Protein 3NK6 (pdb70)

B-factor: mean 37.47, std 14.9, range [9.78, 109.74]

InterPro domains:
  IPR001537 tRNA/rRNA methyltransferase, SpoU type [PF00588] (118-258)
  IPR006795 Thiostrepton-resistance methylase, N-terminal [PF04705] (5-113)
  IPR029026 tRNA (guanine-N1-)-methyltransferase, N-terminal [G3DSA:3.40.1280.10] (105-274)
  IPR029028 Alpha/beta knot methyltransferases [SSF75217] (99-262)
  IPR029064 Ribosomal protein eL30-like superfamily [G3DSA:3.30.1330.30] (1-104)
  IPR051259 Ribosomal RNA Methyltransferase [PTHR43191] (7-262)

GO terms:
  GO:0030743 23S rRNA (adenosine(1067)-2'-O-ribose)-methyltransferase activity (F, EXP)

Organism: Streptomyces actuosus (NCBI:txid1885)

Sequence (521 aa):
TEPAIITNASDPAVQRIIDVTKHSKTTLIEDTEPLMECIRAGVQFIEVYGSSGTPLDPALLDLCRQREIPVRLIDVSIVNQLFAKVFGIARVPRPARLADIAERGGDVVVLDGVKIVGNIGAIVRTSLALGAAGIVLVDSDLATIADRRLLRASRGYVFSLPVVLADREEAVSFLRDNDIALMVLDTDGDLGVKDLGDRADRMALVFGSEKGGPSGLFQEASAGTVSIPMLSSTESLNVSVSVGIALHERSARNFAVRRAAAQAIITNASDPAVQRIIDVTKASIKTTLIEDTEPLMECIRAGVQFIEVYGSSGTPLDPALLDLCRQREIPVRLIDVSIVNQLFAKVFGIARVPRPARLADIAERGGDVVVLDGVKIVGNIGAIVRTSLALGAAGIVLVDSDLATIADRRLLRASRGYVFSLPVVLADREEAVSFLRDNDIALMVLDTDGDLGVKDLGDRADRMALVFGSEGGPSGLFQEASAGTVSIPMLSSTESLNVSVSVGIALHERSARNFAVRRAA

Secondary structure (DSSP, 8-state):
----TTSB-SS-SHHHHHHHHHT--EEEEESHHHHHHHHHTTPPEEEEEEETTS---HHHHHHHHHTT--EEEE-HHHHBTB---EEEEEEPPPPP-HHHHHHH-SPEEEEES---HHHHHHHHHHHHHTT-SEEEEES---S-TT-HHHHHHTTT-TTTS-EEE--HHHHHHHHHHTT--EEEE-TT-SEEGGGGGG--S--EEEEEBTTTBS-HHHHHH-S-EEE---SSTT----HHHHHHHHHHHTHHHHHHHHHHHHT-/--EE-S--SHHHHHHHH---SSEEEEESHHHHHHHHHTT-EEEEEEEETTSPP-HHHHHHHHHTT--EEEE-HHHHHHH---SEEEEEPPP---HHHHHHH-S-EEEEES---HHHHHHHHHHHHHTT-SEEEEES---S-TT-HHHHHHTTT-TTTS-EEEE-HHHHHHHHHHTT--EEEE-SS-SEEGGGGGG--S--EEEEEB--B--HHHHHH-S-EEE---S-TT----HHHHHHHHHHHTHHHHHHHHTT-

Foldseek 3Di:
DPPDPQAAEDCDDVNVVQVCQLPHLKHKFDDDQLVVLCVVLPWAFPEKEFEPPDDDPPVSVVSCVVPVHHYTYYHNVVVVVVDDRMMTITRDPDAFDLVQLLVQDAAEEEEAQQAPLLLVLLLLQLCLVLQHSEYEYENRPDPDCSPVSNSVSVSNSSSNHHYYYDYDVRVLVSCVVSVAAEEEEDFPKDAELLCLQVDQHYHYYYFYAVVPTHDDVDVVRHPIYYYHDDPDSPDDDGRSVVSNSSSNSNSVNRVVSVVVVVVD/DAEAEDCDDVVVVLLVAVVVPFKHKFDDDQLVVLLVVLVWAFAAKEAAPPDDDDVVSVVSCVVPVHHYYYYYNVSCVVSPDGIMTMTTDPDAFDPVQLLVLFAAEEEEALAADLLLVLLLLQLCVVLQHSEYEYENRPDPGCVPPSNSVSNSNSSSNHHYYYDYLVRVLVSCVVSVAAEEEEAFPKDEELLCLQVDQGYHYYYYYAVVGHDPSCVVRHPIYYYYDDPDNPDDDGRSVVSNSNSNSCSVNNVVSVVVD

Structure (mmCIF, N/CA/C/O backbone):
data_3NK6
#
_entry.id   3NK6
#
_cell.length_a   64.884
_cell.length_b   69.203
_cell.length_c   64.797
_cell.angle_alpha   90.00
_cell.angle_beta   117.85
_cell.angle_gamma   90.00
#
_symmetry.space_group_name_H-M   'P 1 21 1'
#
loop_
_entity.id
_entity.type
_entity.pdbx_description
1 polymer '23S rRNA methyltransferase'
2 water water
#
loop_
_atom_site.group_PDB
_atom_site.id
_atom_site.type_symbol
_atom_site.label_atom_id
_atom_site.label_alt_id
_atom_site.label_comp_id
_atom_site.label_asym_id
_atom_site.label_entity_id
_atom_site.label_seq_id
_atom_site.pdbx_PDB_ins_code
_atom_site.Cartn_x
_atom_site.Cartn_y
_atom_site.Cartn_z
_atom_site.occupancy
_atom_site.B_iso_or_equiv
_atom_site.auth_seq_id
_atom_site.auth_comp_id
_atom_site.auth_asym_id
_atom_site.auth_atom_id
_atom_site.pdbx_PDB_model_num
ATOM 1 N N . THR A 1 5 ? -25.184 24.233 18.732 1.00 51.59 2 THR A N 1
ATOM 2 C CA . THR A 1 5 ? -25.267 22.834 18.328 1.00 50.85 2 THR A CA 1
ATOM 3 C C . THR A 1 5 ? -26.016 21.930 19.337 1.00 43.41 2 THR A C 1
ATOM 4 O O . THR A 1 5 ? -26.465 20.844 18.975 1.00 30.30 2 THR A O 1
ATOM 8 N N . GLU A 1 6 ? -26.160 22.382 20.584 1.00 29.84 3 GLU A N 1
ATOM 9 C CA . GLU A 1 6 ? -26.769 21.565 21.636 1.00 30.37 3 GLU A CA 1
ATOM 10 C C . GLU A 1 6 ? -26.056 20.218 21.782 1.00 41.40 3 GLU A C 1
ATOM 11 O O . GLU A 1 6 ? -26.718 19.184 21.834 1.00 33.68 3 GLU A O 1
ATOM 17 N N . PRO A 1 7 ? -24.705 20.216 21.839 1.00 31.37 4 PRO A N 1
ATOM 18 C CA . PRO A 1 7 ? -24.029 18.909 21.932 1.00 39.15 4 PRO A CA 1
ATOM 19 C C . PRO A 1 7 ? -24.433 18.141 23.193 1.00 40.49 4 PRO A C 1
ATOM 20 O O . PRO A 1 7 ? -24.700 18.767 24.230 1.00 33.90 4 PRO A O 1
ATOM 24 N N . ALA A 1 8 ? -24.493 16.813 23.099 1.00 34.01 5 ALA A N 1
ATOM 25 C CA . ALA A 1 8 ? -24.794 15.981 24.262 1.00 28.96 5 ALA A CA 1
ATOM 26 C C . ALA A 1 8 ? -23.956 16.386 25.465 1.00 34.41 5 ALA A C 1
ATOM 27 O O . ALA A 1 8 ? -22.726 16.462 25.401 1.00 33.06 5 ALA A O 1
ATOM 29 N N . ILE A 1 9 ? -24.631 16.656 26.573 1.00 35.86 6 ILE A N 1
ATOM 30 C CA . ILE A 1 9 ? -23.967 17.186 27.754 1.00 27.99 6 ILE A CA 1
ATOM 31 C C . ILE A 1 9 ? -22.957 16.239 28.411 1.00 33.95 6 ILE A C 1
ATOM 32 O O . ILE A 1 9 ? -22.008 16.687 29.059 1.00 31.44 6 ILE A O 1
ATOM 37 N N . ILE A 1 10 ? -23.166 14.936 28.251 1.00 29.04 7 ILE A N 1
ATOM 38 C CA . ILE A 1 10 ? -22.264 13.931 28.824 1.00 33.82 7 ILE A CA 1
ATOM 39 C C . ILE A 1 10 ? -20.869 13.985 28.201 1.00 34.54 7 ILE A C 1
ATOM 40 O O . ILE A 1 10 ? -19.881 13.551 28.812 1.00 27.90 7 ILE A O 1
ATOM 45 N N . THR A 1 11 ? -20.793 14.507 26.981 1.00 30.91 8 THR A N 1
ATOM 46 C CA . THR A 1 11 ? -19.519 14.595 26.275 1.00 26.12 8 THR A CA 1
ATOM 47 C C . THR A 1 11 ? -18.585 15.637 26.906 1.00 35.26 8 THR A C 1
ATOM 48 O O . THR A 1 11 ? -18.960 16.807 27.083 1.00 35.75 8 THR A O 1
ATOM 52 N N . ASN A 1 12 ? -17.373 15.210 27.255 1.00 24.06 9 ASN A N 1
ATOM 53 C CA . ASN A 1 12 ? -16.363 16.146 27.761 1.00 34.21 9 ASN A CA 1
ATOM 54 C C . ASN A 1 12 ? -15.940 17.094 26.632 1.00 31.02 9 ASN A C 1
ATOM 55 O O . ASN A 1 12 ? -15.413 16.660 25.606 1.00 28.32 9 ASN A O 1
ATOM 60 N N . ALA A 1 13 ? -16.222 18.383 26.802 1.00 36.19 10 ALA A N 1
ATOM 61 C CA . ALA A 1 13 ? -16.030 19.355 25.723 1.00 40.52 10 ALA A CA 1
ATOM 62 C C . ALA A 1 13 ? -14.940 20.407 26.004 1.00 42.79 10 ALA A C 1
ATOM 63 O O . ALA A 1 13 ? -14.503 21.130 25.094 1.00 41.56 10 ALA A O 1
ATOM 65 N N . SER A 1 14 ? -14.504 20.492 27.258 1.00 40.44 11 SER A N 1
ATOM 66 C CA . SER A 1 14 ? -13.569 21.541 27.654 1.00 56.24 11 SER A CA 1
ATOM 67 C C . SER A 1 14 ? -12.125 21.136 27.414 1.00 61.24 11 SER A C 1
ATOM 68 O O . SER A 1 14 ? -11.707 20.944 26.274 1.00 68.86 11 SER A O 1
ATOM 71 N N . ASP A 1 15 ? -11.365 21.023 28.495 1.00 62.61 12 ASP A N 1
ATOM 72 C CA . ASP A 1 15 ? -9.947 20.672 28.407 1.00 69.27 12 ASP A CA 1
ATOM 73 C C . ASP A 1 15 ? -9.337 20.345 29.769 1.00 64.30 12 ASP A C 1
ATOM 74 O O . ASP A 1 15 ? -8.277 19.733 29.837 1.00 57.61 12 ASP A O 1
ATOM 79 N N . PRO A 1 16 ? -9.990 20.803 30.852 1.00 67.86 13 PRO A N 1
ATOM 80 C CA . PRO A 1 16 ? -10.003 20.220 32.207 1.00 63.40 13 PRO A CA 1
ATOM 81 C C . PRO A 1 16 ? -11.279 19.387 32.416 1.00 56.82 13 PRO A C 1
ATOM 82 O O . PRO A 1 16 ? -12.241 19.643 31.691 1.00 58.82 13 PRO A O 1
ATOM 86 N N . ALA A 1 17 ? -11.333 18.437 33.357 1.00 56.32 14 ALA A N 1
ATOM 87 C CA . ALA A 1 17 ? -10.282 18.124 34.325 1.00 51.38 14 ALA A CA 1
ATOM 88 C C . ALA A 1 17 ? -9.869 16.648 34.278 1.00 46.39 14 ALA A C 1
ATOM 89 O O . ALA A 1 17 ? -8.773 16.281 34.705 1.00 44.64 14 ALA A O 1
ATOM 91 N N . VAL A 1 18 ? -10.755 15.789 33.788 1.00 50.35 15 VAL A N 1
ATOM 92 C CA . VAL A 1 18 ? -10.361 14.410 33.522 1.00 42.54 15 VAL A CA 1
ATOM 93 C C . VAL A 1 18 ? -9.394 14.408 32.348 1.00 35.03 15 VAL A C 1
ATOM 94 O O . VAL A 1 18 ? -8.569 13.508 32.209 1.00 32.90 15 VAL A O 1
ATOM 98 N N . GLN A 1 19 ? -9.502 15.432 31.506 1.00 31.26 16 GLN A N 1
ATOM 99 C CA . GLN A 1 19 ? -8.514 15.685 30.468 1.00 41.37 16 GLN A CA 1
ATOM 100 C C . GLN A 1 19 ? -7.172 15.910 31.124 1.00 41.66 16 GLN A C 1
ATOM 101 O O . GLN A 1 19 ? -6.173 15.286 30.765 1.00 43.69 16 GLN A O 1
ATOM 107 N N . ARG A 1 20 ? -7.166 16.826 32.087 1.00 39.06 17 ARG A N 1
ATOM 108 C CA . ARG A 1 20 ? -5.956 17.194 32.804 1.00 43.61 17 ARG A CA 1
ATOM 109 C C . ARG A 1 20 ? -5.281 15.957 33.366 1.00 47.02 17 ARG A C 1
ATOM 110 O O . ARG A 1 20 ? -4.057 15.839 33.316 1.00 43.44 17 ARG A O 1
ATOM 118 N N . ILE A 1 21 ? -6.075 15.033 33.901 1.00 40.00 18 ILE A N 1
ATOM 119 C CA . ILE A 1 21 ? -5.511 13.826 34.491 1.00 41.03 18 ILE A CA 1
ATOM 120 C C . ILE A 1 21 ? -4.938 12.901 33.417 1.00 45.81 18 ILE A C 1
ATOM 121 O O . ILE A 1 21 ? -3.984 12.159 33.664 1.00 35.62 18 ILE A O 1
ATOM 126 N N . ILE A 1 22 ? -5.530 12.953 32.227 1.00 39.65 19 ILE A N 1
ATOM 127 C CA . ILE A 1 22 ? -5.056 12.169 31.095 1.00 29.60 19 ILE A CA 1
ATOM 128 C C . ILE A 1 22 ? -3.770 12.788 30.561 1.00 42.21 19 ILE A C 1
ATOM 129 O O . ILE A 1 22 ? -2.796 12.080 30.306 1.00 34.04 19 ILE A O 1
ATOM 134 N N . ASP A 1 23 ? -3.770 14.110 30.399 1.00 35.73 20 ASP A N 1
ATOM 135 C CA . ASP A 1 23 ? -2.564 14.832 29.997 1.00 45.20 20 ASP A CA 1
ATOM 136 C C . ASP A 1 23 ? -1.457 14.543 30.992 1.00 34.91 20 ASP A C 1
ATOM 137 O O . ASP A 1 23 ? -0.346 14.193 30.623 1.00 45.73 20 ASP A O 1
ATOM 142 N N . VAL A 1 24 ? -1.787 14.677 32.266 1.00 38.71 21 VAL A N 1
ATOM 143 C CA . VAL A 1 24 ? -0.856 14.413 33.343 1.00 40.94 21 VAL A CA 1
ATOM 144 C C . VAL A 1 24 ? -0.098 13.088 33.188 1.00 53.82 21 VAL A C 1
ATOM 145 O O . VAL A 1 24 ? 1.127 13.061 33.311 1.00 51.26 21 VAL A O 1
ATOM 149 N N . THR A 1 25 ? -0.799 11.993 32.906 1.00 47.65 22 THR A N 1
ATOM 150 C CA . THR A 1 25 ? -0.084 10.735 32.727 1.00 42.18 22 THR A CA 1
ATOM 151 C C . THR A 1 25 ? 0.580 10.638 31.343 1.00 51.59 22 THR A C 1
ATOM 152 O O . THR A 1 25 ? 1.570 9.927 31.185 1.00 50.45 22 THR A O 1
ATOM 156 N N . LYS A 1 26 ? 0.068 11.376 30.356 1.00 53.56 23 LYS A N 1
ATOM 157 C CA . LYS A 1 26 ? 0.666 11.352 29.012 1.00 57.28 23 LYS A CA 1
ATOM 158 C C . LYS A 1 26 ? 2.120 11.838 29.061 1.00 60.11 23 LYS A C 1
ATOM 159 O O . LYS A 1 26 ? 2.969 11.388 28.286 1.00 62.00 23 LYS A O 1
ATOM 165 N N . HIS A 1 27 ? 2.402 12.751 29.986 1.00 54.32 24 HIS A N 1
ATOM 166 C CA . HIS A 1 27 ? 3.769 13.211 30.195 1.00 56.37 24 HIS A CA 1
ATOM 167 C C . HIS A 1 27 ? 4.165 13.163 31.675 1.00 56.97 24 HIS A C 1
ATOM 168 O O . HIS A 1 27 ? 4.644 14.138 32.250 1.00 59.08 24 HIS A O 1
ATOM 175 N N . SER A 1 28 ? 3.951 11.996 32.268 1.00 46.08 25 SER A N 1
ATOM 176 C CA . SER A 1 28 ? 4.299 11.708 33.655 1.00 53.28 25 SER A CA 1
ATOM 177 C C . SER A 1 28 ? 4.041 12.864 34.623 1.00 55.41 25 SER A C 1
ATOM 178 O O . SER A 1 28 ? 4.839 13.794 34.737 1.00 68.85 25 SER A O 1
ATOM 181 N N . LYS A 1 33 ? 0.651 6.087 40.223 1.00 42.54 30 LYS A N 1
ATOM 182 C CA . LYS A 1 33 ? 1.294 5.067 39.398 1.00 51.87 30 LYS A CA 1
ATOM 183 C C . LYS A 1 33 ? 0.296 4.478 38.395 1.00 43.22 30 LYS A C 1
ATOM 184 O O . LYS A 1 33 ? -0.264 3.394 38.602 1.00 36.15 30 LYS A O 1
ATOM 190 N N . THR A 1 34 ? 0.090 5.202 37.303 1.00 35.38 31 THR A N 1
ATOM 191 C CA . THR A 1 34 ? -0.959 4.876 36.351 1.00 37.15 31 THR A CA 1
ATOM 192 C C . THR A 1 34 ? -0.424 4.966 34.941 1.00 36.81 31 THR A C 1
ATOM 193 O O . THR A 1 34 ? 0.665 5.489 34.708 1.00 40.97 31 THR A O 1
ATOM 197 N N . THR A 1 35 ? -1.195 4.448 33.997 1.00 26.85 32 THR A N 1
ATOM 198 C CA . THR A 1 35 ? -0.789 4.500 32.603 1.00 34.82 32 THR A CA 1
ATOM 199 C C . THR A 1 35 ? -2.020 4.526 31.705 1.00 24.61 32 THR A C 1
ATOM 200 O O . THR A 1 35 ? -3.155 4.383 32.182 1.00 29.93 32 THR A O 1
ATOM 204 N N . LEU A 1 36 ? -1.792 4.770 30.423 1.00 25.98 33 LEU A N 1
ATOM 205 C CA . LEU A 1 36 ? -2.851 4.803 29.427 1.00 32.64 33 LEU A CA 1
ATOM 206 C C . LEU A 1 36 ? -2.741 3.525 28.637 1.00 29.38 33 LEU A C 1
ATOM 207 O O . LEU A 1 36 ? -1.656 3.155 28.208 1.00 33.92 33 LEU A O 1
ATOM 212 N N . ILE A 1 37 ? -3.865 2.845 28.469 1.00 27.31 34 ILE A N 1
ATOM 213 C CA . ILE A 1 37 ? -3.920 1.659 27.636 1.00 20.52 34 ILE A CA 1
ATOM 214 C C . ILE A 1 37 ? -4.829 1.978 26.462 1.00 23.20 34 ILE A C 1
ATOM 215 O O . ILE A 1 37 ? -5.939 2.453 26.650 1.00 23.27 34 ILE A O 1
ATOM 220 N N . GLU A 1 38 ? -4.348 1.753 25.251 1.00 24.33 35 GLU A N 1
ATOM 221 C CA . GLU A 1 38 ? -5.080 2.213 24.080 1.00 29.68 35 GLU A CA 1
ATOM 222 C C . GLU A 1 38 ? -5.609 1.085 23.212 1.00 37.18 35 GLU A C 1
ATOM 223 O O . GLU A 1 38 ? -4.937 0.070 23.019 1.00 25.30 35 GLU A O 1
ATOM 229 N N . ASP A 1 39 ? -6.813 1.300 22.680 1.00 25.47 36 ASP A N 1
ATOM 230 C CA . ASP A 1 39 ? -7.425 0.451 21.660 1.00 34.09 36 ASP A CA 1
ATOM 231 C C . ASP A 1 39 ? -8.270 -0.658 22.269 1.00 31.38 36 ASP A C 1
ATOM 232 O O . ASP A 1 39 ? -8.049 -1.053 23.414 1.00 29.58 36 ASP A O 1
ATOM 237 N N . THR A 1 40 ? -9.245 -1.149 21.500 1.00 24.90 37 THR A N 1
ATOM 238 C CA . THR A 1 40 ? -10.230 -2.087 22.039 1.00 25.37 37 THR A CA 1
ATOM 239 C C . THR A 1 40 ? -9.619 -3.397 22.536 1.00 25.84 37 THR A C 1
ATOM 240 O O . THR A 1 40 ? -9.824 -3.791 23.684 1.00 31.15 37 THR A O 1
ATOM 244 N N . GLU A 1 41 ? -8.883 -4.073 21.666 1.00 27.71 38 GLU A N 1
ATOM 245 C CA . GLU A 1 41 ? -8.310 -5.367 22.014 1.00 33.94 38 GLU A CA 1
ATOM 246 C C . GLU A 1 41 ? -7.372 -5.281 23.236 1.00 27.40 38 GLU A C 1
ATOM 247 O O . GLU A 1 41 ? -7.489 -6.064 24.190 1.00 24.54 38 GLU A O 1
ATOM 253 N N . PRO A 1 42 ? -6.438 -4.315 23.223 1.00 30.49 39 PRO A N 1
ATOM 254 C CA . PRO A 1 42 ? -5.582 -4.215 24.406 1.00 25.62 39 PRO A CA 1
ATOM 255 C C . PRO A 1 42 ? -6.381 -3.907 25.679 1.00 30.63 39 PRO A C 1
ATOM 256 O O . PRO A 1 42 ? -6.095 -4.495 26.722 1.00 23.32 39 PRO A O 1
ATOM 260 N N . LEU A 1 43 ? -7.367 -3.014 25.615 1.00 22.63 40 LEU A N 1
ATOM 261 C CA . LEU A 1 43 ? -8.190 -2.778 26.797 1.00 24.64 40 LEU A CA 1
ATOM 262 C C . LEU A 1 43 ? -8.810 -4.092 27.320 1.00 22.40 40 LEU A C 1
ATOM 263 O O . LEU A 1 43 ? -8.741 -4.393 28.505 1.00 32.53 40 LEU A O 1
ATOM 268 N N . MET A 1 44 ? -9.408 -4.876 26.436 1.00 29.79 41 MET A N 1
ATOM 269 C CA . MET A 1 44 ? -10.120 -6.066 26.899 1.00 38.82 41 MET A CA 1
ATOM 270 C C . MET A 1 44 ? -9.185 -7.142 27.461 1.00 29.99 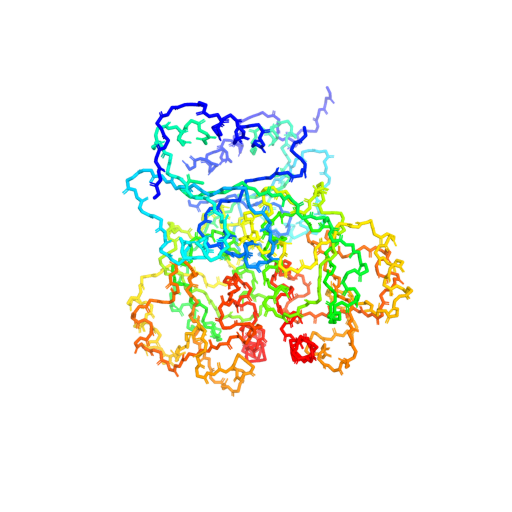41 MET A C 1
ATOM 271 O O . MET A 1 44 ? -9.534 -7.846 28.412 1.00 27.68 41 MET A O 1
ATOM 276 N N . GLU A 1 45 ? -7.990 -7.238 26.893 1.00 29.82 42 GLU A N 1
ATOM 277 C CA . GLU A 1 45 ? -6.976 -8.140 27.455 1.00 31.32 42 GLU A CA 1
ATOM 278 C C . GLU A 1 45 ? -6.530 -7.660 28.844 1.00 25.51 42 GLU A C 1
ATOM 279 O O . GLU A 1 45 ? -6.483 -8.448 29.797 1.00 24.20 42 GLU A O 1
ATOM 285 N N . CYS A 1 46 ? -6.242 -6.362 28.978 1.00 25.78 43 CYS A N 1
ATOM 286 C CA . CYS A 1 46 ? -5.872 -5.830 30.286 1.00 25.04 43 CYS A CA 1
ATOM 287 C C . CYS A 1 46 ? -6.964 -6.038 31.329 1.00 36.46 43 CYS A C 1
ATOM 288 O O . CYS A 1 46 ? -6.676 -6.416 32.467 1.00 26.02 43 CYS A O 1
ATOM 291 N N . ILE A 1 47 ? -8.215 -5.780 30.949 1.00 34.99 44 ILE A N 1
ATOM 292 C CA . ILE A 1 47 ? -9.321 -6.038 31.862 1.00 29.27 44 ILE A CA 1
ATOM 293 C C . ILE A 1 47 ? -9.385 -7.540 32.208 1.00 22.28 44 ILE A C 1
ATOM 294 O O . ILE A 1 47 ? -9.448 -7.891 33.380 1.00 27.55 44 ILE A O 1
ATOM 299 N N . ARG A 1 48 ? -9.325 -8.408 31.195 1.00 31.63 45 ARG A N 1
ATOM 300 C CA . ARG A 1 48 ? -9.338 -9.864 31.421 1.00 32.39 45 ARG A CA 1
ATOM 301 C C . ARG A 1 48 ? -8.199 -10.316 32.331 1.00 35.25 45 ARG A C 1
ATOM 302 O O . ARG A 1 48 ? -8.371 -11.221 33.147 1.00 36.69 45 ARG A O 1
ATOM 310 N N . ALA A 1 49 ? -7.031 -9.693 32.184 1.00 33.19 46 ALA A N 1
ATOM 311 C CA . ALA A 1 49 ? -5.862 -10.085 32.967 1.00 31.45 46 ALA A CA 1
ATOM 312 C C . ALA A 1 49 ? -5.904 -9.511 34.375 1.00 28.31 46 ALA A C 1
ATOM 313 O O . ALA A 1 49 ? -5.018 -9.772 35.193 1.00 28.42 46 ALA A O 1
ATOM 315 N N . GLY A 1 50 ? -6.930 -8.719 34.657 1.00 29.49 47 GLY A N 1
ATOM 316 C CA . GLY A 1 50 ? -7.141 -8.224 36.007 1.00 27.73 47 GLY A CA 1
ATOM 317 C C . GLY A 1 50 ? -6.592 -6.842 36.302 1.00 30.64 47 GLY A C 1
ATOM 318 O O . GLY A 1 50 ? -6.486 -6.464 37.459 1.00 27.84 47 GLY A O 1
ATOM 319 N N . VAL A 1 51 ? -6.243 -6.082 35.267 1.00 32.46 48 VAL A N 1
ATOM 320 C CA . VAL A 1 51 ? -5.686 -4.742 35.463 1.00 27.01 48 VAL A CA 1
ATOM 321 C C . VAL A 1 51 ? -6.789 -3.814 35.953 1.00 34.83 48 VAL A C 1
ATOM 322 O O . VAL A 1 51 ? -7.899 -3.835 35.429 1.00 30.92 48 VAL A O 1
ATOM 326 N N . GLN A 1 52 ? -6.490 -3.001 36.956 1.00 32.20 49 GLN A N 1
ATOM 327 C CA . GLN A 1 52 ? -7.510 -2.134 37.530 1.00 42.86 49 GLN A CA 1
ATOM 328 C C . GLN A 1 52 ? -7.598 -0.808 36.779 1.00 34.18 49 GLN A C 1
ATOM 329 O O . GLN A 1 52 ? -6.627 -0.065 36.721 1.00 30.27 49 GLN A O 1
ATOM 335 N N . PHE A 1 53 ? -8.768 -0.518 36.220 1.00 30.45 50 PHE A N 1
ATOM 336 C CA . PHE A 1 53 ? -8.974 0.735 35.509 1.00 31.46 50 PHE A CA 1
ATOM 337 C C . PHE A 1 53 ? -9.678 1.805 36.340 1.00 34.98 50 PHE A C 1
ATOM 338 O O . PHE A 1 53 ? -10.556 1.514 37.145 1.00 35.30 50 PHE A O 1
ATOM 346 N N . ILE A 1 54 ? -9.287 3.055 36.123 1.00 37.75 51 ILE A N 1
ATOM 347 C CA . ILE A 1 54 ? -9.945 4.197 36.752 1.00 38.11 51 ILE A CA 1
ATOM 348 C C . ILE A 1 54 ? -11.161 4.610 35.917 1.00 38.84 51 ILE A C 1
ATOM 349 O O . ILE A 1 54 ? -12.228 4.913 36.450 1.00 35.77 51 ILE A O 1
ATOM 354 N N . GLU A 1 55 ? -10.991 4.598 34.600 1.00 29.10 52 GLU A N 1
ATOM 355 C CA . GLU A 1 55 ? -12.005 5.085 33.674 1.00 34.58 52 GLU A CA 1
ATOM 356 C C . GLU A 1 55 ? -11.593 4.748 32.248 1.00 31.77 52 GLU A C 1
ATOM 357 O O . GLU A 1 55 ? -10.393 4.718 31.943 1.00 27.96 52 GLU A O 1
ATOM 363 N N . VAL A 1 56 ? -12.583 4.484 31.396 1.00 27.39 53 VAL A N 1
ATOM 364 C CA . VAL A 1 56 ? -12.369 4.249 29.974 1.00 26.89 53 VAL A CA 1
ATOM 365 C C . VAL A 1 56 ? -13.068 5.345 29.156 1.00 26.67 53 VAL A C 1
ATOM 366 O O . VAL A 1 56 ? -14.151 5.827 29.520 1.00 23.15 53 VAL A O 1
ATOM 370 N N . TYR A 1 57 ? -12.441 5.749 28.058 1.00 27.49 54 TYR A N 1
ATOM 371 C CA . TYR A 1 57 ? -12.905 6.900 27.293 1.00 26.41 54 TYR A CA 1
ATOM 372 C C . TYR A 1 57 ? -12.999 6.543 25.835 1.00 30.42 54 TYR A C 1
ATOM 373 O O . TYR A 1 57 ? -12.179 5.783 25.340 1.00 33.87 54 TYR A O 1
ATOM 382 N N . GLY A 1 58 ? -13.996 7.103 25.152 1.00 22.03 55 GLY A N 1
ATOM 383 C CA . GLY A 1 58 ? -14.067 7.061 23.706 1.00 29.20 55 GLY A CA 1
ATOM 384 C C . GLY A 1 58 ? -14.139 8.467 23.142 1.00 33.05 55 GLY A C 1
ATOM 385 O O . GLY A 1 58 ? -14.386 9.425 23.872 1.00 35.21 55 GLY A O 1
ATOM 386 N N . SER A 1 59 ? -13.902 8.604 21.845 1.00 32.09 56 SER A N 1
ATOM 387 C CA . SER A 1 59 ? -14.191 9.857 21.159 1.00 35.99 56 SER A CA 1
ATOM 388 C C . SER A 1 59 ? -15.681 9.948 20.862 1.00 33.26 56 SER A C 1
ATOM 389 O O . SER A 1 59 ? -16.328 8.943 20.568 1.00 27.05 56 SER A O 1
ATOM 392 N N . SER A 1 60 ? -16.237 11.152 20.949 1.00 29.55 57 SER A N 1
ATOM 393 C CA . SER A 1 60 ? -17.662 11.323 20.668 1.00 31.47 57 SER A CA 1
ATOM 394 C C . SER A 1 60 ? -17.953 10.990 19.210 1.00 38.62 57 SER A C 1
ATOM 395 O O . SER A 1 60 ? -17.080 11.110 18.360 1.00 29.36 57 SER A O 1
ATOM 398 N N . GLY A 1 61 ? -19.184 10.564 18.928 1.00 44.65 58 GLY A N 1
ATOM 399 C CA . GLY A 1 61 ? -19.644 10.400 17.558 1.00 44.21 58 GLY A CA 1
ATOM 400 C C . GLY A 1 61 ? -19.372 9.052 16.911 1.00 55.24 58 GLY A C 1
ATOM 401 O O . GLY A 1 61 ? -19.805 8.801 15.784 1.00 55.20 58 GLY A O 1
ATOM 402 N N . THR A 1 62 ? -18.638 8.189 17.607 1.00 54.48 59 THR A N 1
ATOM 403 C CA . THR A 1 62 ? -18.471 6.811 17.159 1.00 54.66 59 THR A CA 1
ATOM 404 C C . THR A 1 62 ? -18.847 5.823 18.267 1.00 52.84 59 THR A C 1
ATOM 405 O O . THR A 1 62 ? -18.574 6.055 19.450 1.00 42.77 59 THR A O 1
ATOM 409 N N . PRO A 1 63 ? -19.514 4.728 17.884 1.00 51.16 60 PRO A N 1
ATOM 410 C CA . PRO A 1 63 ? -19.987 3.754 18.869 1.00 55.77 60 PRO A CA 1
ATOM 411 C C . PRO A 1 63 ? -18.828 2.954 19.429 1.00 58.59 60 PRO A C 1
ATOM 412 O O . PRO A 1 63 ? -18.051 2.368 18.672 1.00 67.70 60 PRO A O 1
ATOM 416 N N . LEU A 1 64 ? -18.705 2.943 20.748 1.00 38.28 61 LEU A N 1
ATOM 417 C CA . LEU A 1 64 ? -17.656 2.172 21.387 1.00 47.39 61 LEU A CA 1
ATOM 418 C C . LEU A 1 64 ? -17.962 0.700 21.161 1.00 41.48 61 LEU A C 1
ATOM 419 O O . LEU A 1 64 ? -19.113 0.279 21.268 1.00 41.06 61 LEU A O 1
ATOM 424 N N . ASP A 1 65 ? -16.937 -0.079 20.836 1.00 35.84 62 ASP A N 1
ATOM 425 C CA . ASP A 1 65 ? -17.130 -1.502 20.600 1.00 33.77 62 ASP A CA 1
ATOM 426 C C . ASP A 1 65 ? -18.083 -2.094 21.631 1.00 32.28 62 ASP A C 1
ATOM 427 O O . ASP A 1 65 ? -17.870 -1.984 22.833 1.00 40.79 62 ASP A O 1
ATOM 432 N N . PRO A 1 66 ? -19.175 -2.704 21.158 1.00 44.68 63 PRO A N 1
ATOM 433 C CA . PRO A 1 66 ? -20.199 -3.218 22.071 1.00 38.59 63 PRO A CA 1
ATOM 434 C C . PRO A 1 66 ? -19.671 -4.183 23.139 1.00 26.18 63 PRO A C 1
ATOM 435 O O . PRO A 1 66 ? -20.173 -4.185 24.270 1.00 34.30 63 PRO A O 1
ATOM 439 N N . ALA A 1 67 ? -18.691 -5.015 22.795 1.00 44.27 64 ALA A N 1
ATOM 440 C CA . ALA A 1 67 ? -18.187 -6.005 23.751 1.00 42.90 64 ALA A CA 1
ATOM 441 C C . ALA A 1 67 ? -17.406 -5.349 24.900 1.00 37.07 64 ALA A C 1
ATOM 442 O O . ALA A 1 67 ? -17.547 -5.717 26.076 1.00 40.98 64 ALA A O 1
ATOM 444 N N . LEU A 1 68 ? -16.579 -4.373 24.554 1.00 40.50 65 LEU A N 1
ATOM 445 C CA . LEU A 1 68 ? -15.912 -3.560 25.566 1.00 34.80 65 LEU A CA 1
ATOM 446 C C . LEU A 1 68 ? -16.926 -2.842 26.466 1.00 39.03 65 LEU A C 1
ATOM 447 O O . LEU A 1 68 ? -16.805 -2.872 27.695 1.00 34.13 65 LEU A O 1
ATOM 452 N N . LEU A 1 69 ? -17.923 -2.188 25.868 1.00 33.20 66 LEU A N 1
ATOM 453 C CA . LEU A 1 69 ? -18.918 -1.501 26.691 1.00 43.04 66 LEU A CA 1
ATOM 454 C C . LEU A 1 69 ? -19.567 -2.511 27.618 1.00 34.57 66 LEU A C 1
ATOM 455 O O . LEU A 1 69 ? -19.755 -2.266 28.817 1.00 36.58 66 LEU A O 1
ATOM 460 N N . ASP A 1 70 ? -19.912 -3.657 27.043 1.00 39.80 67 ASP A N 1
ATOM 461 C CA . ASP A 1 70 ? -20.459 -4.755 27.815 1.00 40.43 67 ASP A CA 1
ATOM 462 C C . ASP A 1 70 ? -19.520 -5.096 28.973 1.00 38.00 67 ASP A C 1
ATOM 463 O O . ASP A 1 70 ? -19.929 -5.086 30.132 1.00 46.77 67 ASP A O 1
ATOM 468 N N . LEU A 1 71 ? -18.255 -5.371 28.657 1.00 40.54 68 LEU A N 1
ATOM 469 C CA . LEU A 1 71 ? -17.269 -5.740 29.678 1.00 36.33 68 LEU A CA 1
ATOM 470 C C . LEU A 1 71 ? -17.072 -4.652 30.742 1.00 38.72 68 LEU A C 1
ATOM 471 O O . LEU A 1 71 ? -16.977 -4.942 31.935 1.00 37.58 68 LEU A O 1
ATOM 476 N N . CYS A 1 72 ? -17.006 -3.394 30.324 1.00 34.42 69 CYS A N 1
ATOM 477 C CA . CYS A 1 72 ? -16.930 -2.324 31.306 1.00 29.26 69 CYS A CA 1
ATOM 478 C C . CYS A 1 72 ? -18.191 -2.315 32.159 1.00 45.23 69 CYS A C 1
ATOM 479 O O . CYS A 1 72 ? -18.176 -1.880 33.311 1.00 40.68 69 CYS A O 1
ATOM 482 N N . ARG A 1 73 ? -19.294 -2.781 31.582 1.00 39.92 70 ARG A N 1
ATOM 483 C CA . ARG A 1 73 ? -20.534 -2.861 32.337 1.00 54.93 70 ARG A CA 1
ATOM 484 C C . ARG A 1 73 ? -20.359 -3.911 33.423 1.00 43.41 70 ARG A C 1
ATOM 485 O O . ARG A 1 73 ? -20.599 -3.653 34.604 1.00 47.04 70 ARG A O 1
ATOM 493 N N . GLN A 1 74 ? -19.914 -5.089 33.004 1.00 45.50 71 GLN A N 1
ATOM 494 C CA . GLN A 1 74 ? -19.685 -6.205 33.914 1.00 43.72 71 GLN A CA 1
ATOM 495 C C . GLN A 1 74 ? -18.743 -5.819 35.052 1.00 55.41 71 GLN A C 1
ATOM 496 O O . GLN A 1 74 ? -19.012 -6.128 36.209 1.00 55.93 71 GLN A O 1
ATOM 502 N N . ARG A 1 75 ? -17.637 -5.148 34.740 1.00 46.98 72 ARG A N 1
ATOM 503 C CA . ARG A 1 75 ? -16.801 -4.607 35.807 1.00 45.40 72 ARG A CA 1
ATOM 504 C C . ARG A 1 75 ? -17.341 -3.229 36.170 1.00 59.18 72 ARG A C 1
ATOM 505 O O . ARG A 1 75 ? -18.141 -2.656 35.430 1.00 58.02 72 ARG A O 1
ATOM 513 N N . GLU A 1 76 ? -16.937 -2.682 37.306 1.00 61.20 73 GLU A N 1
ATOM 514 C CA . GLU A 1 76 ? -17.500 -1.390 37.678 1.00 62.94 73 GLU A CA 1
ATOM 515 C C . GLU A 1 76 ? -16.719 -0.249 37.044 1.00 43.88 73 GLU A C 1
ATOM 516 O O . GLU A 1 76 ? -16.284 0.668 37.737 1.00 40.33 73 GLU A O 1
ATOM 522 N N . ILE A 1 77 ? -16.563 -0.306 35.722 1.00 38.06 74 ILE A N 1
ATOM 523 C CA . ILE A 1 77 ? -15.694 0.637 35.025 1.00 47.18 74 ILE A CA 1
ATOM 524 C C . ILE A 1 77 ? -16.437 1.733 34.254 1.00 31.60 74 ILE A C 1
ATOM 525 O O . ILE A 1 77 ? -17.049 1.472 33.221 1.00 29.52 74 ILE A O 1
ATOM 530 N N . PRO A 1 78 ? -16.344 2.977 34.750 1.00 27.68 75 PRO A N 1
ATOM 531 C CA . PRO A 1 78 ? -16.969 4.140 34.116 1.00 36.59 75 PRO A CA 1
ATOM 532 C C . PRO A 1 78 ? -16.413 4.387 32.721 1.00 40.07 75 PRO A C 1
ATOM 533 O O . PRO A 1 78 ? -15.199 4.334 32.492 1.00 29.19 75 PRO A O 1
ATOM 537 N N . VAL A 1 79 ? -17.326 4.654 31.798 1.00 30.74 76 VAL A N 1
ATOM 538 C CA . VAL A 1 79 ? -16.995 4.983 30.432 1.00 25.28 76 VAL A CA 1
ATOM 539 C C . VAL A 1 79 ? -17.537 6.384 30.176 1.00 37.29 76 VAL A C 1
ATOM 540 O O . VAL A 1 79 ? -18.635 6.711 30.624 1.00 32.96 76 VAL A O 1
ATOM 544 N N . ARG A 1 80 ? -16.763 7.227 29.498 1.00 26.75 77 ARG A N 1
ATOM 545 C CA . ARG A 1 80 ? -17.230 8.568 29.156 1.00 32.22 77 ARG A CA 1
ATOM 546 C C . ARG A 1 80 ? -16.650 9.002 27.830 1.00 37.93 77 ARG A C 1
ATOM 547 O O . ARG A 1 80 ? -15.585 8.542 27.424 1.00 35.83 77 ARG A O 1
ATOM 555 N N . LEU A 1 81 ? -17.340 9.904 27.153 1.00 23.28 78 LEU A N 1
ATOM 556 C CA . LEU A 1 81 ? -16.878 10.334 25.841 1.00 25.75 78 LEU A CA 1
ATOM 557 C C . LEU A 1 81 ? -16.221 11.696 25.915 1.00 29.54 78 LEU A C 1
ATOM 558 O O . LEU A 1 81 ? -16.641 12.569 26.679 1.00 26.35 78 LEU A O 1
ATOM 563 N N . ILE A 1 82 ? -15.189 11.868 25.106 1.00 27.57 79 ILE A N 1
ATOM 564 C CA . ILE A 1 82 ? -14.485 13.127 25.012 1.00 25.69 79 ILE A CA 1
ATOM 565 C C . ILE A 1 82 ? -14.669 13.642 23.595 1.00 37.68 79 ILE A C 1
ATOM 566 O O . ILE A 1 82 ? -14.598 12.862 22.644 1.00 31.24 79 ILE A O 1
ATOM 571 N N . ASP A 1 83 ? -14.928 14.938 23.442 1.00 26.93 80 ASP A N 1
ATOM 572 C CA . ASP A 1 83 ? -15.117 15.462 22.100 1.00 38.91 80 ASP A CA 1
ATOM 573 C C . ASP A 1 83 ? -13.937 15.054 21.220 1.00 31.33 80 ASP A C 1
ATOM 574 O O . ASP A 1 83 ? -12.781 15.163 21.635 1.00 35.03 80 ASP A O 1
ATOM 579 N N . VAL A 1 84 ? -14.252 14.565 20.023 1.00 39.10 81 VAL A N 1
ATOM 580 C CA . VAL A 1 84 ? -13.251 14.077 19.080 1.00 50.37 81 VAL A CA 1
ATOM 581 C C . VAL A 1 84 ? -12.170 15.124 18.880 1.00 39.54 81 VAL A C 1
ATOM 582 O O . VAL A 1 84 ? -10.992 14.801 18.741 1.00 50.04 81 VAL A O 1
ATOM 586 N N . SER A 1 85 ? -12.592 16.384 18.864 1.00 44.76 82 SER A N 1
ATOM 587 C CA . SER A 1 85 ? -11.681 17.514 18.726 1.00 46.50 82 SER A CA 1
ATOM 588 C C . SER A 1 85 ? -10.536 17.449 19.732 1.00 49.41 82 SER A C 1
ATOM 589 O O . SER A 1 85 ? -9.380 17.684 19.379 1.00 51.57 82 SER A O 1
ATOM 592 N N . ILE A 1 86 ? -10.867 17.120 20.981 1.00 46.02 83 ILE A N 1
ATOM 593 C CA . ILE A 1 86 ? -9.898 17.083 22.081 1.00 38.20 83 ILE A CA 1
ATOM 594 C C . ILE A 1 86 ? -9.084 15.792 22.106 1.00 34.01 83 ILE A C 1
ATOM 595 O O . ILE A 1 86 ? -7.888 15.806 22.387 1.00 46.29 83 ILE A O 1
ATOM 600 N N . VAL A 1 87 ? -9.738 14.666 21.834 1.00 37.75 84 VAL A N 1
ATOM 601 C CA . VAL A 1 87 ? -9.015 13.403 21.744 1.00 41.06 84 VAL A CA 1
ATOM 602 C C . VAL A 1 87 ? -8.020 13.532 20.605 1.00 46.30 84 VAL A C 1
ATOM 603 O O . VAL A 1 87 ? -6.898 13.037 20.680 1.00 52.47 84 VAL A O 1
ATOM 607 N N . ASN A 1 88 ? -8.451 14.222 19.553 1.00 53.32 85 ASN A N 1
ATOM 608 C CA . ASN A 1 88 ? -7.591 14.542 18.423 1.00 56.44 85 ASN A CA 1
ATOM 609 C C . ASN A 1 88 ? -6.840 15.845 18.700 1.00 56.54 85 ASN A C 1
ATOM 610 O O . ASN A 1 88 ? -7.129 16.894 18.118 1.00 63.84 85 ASN A O 1
ATOM 615 N N . GLN A 1 89 ? -5.869 15.742 19.603 1.00 48.82 86 GLN A N 1
ATOM 616 C CA . GLN A 1 89 ? -5.164 16.880 20.184 1.00 42.21 86 GLN A CA 1
ATOM 617 C C . GLN A 1 89 ? -4.376 16.266 21.329 1.00 58.52 86 GLN A C 1
ATOM 618 O O . GLN A 1 89 ? -3.276 16.700 21.664 1.00 63.72 86 GLN A O 1
ATOM 624 N N . LEU A 1 90 ? -4.976 15.251 21.943 1.00 58.35 87 LEU A N 1
ATOM 625 C CA . LEU A 1 90 ? -4.229 14.271 22.704 1.00 47.47 87 LEU A CA 1
ATOM 626 C C . LEU A 1 90 ? -3.803 13.327 21.589 1.00 58.27 87 LEU A C 1
ATOM 627 O O . LEU A 1 90 ? -4.360 13.391 20.490 1.00 65.07 87 LEU A O 1
ATOM 632 N N . PHE A 1 91 ? -2.821 12.472 21.836 1.00 53.99 88 PHE A N 1
ATOM 633 C CA . PHE A 1 91 ? -2.338 11.591 20.778 1.00 61.27 88 PHE A CA 1
ATOM 634 C C . PHE A 1 91 ? -1.991 12.369 19.510 1.00 65.25 88 PHE A C 1
ATOM 635 O O . PHE A 1 91 ? -0.854 12.334 19.037 1.00 73.48 88 PHE A O 1
ATOM 643 N N . ALA A 1 97 ? -6.068 6.704 21.029 1.00 43.82 94 ALA A N 1
ATOM 644 C CA . ALA A 1 97 ? -6.779 6.493 19.766 1.00 44.04 94 ALA A CA 1
ATOM 645 C C . ALA A 1 97 ? -8.254 6.913 19.805 1.00 56.82 94 ALA A C 1
ATOM 646 O O . ALA A 1 97 ? -8.593 8.009 20.243 1.00 44.36 94 ALA A O 1
ATOM 648 N N . LYS A 1 98 ? -9.128 6.043 19.313 1.00 42.28 95 LYS A N 1
ATOM 649 C CA . LYS A 1 98 ? -10.553 6.314 19.343 1.00 48.22 95 LYS A CA 1
ATOM 650 C C . LYS A 1 98 ? -11.068 5.880 20.704 1.00 43.07 95 LYS A C 1
ATOM 651 O O . LYS A 1 98 ? -12.163 6.258 21.105 1.00 31.81 95 LYS A O 1
ATOM 657 N N . VAL A 1 99 ? -10.268 5.083 21.409 1.00 24.53 96 VAL A N 1
ATOM 658 C CA . VAL A 1 99 ? -10.674 4.546 22.703 1.00 24.00 96 VAL A CA 1
ATOM 659 C C . VAL A 1 99 ? -9.463 4.223 23.572 1.00 34.37 96 VAL A C 1
ATOM 660 O O . VAL A 1 99 ? -8.477 3.681 23.103 1.00 29.57 96 VAL A O 1
ATOM 664 N N . PHE A 1 100 ? -9.541 4.554 24.848 1.00 23.45 97 PHE A N 1
ATOM 665 C CA . PHE A 1 100 ? -8.413 4.333 25.728 1.00 21.91 97 PHE A CA 1
ATOM 666 C C . PHE A 1 100 ? -8.881 4.345 27.171 1.00 27.41 97 PHE A C 1
ATOM 667 O O . PHE A 1 100 ? -9.995 4.798 27.467 1.00 26.23 97 PHE A O 1
ATOM 675 N N . GLY A 1 101 ? -8.040 3.842 28.064 1.00 23.22 98 GLY A N 1
ATOM 676 C CA . GLY A 1 101 ? -8.364 3.830 29.476 1.00 20.53 98 GLY A CA 1
ATOM 677 C C . GLY A 1 101 ? -7.201 4.261 30.341 1.00 30.12 98 GLY A C 1
ATOM 678 O O . GLY A 1 101 ? -6.050 4.046 29.997 1.00 24.86 98 GLY A O 1
ATOM 679 N N . ILE A 1 102 ? -7.512 4.882 31.471 1.00 25.27 99 ILE A N 1
ATOM 680 C CA . ILE A 1 102 ? -6.520 5.147 32.500 1.00 24.13 99 ILE A CA 1
ATOM 681 C C . ILE A 1 102 ? -6.531 3.946 33.449 1.00 26.86 99 ILE A C 1
ATOM 682 O O . ILE A 1 102 ? -7.582 3.587 33.994 1.00 28.41 99 ILE A O 1
ATOM 687 N N . ALA A 1 103 ? -5.378 3.309 33.628 1.00 27.69 100 ALA A N 1
ATOM 688 C CA . ALA A 1 103 ? -5.284 2.123 34.481 1.00 32.38 100 ALA A CA 1
ATOM 689 C C . ALA A 1 103 ? -4.202 2.268 35.546 1.00 29.39 100 ALA A C 1
ATOM 690 O O . ALA A 1 103 ? -3.217 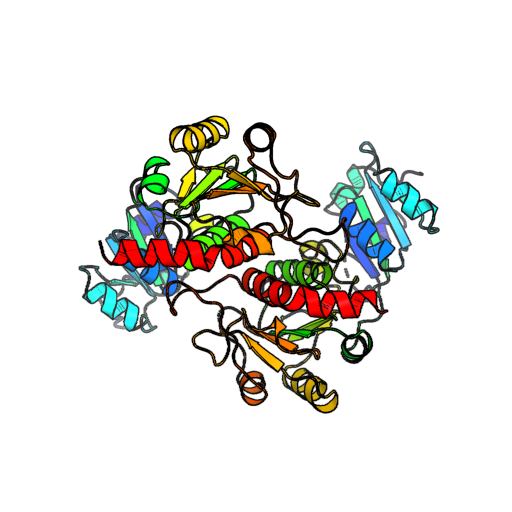2.973 35.345 1.00 34.05 100 ALA A O 1
ATOM 692 N N . ARG A 1 104 ? -4.401 1.606 36.684 1.00 33.01 101 ARG A N 1
ATOM 693 C CA . ARG A 1 104 ? -3.350 1.501 37.689 1.00 28.28 101 ARG A CA 1
ATOM 694 C C . ARG A 1 104 ? -2.365 0.419 37.249 1.00 29.77 101 ARG A C 1
ATOM 695 O O . ARG A 1 104 ? -2.776 -0.642 36.812 1.00 27.51 101 ARG A O 1
ATOM 703 N N . VAL A 1 105 ? -1.069 0.692 37.355 1.00 37.18 102 VAL A N 1
ATOM 704 C CA . VAL A 1 105 ? -0.055 -0.285 36.965 1.00 36.12 102 VAL A CA 1
ATOM 705 C C . VAL A 1 105 ? 0.057 -1.369 38.036 1.00 32.15 102 VAL A C 1
ATOM 706 O O . VAL A 1 105 ? 0.292 -1.066 39.200 1.00 31.82 102 VAL A O 1
ATOM 710 N N . PRO A 1 106 ? -0.122 -2.640 37.652 1.00 29.61 103 PRO A N 1
ATOM 711 C CA . PRO A 1 106 ? -0.030 -3.699 38.659 1.00 38.08 103 PRO A CA 1
ATOM 712 C C . PRO A 1 106 ? 1.318 -3.676 39.344 1.00 39.59 103 PRO A C 1
ATOM 713 O O . PRO A 1 106 ? 2.301 -3.133 38.820 1.00 37.79 103 PRO A O 1
ATOM 717 N N . ARG A 1 107 ? 1.362 -4.259 40.530 1.00 42.87 104 ARG A N 1
ATOM 718 C CA . ARG A 1 107 ? 2.620 -4.383 41.233 1.00 44.32 104 ARG A CA 1
ATOM 719 C C . ARG A 1 107 ? 3.529 -5.234 40.368 1.00 37.54 104 ARG A C 1
ATOM 720 O O . ARG A 1 107 ? 3.129 -6.314 39.938 1.00 47.31 104 ARG A O 1
ATOM 728 N N . PRO A 1 108 ? 4.752 -4.742 40.093 1.00 47.40 105 PRO A N 1
ATOM 729 C CA . PRO A 1 108 ? 5.708 -5.447 39.236 1.00 45.01 105 PRO A CA 1
ATOM 730 C C . PRO A 1 108 ? 5.845 -6.905 39.637 1.00 39.32 105 PRO A C 1
ATOM 731 O O . PRO A 1 108 ? 5.929 -7.241 40.822 1.00 34.57 105 PRO A O 1
ATOM 735 N N . ALA A 1 109 ? 5.835 -7.773 38.639 1.00 47.47 106 ALA A N 1
ATOM 736 C CA . ALA A 1 109 ? 5.998 -9.191 38.879 1.00 40.68 106 ALA A CA 1
ATOM 737 C C . ALA A 1 109 ? 7.440 -9.453 39.301 1.00 36.25 106 ALA A C 1
ATOM 738 O O . ALA A 1 109 ? 8.340 -8.659 39.000 1.00 31.98 106 ALA A O 1
ATOM 740 N N . ARG A 1 110 ? 7.655 -10.561 40.004 1.00 31.74 107 ARG A N 1
ATOM 741 C CA . ARG A 1 110 ? 9.004 -10.955 40.387 1.00 36.75 107 ARG A CA 1
ATOM 742 C C . ARG A 1 110 ? 9.309 -12.358 39.910 1.00 32.19 107 ARG A C 1
ATOM 743 O O . ARG A 1 110 ? 8.418 -13.089 39.466 1.00 26.08 107 ARG A O 1
ATOM 751 N N . LEU A 1 111 ? 10.576 -12.737 40.000 1.00 30.50 108 LEU A N 1
ATOM 752 C CA . LEU A 1 111 ? 10.998 -14.065 39.565 1.00 31.39 108 LEU A CA 1
ATOM 753 C C . LEU A 1 111 ? 10.158 -15.160 40.207 1.00 26.95 108 LEU A C 1
ATOM 754 O O . LEU A 1 111 ? 9.716 -16.094 39.535 1.00 28.86 108 LEU A O 1
ATOM 759 N N . ALA A 1 112 ? 9.926 -15.058 41.509 1.00 28.39 109 ALA A N 1
ATOM 760 C CA . ALA A 1 112 ? 9.177 -16.109 42.186 1.00 29.61 109 ALA A CA 1
ATOM 761 C C . ALA A 1 112 ? 7.834 -16.371 41.488 1.00 31.01 109 ALA A C 1
ATOM 762 O O . ALA A 1 112 ? 7.396 -17.518 41.387 1.00 37.73 109 ALA A O 1
ATOM 764 N N . ASP A 1 113 ? 7.192 -15.311 40.998 1.00 40.02 110 ASP A N 1
ATOM 765 C CA . ASP A 1 113 ? 5.902 -15.440 40.317 1.00 29.47 110 ASP A CA 1
ATOM 766 C C . ASP A 1 113 ? 6.025 -16.401 39.153 1.00 29.52 110 ASP A C 1
ATOM 767 O O . ASP A 1 113 ? 5.158 -17.245 38.937 1.00 30.92 110 ASP A O 1
ATOM 772 N N . ILE A 1 114 ? 7.103 -16.261 38.387 1.00 27.01 111 ILE A N 1
ATOM 773 C CA . ILE A 1 114 ? 7.329 -17.162 37.266 1.00 27.16 111 ILE A CA 1
ATOM 774 C C . ILE A 1 114 ? 7.432 -18.616 37.734 1.00 36.19 111 ILE A C 1
ATOM 775 O O . ILE A 1 114 ? 6.783 -19.502 37.179 1.00 28.01 111 ILE A O 1
ATOM 780 N N . ALA A 1 115 ? 8.236 -18.858 38.765 1.00 30.11 112 ALA A N 1
ATOM 781 C CA . ALA A 1 115 ? 8.403 -20.220 39.268 1.00 30.40 112 ALA A CA 1
ATOM 782 C C . ALA A 1 115 ? 7.089 -20.817 39.749 1.00 28.90 112 ALA A C 1
ATOM 783 O O . ALA A 1 115 ? 6.810 -21.982 39.495 1.00 30.15 112 ALA A O 1
ATOM 785 N N . GLU A 1 116 ? 6.269 -20.020 40.430 1.00 31.43 113 GLU A N 1
ATOM 786 C CA . GLU A 1 116 ? 5.032 -20.561 41.003 1.00 38.18 113 GLU A CA 1
ATOM 787 C C . GLU A 1 116 ? 3.948 -20.820 39.953 1.00 38.32 113 GLU A C 1
ATOM 788 O O . GLU A 1 116 ? 3.112 -21.714 40.116 1.00 36.29 113 GLU A O 1
ATOM 794 N N . ARG A 1 117 ? 3.961 -20.037 38.878 1.00 33.79 114 ARG A N 1
ATOM 795 C CA . ARG A 1 117 ? 2.935 -20.143 37.844 1.00 33.62 114 ARG A CA 1
ATOM 796 C C . ARG A 1 117 ? 3.019 -21.470 37.087 1.00 37.35 114 ARG A C 1
ATOM 797 O O . ARG A 1 117 ? 2.008 -21.978 36.608 1.00 42.42 114 ARG A O 1
ATOM 805 N N . GLY A 1 118 ? 4.219 -22.033 36.983 1.00 30.23 115 GLY A N 1
ATOM 806 C CA . GLY A 1 118 ? 4.409 -23.314 36.317 1.00 30.62 115 GLY A CA 1
ATOM 807 C C . GLY A 1 118 ? 4.631 -23.155 34.820 1.00 25.99 115 GLY A C 1
ATOM 808 O O . GLY A 1 118 ? 4.051 -22.258 34.204 1.00 30.50 115 GLY A O 1
ATOM 809 N N . GLY A 1 119 ? 5.472 -24.009 34.232 1.00 25.49 116 GLY A N 1
ATOM 810 C CA . GLY A 1 119 ? 5.719 -23.969 32.794 1.00 22.41 116 GLY A CA 1
ATOM 811 C C . GLY A 1 119 ? 7.067 -23.364 32.446 1.00 20.50 116 GLY A C 1
ATOM 812 O O . GLY A 1 119 ? 7.821 -22.976 33.342 1.00 30.64 116 GLY A O 1
ATOM 813 N N . ASP A 1 120 ? 7.374 -23.264 31.153 1.00 18.72 117 ASP A N 1
ATOM 814 C CA . ASP A 1 120 ? 8.701 -22.836 30.727 1.00 18.94 117 ASP A CA 1
ATOM 815 C C . ASP A 1 120 ? 8.952 -21.353 30.959 1.00 22.14 117 ASP A C 1
ATOM 816 O O . ASP A 1 120 ? 8.027 -20.540 30.929 1.00 20.29 117 ASP A O 1
ATOM 821 N N . VAL A 1 121 ? 10.218 -21.016 31.183 1.00 22.54 118 VAL A N 1
ATOM 822 C CA . VAL A 1 121 ? 10.641 -19.641 31.370 1.00 19.94 118 VAL A CA 1
ATOM 823 C C . VAL A 1 121 ? 11.328 -19.145 30.101 1.00 24.51 118 VAL A C 1
ATOM 824 O O . VAL A 1 121 ? 12.311 -19.739 29.646 1.00 19.74 118 VAL A O 1
ATOM 828 N N . VAL A 1 122 ? 10.821 -18.059 29.530 1.00 21.61 119 VAL A N 1
ATOM 829 C CA . VAL A 1 122 ? 11.512 -17.407 28.418 1.00 17.33 119 VAL A CA 1
ATOM 830 C C . VAL A 1 122 ? 12.468 -16.337 28.951 1.00 22.21 119 VAL A C 1
ATOM 831 O O . VAL A 1 122 ? 12.037 -15.386 29.595 1.00 18.80 119 VAL A O 1
ATOM 835 N N . VAL A 1 123 ? 13.760 -16.481 28.673 1.00 19.68 120 VAL A N 1
ATOM 836 C CA . VAL A 1 123 ? 14.723 -15.454 29.080 1.00 16.73 120 VAL A CA 1
ATOM 837 C C . VAL A 1 123 ? 15.288 -14.736 27.862 1.00 18.31 120 VAL A C 1
ATOM 838 O O . VAL A 1 123 ? 15.815 -15.364 26.941 1.00 20.65 120 VAL A O 1
ATOM 842 N N . LEU A 1 124 ? 15.155 -13.414 27.842 1.00 16.73 121 LEU A N 1
ATOM 843 C CA . LEU A 1 124 ? 15.736 -12.611 26.775 1.00 16.75 121 LEU A CA 1
ATOM 844 C C . LEU A 1 124 ? 17.010 -11.946 27.302 1.00 21.64 121 LEU A C 1
ATOM 845 O O . LEU A 1 124 ? 17.020 -11.366 28.388 1.00 21.97 121 LEU A O 1
ATOM 850 N N . ASP A 1 125 ? 18.078 -12.037 26.523 1.00 25.96 122 ASP A N 1
ATOM 851 C CA . ASP A 1 125 ? 19.407 -11.642 26.989 1.00 26.77 122 ASP A CA 1
ATOM 852 C C . ASP A 1 125 ? 19.959 -10.597 26.031 1.00 25.86 122 ASP A C 1
ATOM 853 O O . ASP A 1 125 ? 20.511 -10.925 24.989 1.00 30.97 122 ASP A O 1
ATOM 858 N N . GLY A 1 126 ? 19.780 -9.327 26.366 1.00 26.46 123 GLY A N 1
ATOM 859 C CA . GLY A 1 126 ? 20.243 -8.261 25.493 1.00 21.12 123 GLY A CA 1
ATOM 860 C C . GLY A 1 126 ? 19.313 -7.917 24.357 1.00 27.04 123 GLY A C 1
ATOM 861 O O . GLY A 1 126 ? 19.678 -7.136 23.486 1.00 26.85 123 GLY A O 1
ATOM 862 N N . VAL A 1 127 ? 18.106 -8.492 24.353 1.00 24.80 124 VAL A N 1
ATOM 863 C CA . VAL A 1 127 ? 17.081 -8.038 23.426 1.00 27.48 124 VAL A CA 1
ATOM 864 C C . VAL A 1 127 ? 16.537 -6.689 23.895 1.00 23.43 124 VAL A C 1
ATOM 865 O O . VAL A 1 127 ? 15.936 -6.578 24.969 1.00 25.13 124 VAL A O 1
ATOM 869 N N . LYS A 1 128 ? 16.710 -5.678 23.059 1.00 23.28 125 LYS A N 1
ATOM 870 C CA . LYS A 1 128 ? 16.434 -4.306 23.461 1.00 24.82 125 LYS A CA 1
ATOM 871 C C . LYS A 1 128 ? 15.388 -3.654 22.583 1.00 26.28 125 LYS A C 1
ATOM 872 O O . LYS A 1 128 ? 14.820 -2.615 22.949 1.00 28.89 125 LYS A O 1
ATOM 878 N N . ILE A 1 129 ? 15.125 -4.243 21.415 1.00 26.06 126 ILE A N 1
ATOM 879 C CA . ILE A 1 129 ? 14.144 -3.655 20.497 1.00 21.96 126 ILE A CA 1
ATOM 880 C C . ILE A 1 129 ? 12.721 -3.940 20.963 1.00 30.06 126 ILE A C 1
ATOM 881 O O . ILE A 1 129 ? 12.283 -5.085 20.990 1.00 21.91 126 ILE A O 1
ATOM 886 N N . VAL A 1 130 ? 12.005 -2.877 21.309 1.00 24.16 127 VAL A N 1
ATOM 887 C CA . VAL A 1 130 ? 10.773 -2.978 22.052 1.00 28.43 127 VAL A CA 1
ATOM 888 C C . VAL A 1 130 ? 9.672 -3.690 21.259 1.00 24.79 127 VAL A C 1
ATOM 889 O O . VAL A 1 130 ? 8.892 -4.440 21.829 1.00 26.86 127 VAL A O 1
ATOM 893 N N . GLY A 1 131 ? 9.613 -3.462 19.951 1.00 22.00 128 GLY A N 1
ATOM 894 C CA . GLY A 1 131 ? 8.702 -4.223 19.105 1.00 22.51 128 GLY A CA 1
ATOM 895 C C . GLY A 1 131 ? 8.975 -5.726 19.166 1.00 21.86 128 GLY A C 1
ATOM 896 O O . GLY A 1 131 ? 8.058 -6.546 19.118 1.00 22.88 128 GLY A O 1
ATOM 897 N N . ASN A 1 132 ? 10.241 -6.105 19.263 1.00 21.21 129 ASN A N 1
ATOM 898 C CA . ASN A 1 132 ? 10.566 -7.519 19.432 1.00 23.95 129 ASN A CA 1
ATOM 899 C C . ASN A 1 132 ? 10.103 -8.006 20.795 1.00 22.56 129 ASN A C 1
ATOM 900 O O . ASN A 1 132 ? 9.505 -9.089 20.926 1.00 14.46 129 ASN A O 1
ATOM 905 N N . ILE A 1 133 ? 10.407 -7.224 21.823 1.00 16.02 130 ILE A N 1
ATOM 906 C CA . ILE A 1 133 ? 9.995 -7.625 23.165 1.00 20.03 130 ILE A CA 1
ATOM 907 C C . ILE A 1 133 ? 8.474 -7.747 23.274 1.00 19.13 130 ILE A C 1
ATOM 908 O O . ILE A 1 133 ? 7.964 -8.705 23.861 1.00 16.01 130 ILE A O 1
ATOM 913 N N . GLY A 1 134 ? 7.742 -6.805 22.684 1.00 17.23 131 GLY A N 1
ATOM 914 C CA . GLY A 1 134 ? 6.287 -6.896 22.699 1.00 16.34 131 GLY A CA 1
ATOM 915 C C . GLY A 1 134 ? 5.738 -8.131 22.001 1.00 18.52 131 GLY A C 1
ATOM 916 O O . GLY A 1 134 ? 4.811 -8.792 22.488 1.00 14.98 131 GLY A O 1
ATOM 917 N N . ALA A 1 135 ? 6.273 -8.425 20.829 1.00 12.86 132 ALA A N 1
ATOM 918 C CA . ALA A 1 135 ? 5.840 -9.609 20.113 1.00 19.38 132 ALA A CA 1
ATOM 919 C C . ALA A 1 135 ? 6.133 -10.866 20.943 1.00 19.91 132 ALA A C 1
ATOM 920 O O . ALA A 1 135 ? 5.303 -11.754 21.033 1.00 14.02 132 ALA A O 1
ATOM 922 N N . ILE A 1 136 ? 7.305 -10.928 21.575 1.00 13.82 133 ILE A N 1
ATOM 923 C CA . ILE A 1 136 ? 7.662 -12.095 22.382 1.00 12.36 133 ILE A CA 1
ATOM 924 C C . ILE A 1 136 ? 6.724 -12.233 23.582 1.00 16.26 133 ILE A C 1
ATOM 925 O O . ILE A 1 136 ? 6.334 -13.325 23.952 1.00 16.01 133 ILE A O 1
ATOM 930 N N . VAL A 1 137 ? 6.334 -11.116 24.174 1.00 19.10 134 VAL A N 1
ATOM 931 C CA . VAL A 1 137 ? 5.317 -11.163 25.229 1.00 18.82 134 VAL A CA 1
ATOM 932 C C . VAL A 1 137 ? 4.025 -11.843 24.776 1.00 18.34 134 VAL A C 1
ATOM 933 O O . VAL A 1 137 ? 3.502 -12.707 25.479 1.00 15.29 134 VAL A O 1
ATOM 937 N N . ARG A 1 138 ? 3.515 -11.455 23.606 1.00 16.63 135 ARG A N 1
ATOM 938 C CA . ARG A 1 138 ? 2.273 -12.016 23.077 1.00 18.95 135 ARG A CA 1
ATOM 939 C C . ARG A 1 138 ? 2.410 -13.506 22.794 1.00 18.92 135 ARG A C 1
ATOM 940 O O . ARG A 1 138 ? 1.517 -14.293 23.112 1.00 15.99 135 ARG A O 1
ATOM 948 N N . THR A 1 139 ? 3.523 -13.879 22.176 1.00 20.17 136 THR A N 1
ATOM 949 C CA . THR A 1 139 ? 3.790 -15.284 21.843 1.00 17.14 136 THR A CA 1
ATOM 950 C C . THR A 1 139 ? 3.908 -16.162 23.090 1.00 18.71 136 THR A C 1
ATOM 951 O O . THR A 1 139 ? 3.342 -17.273 23.131 1.00 16.79 136 THR A O 1
ATOM 955 N N . SER A 1 140 ? 4.648 -15.670 24.090 1.00 16.77 137 SER A N 1
ATOM 956 C CA . SER A 1 140 ? 4.890 -16.414 25.333 1.00 14.93 137 SER A CA 1
ATOM 957 C C . SER A 1 140 ? 3.575 -16.618 26.058 1.00 16.91 137 SER A C 1
ATOM 958 O O . SER A 1 140 ? 3.325 -17.682 26.629 1.00 16.69 137 SER A O 1
ATOM 961 N N . LEU A 1 141 ? 2.711 -15.605 26.012 1.00 14.38 138 LEU A N 1
ATOM 962 C CA . LEU A 1 141 ? 1.403 -15.721 26.650 1.00 15.58 138 LEU A CA 1
ATOM 963 C C . LEU A 1 141 ? 0.609 -16.787 25.889 1.00 16.62 138 LEU A C 1
ATOM 964 O O . LEU A 1 141 ? 0.148 -17.769 26.466 1.00 18.15 138 LEU A O 1
ATOM 969 N N . ALA A 1 142 ? 0.490 -16.601 24.581 1.00 18.39 139 ALA A N 1
ATOM 970 C CA . ALA A 1 142 ? -0.398 -17.421 23.767 1.00 14.82 139 ALA A CA 1
ATOM 971 C C . ALA A 1 142 ? 0.038 -18.877 23.642 1.00 15.88 139 ALA A C 1
ATOM 972 O O . ALA A 1 142 ? -0.803 -19.764 23.414 1.00 13.95 139 ALA A O 1
ATOM 974 N N . LEU A 1 143 ? 1.341 -19.121 23.756 1.00 14.89 140 LEU A N 1
ATOM 975 C CA . LEU A 1 143 ? 1.878 -20.481 23.657 1.00 17.47 140 LEU A CA 1
ATOM 976 C C . LEU A 1 143 ? 2.076 -21.155 25.020 1.00 17.46 140 LEU A C 1
ATOM 977 O O . LEU A 1 143 ? 2.586 -22.271 25.104 1.00 19.06 140 LEU A O 1
ATOM 982 N N . GLY A 1 144 ? 1.640 -20.489 26.080 1.00 20.94 141 GLY A N 1
ATOM 983 C CA . GLY A 1 144 ? 1.566 -21.128 27.384 1.00 17.09 141 GLY A CA 1
ATOM 984 C C . GLY A 1 144 ? 2.797 -21.084 28.260 1.00 23.92 141 GLY A C 1
ATOM 985 O O . GLY A 1 144 ? 2.857 -21.827 29.225 1.00 19.89 141 GLY A O 1
ATOM 986 N N . ALA A 1 145 ? 3.772 -20.225 27.948 1.00 16.74 142 ALA A N 1
ATOM 987 C CA . ALA A 1 145 ? 4.934 -20.047 28.821 1.00 17.42 142 ALA A CA 1
ATOM 988 C C . ALA A 1 145 ? 4.555 -19.548 30.213 1.00 22.10 142 ALA A C 1
ATOM 989 O O . ALA A 1 145 ? 3.501 -18.933 30.393 1.00 20.84 142 ALA A O 1
ATOM 991 N N . ALA A 1 146 ? 5.419 -19.810 31.197 1.00 22.95 143 ALA A N 1
ATOM 992 C CA . ALA A 1 146 ? 5.158 -19.398 32.585 1.00 25.82 143 ALA A CA 1
ATOM 993 C C . ALA A 1 146 ? 5.348 -17.905 32.754 1.00 25.12 143 ALA A C 1
ATOM 994 O O . ALA A 1 146 ? 4.614 -17.252 33.495 1.00 29.98 143 ALA A O 1
ATOM 996 N N . GLY A 1 147 ? 6.327 -17.360 32.044 1.00 18.87 144 GLY A N 1
ATOM 997 C CA . GLY A 1 147 ? 6.730 -15.980 32.252 1.00 19.45 144 GLY A CA 1
ATOM 998 C C . GLY A 1 147 ? 7.956 -15.634 31.447 1.00 23.21 144 GLY A C 1
ATOM 999 O O . GLY A 1 147 ? 8.546 -16.497 30.793 1.00 19.84 144 GLY A O 1
ATOM 1000 N N . ILE A 1 148 ? 8.352 -14.368 31.501 1.00 15.76 145 ILE A N 1
ATOM 1001 C CA . ILE A 1 148 ? 9.496 -13.894 30.727 1.00 15.97 145 ILE A CA 1
ATOM 1002 C C . ILE A 1 148 ? 10.452 -13.167 31.660 1.00 22.48 145 ILE A C 1
ATOM 1003 O O . ILE A 1 148 ? 10.025 -12.366 32.495 1.00 20.16 145 ILE A O 1
ATOM 1008 N N . VAL A 1 149 ? 11.743 -13.442 31.510 1.00 23.31 146 VAL A N 1
ATOM 1009 C CA . VAL A 1 149 ? 12.752 -12.659 32.214 1.00 16.66 146 VAL A CA 1
ATOM 1010 C C . VAL A 1 149 ? 13.510 -11.793 31.220 1.00 23.15 146 VAL A C 1
ATOM 1011 O O . VAL A 1 149 ? 14.026 -12.269 30.213 1.00 17.35 146 VAL A O 1
ATOM 1015 N N . LEU A 1 150 ? 13.569 -10.500 31.499 1.00 21.00 147 LEU A N 1
ATOM 1016 C CA . LEU A 1 150 ? 14.214 -9.599 30.581 1.00 20.00 147 LEU A CA 1
ATOM 1017 C C . LEU A 1 150 ? 15.515 -9.156 31.207 1.00 22.05 147 LEU A C 1
ATOM 1018 O O . LEU A 1 150 ? 15.513 -8.521 32.265 1.00 24.32 147 LEU A O 1
ATOM 1023 N N . VAL A 1 151 ? 16.616 -9.507 30.551 1.00 24.02 148 VAL A N 1
ATOM 1024 C CA . VAL A 1 151 ? 17.961 -9.171 31.024 1.00 23.82 148 VAL A CA 1
ATOM 1025 C C . VAL A 1 151 ? 18.600 -8.239 30.012 1.00 29.48 148 VAL A C 1
ATOM 1026 O O . VAL A 1 151 ? 18.643 -8.539 28.816 1.00 26.36 148 VAL A O 1
ATOM 1030 N N . ASP A 1 152 ? 19.069 -7.087 30.476 1.00 31.19 149 ASP A N 1
ATOM 1031 C CA . ASP A 1 152 ? 19.770 -6.165 29.593 1.00 22.54 149 ASP A CA 1
ATOM 1032 C C . ASP A 1 152 ? 18.902 -5.605 28.484 1.00 34.06 149 ASP A C 1
ATOM 1033 O O . ASP A 1 152 ? 19.361 -5.481 27.344 1.00 25.50 149 ASP A O 1
ATOM 1038 N N . SER A 1 153 ? 17.662 -5.252 28.824 1.00 25.75 150 SER A N 1
ATOM 1039 C CA . SER A 1 153 ? 16.695 -4.792 27.840 1.00 22.68 150 SER A CA 1
ATOM 1040 C C . SER A 1 153 ? 16.714 -3.287 27.667 1.00 28.77 150 SER A C 1
ATOM 1041 O O . SER A 1 153 ? 16.171 -2.773 26.688 1.00 23.83 150 SER A O 1
ATOM 1044 N N . ASP A 1 154 ? 17.302 -2.593 28.637 1.00 23.34 151 ASP A N 1
ATOM 1045 C CA . ASP A 1 154 ? 17.304 -1.129 28.691 1.00 28.21 151 ASP A CA 1
ATOM 1046 C C . ASP A 1 154 ? 15.925 -0.548 28.987 1.00 35.01 151 ASP A C 1
ATOM 1047 O O . ASP A 1 154 ? 15.699 0.638 28.763 1.00 30.02 151 ASP A O 1
ATOM 1052 N N . LEU A 1 155 ? 15.001 -1.378 29.464 1.00 23.83 152 LEU A N 1
ATOM 1053 C CA . LEU A 1 155 ? 13.688 -0.873 29.887 1.00 25.56 152 LEU A CA 1
ATOM 1054 C C . LEU A 1 155 ? 13.679 -0.498 31.359 1.00 20.16 152 LEU A C 1
ATOM 1055 O O . LEU A 1 155 ? 14.198 -1.244 32.190 1.00 25.53 152 LEU A O 1
ATOM 1060 N N . ALA A 1 156 ? 13.076 0.640 31.684 1.00 30.81 153 ALA A N 1
ATOM 1061 C CA . ALA A 1 156 ? 12.989 1.100 33.075 1.00 37.98 153 ALA A CA 1
ATOM 1062 C C . ALA A 1 156 ? 11.895 0.342 33.824 1.00 33.34 153 ALA A C 1
ATOM 1063 O O . ALA A 1 156 ? 12.078 -0.078 34.973 1.00 34.99 153 ALA A O 1
ATOM 1065 N N . THR A 1 157 ? 10.747 0.175 33.172 1.00 31.49 154 THR A N 1
ATOM 1066 C CA . THR A 1 157 ? 9.751 -0.779 33.648 1.00 30.54 154 THR A CA 1
ATOM 1067 C C . THR A 1 157 ? 8.922 -1.343 32.511 1.00 27.48 154 THR A C 1
ATOM 1068 O O . THR A 1 157 ? 8.910 -0.825 31.391 1.00 27.92 154 THR A O 1
ATOM 1072 N N . ILE A 1 158 ? 8.213 -2.411 32.847 1.00 25.54 155 ILE A N 1
ATOM 1073 C CA . ILE A 1 158 ? 7.361 -3.154 31.929 1.00 27.78 155 ILE A CA 1
ATOM 1074 C C . ILE A 1 158 ? 6.165 -2.347 31.457 1.00 30.51 155 ILE A C 1
ATOM 1075 O O . ILE A 1 158 ? 5.582 -2.629 30.416 1.00 27.28 155 ILE A O 1
ATOM 1080 N N . ALA A 1 159 ? 5.828 -1.314 32.216 1.00 28.84 156 ALA A N 1
ATOM 1081 C CA . ALA A 1 159 ? 4.697 -0.467 31.884 1.00 31.12 156 ALA A CA 1
ATOM 1082 C C . ALA A 1 159 ? 5.066 0.619 30.868 1.00 29.54 156 ALA A C 1
ATOM 1083 O O . ALA A 1 159 ? 4.225 1.402 30.484 1.00 34.31 156 ALA A O 1
ATOM 1085 N N . ASP A 1 160 ? 6.319 0.647 30.419 1.00 29.93 157 ASP A N 1
ATOM 1086 C CA . ASP A 1 160 ? 6.711 1.530 29.309 1.00 26.44 157 ASP A CA 1
ATOM 1087 C C . ASP A 1 160 ? 5.625 1.539 28.228 1.00 37.67 157 ASP A C 1
ATOM 1088 O O . ASP A 1 160 ? 5.221 0.491 27.736 1.00 28.40 157 ASP A O 1
ATOM 1093 N N . ARG A 1 161 ? 5.133 2.713 27.856 1.00 27.84 158 ARG A N 1
ATOM 1094 C CA . ARG A 1 161 ? 4.044 2.758 26.890 1.00 34.43 158 ARG A CA 1
ATOM 1095 C C . ARG A 1 161 ? 4.404 2.190 25.512 1.00 28.94 158 ARG A C 1
ATOM 1096 O O . ARG A 1 161 ? 3.537 1.735 24.779 1.00 27.01 158 ARG A O 1
ATOM 1104 N N . ARG A 1 162 ? 5.678 2.200 25.170 1.00 31.55 159 ARG A N 1
ATOM 1105 C CA . ARG A 1 162 ? 6.125 1.539 23.952 1.00 30.68 159 ARG A CA 1
ATOM 1106 C C . ARG A 1 162 ? 5.880 0.028 24.026 1.00 30.26 159 ARG A C 1
ATOM 1107 O O . ARG A 1 162 ? 5.454 -0.577 23.053 1.00 28.91 159 ARG A O 1
ATOM 1115 N N . LEU A 1 163 ? 6.179 -0.570 25.174 1.00 28.67 160 LEU A N 1
ATOM 1116 C CA . LEU A 1 163 ? 5.971 -2.011 25.373 1.00 27.09 160 LEU A CA 1
ATOM 1117 C C . LEU A 1 163 ? 4.482 -2.358 25.486 1.00 26.26 160 LEU A C 1
ATOM 1118 O O . LEU A 1 163 ? 4.021 -3.347 24.942 1.00 25.75 160 LEU A O 1
ATOM 1123 N N . LEU A 1 164 ? 3.721 -1.529 26.186 1.00 28.67 161 LEU A N 1
ATOM 1124 C CA . LEU A 1 164 ? 2.275 -1.682 26.186 1.00 26.75 161 LEU A CA 1
ATOM 1125 C C . LEU A 1 164 ? 1.746 -1.814 24.770 1.00 34.70 161 LEU A C 1
ATOM 1126 O O . LEU A 1 164 ? 0.981 -2.733 24.466 1.00 27.85 161 LEU A O 1
ATOM 1131 N N . ARG A 1 165 ? 2.133 -0.882 23.903 1.00 22.73 162 ARG A N 1
ATOM 1132 C CA . ARG A 1 165 ? 1.571 -0.864 22.562 1.00 23.92 162 ARG A CA 1
ATOM 1133 C C . ARG A 1 165 ? 2.109 -2.022 21.751 1.00 19.50 162 ARG A C 1
ATOM 1134 O O . ARG A 1 165 ? 1.365 -2.656 21.012 1.00 24.76 162 ARG A O 1
ATOM 1142 N N . ALA A 1 166 ? 3.401 -2.304 21.904 1.00 21.17 163 ALA A N 1
ATOM 1143 C CA . ALA A 1 166 ? 4.020 -3.409 21.164 1.00 23.95 163 ALA A CA 1
ATOM 1144 C C . ALA A 1 166 ? 3.507 -4.790 21.591 1.00 22.23 163 ALA A C 1
ATOM 1145 O O . ALA A 1 166 ? 3.407 -5.695 20.762 1.00 26.43 163 ALA A O 1
ATOM 1147 N N . SER A 1 167 ? 3.186 -4.953 22.873 1.00 18.18 164 SER A N 1
ATOM 1148 C CA . SER A 1 167 ? 2.620 -6.201 23.381 1.00 18.59 164 SER A CA 1
ATOM 1149 C C . SER A 1 167 ? 1.095 -6.340 23.150 1.00 24.06 164 SER A C 1
ATOM 1150 O O . SER A 1 167 ? 0.485 -7.367 23.509 1.00 20.93 164 SER A O 1
ATOM 1153 N N . ARG A 1 168 ? 0.482 -5.324 22.555 1.00 17.09 165 ARG A N 1
ATOM 1154 C CA . ARG A 1 168 ? -0.975 -5.287 22.413 1.00 25.17 165 ARG A CA 1
ATOM 1155 C C . ARG A 1 168 ? -1.690 -5.585 23.718 1.00 21.33 165 ARG A C 1
ATOM 1156 O O . ARG A 1 168 ? -2.713 -6.278 23.753 1.00 25.27 165 ARG A O 1
ATOM 1164 N N . GLY A 1 169 ? -1.143 -5.059 24.806 1.00 21.75 166 GLY A N 1
ATOM 1165 C CA . GLY A 1 169 ? -1.797 -5.134 26.102 1.00 21.91 166 GLY A CA 1
ATOM 1166 C C . GLY A 1 169 ? -1.675 -6.459 26.824 1.00 22.85 166 GLY A C 1
ATOM 1167 O O . GLY A 1 169 ? -2.473 -6.756 27.711 1.00 28.21 166 GLY A O 1
ATOM 1168 N N . TYR A 1 170 ? -0.679 -7.257 26.453 1.00 16.86 167 TYR A N 1
ATOM 1169 C CA . TYR A 1 170 ? -0.505 -8.587 27.032 1.00 16.79 167 TYR A CA 1
ATOM 1170 C C . TYR A 1 170 ? 0.570 -8.623 28.094 1.00 20.60 167 TYR A C 1
ATOM 1171 O O . TYR A 1 170 ? 0.844 -9.673 28.686 1.00 22.11 167 TYR A O 1
ATOM 1180 N N . VAL A 1 171 ? 1.185 -7.468 28.326 1.00 21.99 168 VAL A N 1
ATOM 1181 C CA . VAL A 1 171 ? 2.352 -7.392 29.196 1.00 20.33 168 VAL A CA 1
ATOM 1182 C C . VAL A 1 171 ? 2.015 -7.636 30.671 1.00 21.27 168 VAL A C 1
ATOM 1183 O O . VAL A 1 171 ? 2.894 -7.966 31.462 1.00 19.30 168 VAL A O 1
ATOM 1187 N N . PHE A 1 172 ? 0.732 -7.513 31.027 1.00 20.01 169 PHE A N 1
ATOM 1188 C CA . PHE A 1 172 ? 0.290 -7.803 32.391 1.00 20.96 169 PHE A CA 1
ATOM 1189 C C . PHE A 1 172 ? -0.446 -9.139 32.480 1.00 20.26 169 PHE A C 1
ATOM 1190 O O . PHE A 1 172 ? -1.030 -9.464 33.505 1.00 18.88 169 PHE A O 1
ATOM 1198 N N . SER A 1 173 ? -0.428 -9.914 31.408 1.00 22.40 170 SER A N 1
ATOM 1199 C CA . SER A 1 173 ? -1.200 -11.153 31.392 1.00 26.57 170 SER A CA 1
ATOM 1200 C C . SER A 1 173 ? -0.386 -12.346 31.922 1.00 21.58 170 SER A C 1
ATOM 1201 O O . SER A 1 173 ? -0.950 -13.360 32.314 1.00 22.13 170 SER A O 1
ATOM 1204 N N . LEU A 1 174 ? 0.943 -12.234 31.900 1.00 18.84 171 LEU A N 1
ATOM 1205 C CA . LEU A 1 174 ? 1.804 -13.194 32.577 1.00 17.10 171 LEU A CA 1
ATOM 1206 C C . LEU A 1 174 ? 2.949 -12.425 33.245 1.00 20.21 171 LEU A C 1
ATOM 1207 O O . LEU A 1 174 ? 3.160 -11.263 32.938 1.00 22.40 171 LEU A O 1
ATOM 1212 N N . PRO A 1 175 ? 3.664 -13.058 34.185 1.00 20.34 172 PRO A N 1
ATOM 1213 C CA . PRO A 1 175 ? 4.773 -12.349 34.841 1.00 24.70 172 PRO A CA 1
ATOM 1214 C C . PRO A 1 175 ? 5.878 -12.013 33.848 1.00 22.49 172 PRO A C 1
ATOM 1215 O O . PRO A 1 175 ? 6.436 -12.938 33.246 1.00 27.29 172 PRO A O 1
ATOM 1219 N N . VAL A 1 176 ? 6.159 -10.720 33.670 1.00 18.51 173 VAL A N 1
ATOM 1220 C CA . VAL A 1 176 ? 7.277 -10.232 32.860 1.00 18.69 173 VAL A CA 1
ATOM 1221 C C . VAL A 1 176 ? 8.208 -9.453 33.781 1.00 17.72 173 VAL A C 1
ATOM 1222 O O . VAL A 1 176 ? 7.833 -8.407 34.312 1.00 26.40 173 VAL A O 1
ATOM 1226 N N . VAL A 1 177 ? 9.417 -9.973 33.983 1.00 22.56 174 VAL A N 1
ATOM 1227 C CA . VAL A 1 177 ? 10.288 -9.500 35.063 1.00 25.69 174 VAL A CA 1
ATOM 1228 C C . VAL A 1 177 ? 11.628 -8.963 34.572 1.00 23.42 174 VAL A C 1
ATOM 1229 O O . VAL A 1 177 ? 12.329 -9.634 33.803 1.00 21.21 174 VAL A O 1
ATOM 1233 N N . LEU A 1 178 ? 11.994 -7.766 35.024 1.00 24.59 175 LEU A N 1
ATOM 1234 C CA . LEU A 1 178 ? 13.343 -7.224 34.760 1.00 25.35 175 LEU A CA 1
ATOM 1235 C C . LEU A 1 178 ? 14.330 -7.766 35.794 1.00 33.90 175 LEU A C 1
ATOM 1236 O O . LEU A 1 178 ? 14.079 -7.680 37.001 1.00 30.66 175 LEU A O 1
ATOM 1241 N N . ALA A 1 179 ? 15.437 -8.343 35.324 1.00 29.77 176 ALA A N 1
ATOM 1242 C CA . ALA A 1 179 ? 16.452 -8.878 36.225 1.00 27.94 176 ALA A CA 1
ATOM 1243 C C . ALA A 1 179 ? 17.847 -8.716 35.627 1.00 36.68 176 ALA A C 1
ATOM 1244 O O . ALA A 1 179 ? 17.998 -8.564 34.417 1.00 37.10 176 ALA A O 1
ATOM 1246 N N . ASP A 1 180 ? 18.877 -8.710 36.460 1.00 33.55 177 ASP A N 1
ATOM 1247 C CA . ASP A 1 180 ? 20.214 -8.754 35.885 1.00 44.36 177 ASP A CA 1
ATOM 1248 C C . ASP A 1 180 ? 20.643 -10.202 35.729 1.00 35.06 177 ASP A C 1
ATOM 1249 O O . ASP A 1 180 ? 19.971 -11.115 36.221 1.00 34.65 177 ASP A O 1
ATOM 1254 N N . ARG A 1 181 ? 21.739 -10.410 35.010 1.00 42.95 178 ARG A N 1
ATOM 1255 C CA . ARG A 1 181 ? 22.111 -11.747 34.561 1.00 38.81 178 ARG A CA 1
ATOM 1256 C C . ARG A 1 181 ? 22.311 -12.773 35.688 1.00 34.10 178 ARG A C 1
ATOM 1257 O O . ARG A 1 181 ? 21.813 -13.884 35.599 1.00 36.35 178 ARG A O 1
ATOM 1265 N N . GLU A 1 182 ? 23.034 -12.399 36.744 1.00 43.47 179 GLU A N 1
ATOM 1266 C CA . GLU A 1 182 ? 23.378 -13.356 37.802 1.00 41.77 179 GLU A CA 1
ATOM 1267 C C . GLU A 1 182 ? 22.188 -13.659 38.685 1.00 27.22 179 GLU A C 1
ATOM 1268 O O . GLU A 1 182 ? 22.007 -14.799 39.139 1.00 38.79 179 GLU A O 1
ATOM 1274 N N . GLU A 1 183 ? 21.397 -12.620 38.939 1.00 34.82 180 GLU A N 1
ATOM 1275 C CA . GLU A 1 183 ? 20.092 -12.752 39.565 1.00 37.57 180 GLU A CA 1
ATOM 1276 C C . GLU A 1 183 ? 19.304 -13.831 38.823 1.00 37.58 180 GLU A C 1
ATOM 1277 O O . GLU A 1 183 ? 18.800 -14.777 39.426 1.00 36.62 180 GLU A O 1
ATOM 1283 N N . ALA A 1 184 ? 19.218 -13.706 37.503 1.00 35.77 181 ALA A N 1
ATOM 1284 C CA . ALA A 1 184 ? 18.458 -14.675 36.717 1.00 25.92 181 ALA A CA 1
ATOM 1285 C C . ALA A 1 184 ? 19.043 -16.089 36.768 1.00 29.50 181 ALA A C 1
ATOM 1286 O O . ALA A 1 184 ? 18.310 -17.061 36.963 1.00 31.85 181 ALA A O 1
ATOM 1288 N N . VAL A 1 185 ? 20.353 -16.225 36.574 1.00 31.92 182 VAL A N 1
ATOM 1289 C CA . VAL A 1 185 ? 20.908 -17.579 36.553 1.00 39.38 182 VAL A CA 1
ATOM 1290 C C . VAL A 1 185 ? 20.830 -18.220 37.941 1.00 32.67 182 VAL A C 1
ATOM 1291 O O . VAL A 1 185 ? 20.514 -19.400 38.071 1.00 29.16 182 VAL A O 1
ATOM 1295 N N . SER A 1 186 ? 21.068 -17.439 38.984 1.00 34.34 183 SER A N 1
ATOM 1296 C CA . SER A 1 186 ? 20.979 -18.008 40.324 1.00 33.04 183 SER A CA 1
ATOM 1297 C C . SER A 1 186 ? 19.531 -18.370 40.619 1.00 40.30 183 SER A C 1
ATOM 1298 O O . SER A 1 186 ? 19.262 -19.400 41.246 1.00 33.93 183 SER A O 1
ATOM 1301 N N . PHE A 1 187 ? 18.600 -17.546 40.136 1.00 40.72 184 PHE A N 1
ATOM 1302 C CA . PHE A 1 187 ? 17.176 -17.872 40.235 1.00 33.96 184 PHE A CA 1
ATOM 1303 C C . PHE A 1 187 ? 16.864 -19.229 39.639 1.00 33.97 184 PHE A C 1
ATOM 1304 O O . PHE A 1 187 ? 16.228 -20.051 40.286 1.00 35.19 184 PHE A O 1
ATOM 1312 N N . LEU A 1 188 ? 17.296 -19.477 38.405 1.00 29.41 185 LEU A N 1
ATOM 1313 C CA . LEU A 1 188 ? 16.985 -20.757 37.785 1.00 33.72 185 LEU A CA 1
ATOM 1314 C C . LEU A 1 188 ? 17.659 -21.903 38.543 1.00 37.52 185 LEU A C 1
ATOM 1315 O O . LEU A 1 188 ? 17.097 -22.996 38.668 1.00 37.51 185 LEU A O 1
ATOM 1320 N N . ARG A 1 189 ? 18.863 -21.649 39.039 1.00 42.63 186 ARG A N 1
ATOM 1321 C CA . ARG A 1 189 ? 19.599 -22.676 39.763 1.00 33.89 186 ARG A CA 1
ATOM 1322 C C . ARG A 1 189 ? 18.817 -23.063 41.005 1.00 36.80 186 ARG A C 1
ATOM 1323 O O . ARG A 1 189 ? 18.523 -24.238 41.233 1.00 37.21 186 ARG A O 1
ATOM 1331 N N . ASP A 1 190 ? 18.469 -22.047 41.787 1.00 40.47 187 ASP A N 1
ATOM 1332 C CA . ASP A 1 190 ? 17.783 -22.223 43.060 1.00 43.54 187 ASP A CA 1
ATOM 1333 C C . ASP A 1 190 ? 16.391 -22.814 42.904 1.00 49.03 187 ASP A C 1
ATOM 1334 O O . ASP A 1 190 ? 15.766 -23.198 43.890 1.00 54.22 187 ASP A O 1
ATOM 1339 N N . ASN A 1 191 ? 15.891 -22.874 41.676 1.00 41.12 188 ASN A N 1
ATOM 1340 C CA . ASN A 1 191 ? 14.577 -23.459 41.454 1.00 40.86 188 ASN A CA 1
ATOM 1341 C C . ASN A 1 191 ? 14.648 -24.750 40.669 1.00 33.58 188 ASN A C 1
ATOM 1342 O O . ASN A 1 191 ? 13.623 -25.326 40.334 1.00 40.31 188 ASN A O 1
ATOM 1347 N N . ASP A 1 192 ? 15.873 -25.203 40.396 1.00 43.66 189 ASP A N 1
ATOM 1348 C CA . ASP A 1 192 ? 16.103 -26.454 39.681 1.00 41.78 189 ASP A CA 1
ATOM 1349 C C . ASP A 1 192 ? 15.466 -26.449 38.293 1.00 34.71 189 ASP A C 1
ATOM 1350 O O . ASP A 1 192 ? 14.852 -27.435 37.871 1.00 35.94 189 ASP A O 1
ATOM 1355 N N . ILE A 1 193 ? 15.609 -25.323 37.600 1.00 39.17 190 ILE A N 1
ATOM 1356 C CA . ILE A 1 193 ? 15.096 -25.172 36.244 1.00 31.81 190 ILE A CA 1
ATOM 1357 C C . ILE A 1 193 ? 16.274 -25.183 35.284 1.00 23.79 190 ILE A C 1
ATOM 1358 O O . ILE A 1 193 ? 17.047 -24.224 35.230 1.00 32.35 190 ILE A O 1
ATOM 1363 N N . ALA A 1 194 ? 16.420 -26.274 34.541 1.00 36.10 191 ALA A N 1
ATOM 1364 C CA . ALA A 1 194 ? 17.512 -26.406 33.586 1.00 32.27 191 ALA A CA 1
ATOM 1365 C C . ALA A 1 194 ? 17.289 -25.418 32.469 1.00 34.84 191 ALA A C 1
ATOM 1366 O O . ALA A 1 194 ? 16.160 -25.213 32.031 1.00 28.96 191 ALA A O 1
ATOM 1368 N N . LEU A 1 195 ? 18.357 -24.802 31.995 1.00 29.01 192 LEU A N 1
ATOM 1369 C CA . LEU A 1 195 ? 18.201 -23.835 30.928 1.00 27.86 192 LEU A CA 1
ATOM 1370 C C . LEU A 1 195 ? 18.899 -24.376 29.710 1.00 35.44 192 LEU A C 1
ATOM 1371 O O . LEU A 1 195 ? 19.865 -25.143 29.817 1.00 29.52 192 LEU A O 1
ATOM 1376 N N . MET A 1 196 ? 18.377 -24.016 28.551 1.00 23.14 193 MET A N 1
ATOM 1377 C CA . MET A 1 196 ? 19.075 -24.289 27.316 1.00 26.65 193 MET A CA 1
ATOM 1378 C C . MET A 1 196 ? 19.171 -23.001 26.532 1.00 30.95 193 MET A C 1
ATOM 1379 O O . MET A 1 196 ? 18.320 -22.106 26.644 1.00 27.88 193 MET A O 1
ATOM 1384 N N . VAL A 1 197 ? 20.244 -22.883 25.773 1.00 24.73 194 VAL A N 1
ATOM 1385 C CA . VAL A 1 197 ? 20.513 -21.662 25.052 1.00 25.35 194 VAL A CA 1
ATOM 1386 C C . VAL A 1 197 ? 20.225 -21.907 23.581 1.00 28.29 194 VAL A C 1
ATOM 1387 O O . VAL A 1 197 ? 20.624 -22.926 23.029 1.00 24.48 194 VAL A O 1
ATOM 1391 N N . LEU A 1 198 ? 19.496 -20.990 22.955 1.00 23.41 195 LEU A N 1
ATOM 1392 C CA . LEU A 1 198 ? 19.295 -21.068 21.517 1.00 24.11 195 LEU A CA 1
ATOM 1393 C C . LEU A 1 198 ? 20.494 -20.483 20.770 1.00 35.38 195 LEU A C 1
ATOM 1394 O O . LEU A 1 198 ? 20.920 -19.358 21.036 1.00 39.18 195 LEU A O 1
ATOM 1399 N N . ASP A 1 199 ? 21.039 -21.240 19.828 1.00 29.37 196 ASP A N 1
ATOM 1400 C CA . ASP A 1 199 ? 22.190 -20.763 19.067 1.00 38.51 196 ASP A CA 1
ATOM 1401 C C . ASP A 1 199 ? 22.383 -21.654 17.847 1.00 38.92 196 ASP A C 1
ATOM 1402 O O . ASP A 1 199 ? 21.816 -22.734 17.787 1.00 37.44 196 ASP A O 1
ATOM 1407 N N . THR A 1 200 ? 23.189 -21.216 16.883 1.00 37.87 197 THR A N 1
ATOM 1408 C CA . THR A 1 200 ? 23.492 -22.037 15.702 1.00 50.27 197 THR A CA 1
ATOM 1409 C C . THR A 1 200 ? 24.264 -23.305 16.082 1.00 48.84 197 THR A C 1
ATOM 1410 O O . THR A 1 200 ? 24.943 -23.339 17.110 1.00 39.63 197 THR A O 1
ATOM 1414 N N . ASP A 1 201 ? 24.172 -24.320 15.222 1.00 44.68 198 ASP A N 1
ATOM 1415 C CA . ASP A 1 201 ? 24.679 -25.681 15.486 1.00 56.41 198 ASP A CA 1
ATOM 1416 C C . ASP A 1 201 ? 24.928 -26.040 16.957 1.00 51.05 198 ASP A C 1
ATOM 1417 O O . ASP A 1 201 ? 26.055 -26.318 17.385 1.00 44.01 198 ASP A O 1
ATOM 1422 N N . GLY A 1 202 ? 23.842 -26.031 17.718 1.00 39.57 199 GLY A N 1
ATOM 1423 C CA . GLY A 1 202 ? 23.833 -26.533 19.072 1.00 40.74 199 GLY A CA 1
ATOM 1424 C C . GLY A 1 202 ? 23.626 -28.036 19.083 1.00 35.71 199 GLY A C 1
ATOM 1425 O O . GLY A 1 202 ? 23.508 -28.674 18.035 1.00 46.83 199 GLY A O 1
ATOM 1426 N N . ASP A 1 203 ? 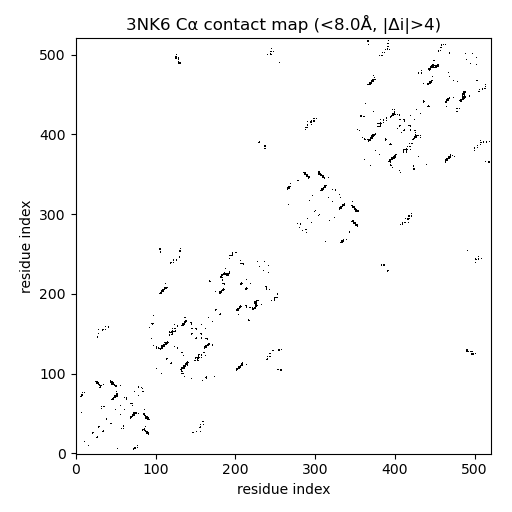23.566 -28.590 20.286 1.00 33.01 200 ASP A N 1
ATOM 1427 C CA . ASP A 1 203 ? 23.516 -30.033 20.500 1.00 35.12 200 ASP A CA 1
ATOM 1428 C C . ASP A 1 203 ? 22.175 -30.649 20.131 1.00 42.11 200 ASP A C 1
ATOM 1429 O O . ASP A 1 203 ? 22.107 -31.793 19.686 1.00 42.06 200 ASP A O 1
ATOM 1434 N N . LEU A 1 204 ? 21.105 -29.884 20.323 1.00 32.80 201 LEU A N 1
ATOM 1435 C CA . LEU A 1 204 ? 19.757 -30.416 20.198 1.00 33.19 201 LEU A CA 1
ATOM 1436 C C . LEU A 1 204 ? 18.974 -29.662 19.130 1.00 34.91 201 LEU A C 1
ATOM 1437 O O . LEU A 1 204 ? 18.997 -28.429 19.094 1.00 30.28 201 LEU A O 1
ATOM 1442 N N . GLY A 1 205 ? 18.291 -30.402 18.262 1.00 27.36 202 GLY A N 1
ATOM 1443 C CA . GLY A 1 205 ? 17.400 -29.806 17.285 1.00 29.14 202 GLY A CA 1
ATOM 1444 C C . GLY A 1 205 ? 16.152 -29.317 17.995 1.00 26.25 202 GLY A C 1
ATOM 1445 O O . GLY A 1 205 ? 15.706 -29.926 18.949 1.00 26.23 202 GLY A O 1
ATOM 1446 N N . VAL A 1 206 ? 15.595 -28.201 17.543 1.00 29.75 203 VAL A N 1
ATOM 1447 C CA . VAL A 1 206 ? 14.435 -27.629 18.218 1.00 21.45 203 VAL A CA 1
ATOM 1448 C C . VAL A 1 206 ? 13.309 -28.661 18.195 1.00 27.29 203 VAL A C 1
ATOM 1449 O O . VAL A 1 206 ? 12.490 -28.723 19.114 1.00 22.70 203 VAL A O 1
ATOM 1453 N N . LYS A 1 207 ? 13.309 -29.501 17.163 1.00 21.55 204 LYS A N 1
ATOM 1454 C CA . LYS A 1 207 ? 12.294 -30.532 17.024 1.00 27.41 204 LYS A CA 1
ATOM 1455 C C . LYS A 1 207 ? 12.304 -31.509 18.211 1.00 28.93 204 LYS A C 1
ATOM 1456 O O . LYS A 1 207 ? 11.323 -32.205 18.459 1.00 31.58 204 LYS A O 1
ATOM 1462 N N . ASP A 1 208 ? 13.404 -31.560 18.950 1.00 22.80 205 ASP A N 1
ATOM 1463 C CA . ASP A 1 208 ? 13.470 -32.500 20.068 1.00 29.41 205 ASP A CA 1
ATOM 1464 C C . ASP A 1 208 ? 13.150 -31.858 21.415 1.00 28.90 205 ASP A C 1
ATOM 1465 O O . ASP A 1 208 ? 13.197 -32.516 22.441 1.00 28.20 205 ASP A O 1
ATOM 1470 N N . LEU A 1 209 ? 12.814 -30.572 21.405 1.00 31.29 206 LEU A N 1
ATOM 1471 C CA . LEU A 1 209 ? 12.578 -29.817 22.636 1.00 29.87 206 LEU A CA 1
ATOM 1472 C C . LEU A 1 209 ? 11.434 -30.385 23.486 1.00 21.52 206 LEU A C 1
ATOM 1473 O O . LEU A 1 209 ? 11.493 -30.378 24.719 1.00 25.67 206 LEU A O 1
ATOM 1478 N N . GLY A 1 210 ? 10.384 -30.870 22.831 1.00 24.40 207 GLY A N 1
ATOM 1479 C CA . GLY A 1 210 ? 9.238 -31.404 23.540 1.00 30.69 207 GLY A CA 1
ATOM 1480 C C . GLY A 1 210 ? 9.476 -32.745 24.239 1.00 44.75 207 GLY A C 1
ATOM 1481 O O . GLY A 1 210 ? 8.646 -33.176 25.035 1.00 43.61 207 GLY A O 1
ATOM 1482 N N . ASP A 1 211 ? 10.598 -33.404 23.941 1.00 39.84 208 ASP A N 1
ATOM 1483 C CA . ASP A 1 211 ? 10.914 -34.716 24.522 1.00 39.94 208 ASP A CA 1
ATOM 1484 C C . ASP A 1 211 ? 11.033 -34.589 26.028 1.00 35.57 208 ASP A C 1
ATOM 1485 O O . ASP A 1 211 ? 10.606 -35.459 26.786 1.00 43.42 208 ASP A O 1
ATOM 1490 N N . ARG A 1 212 ? 11.654 -33.498 26.446 1.00 27.20 209 ARG A N 1
ATOM 1491 C CA . ARG A 1 212 ? 11.924 -33.231 27.845 1.00 26.89 209 ARG A CA 1
ATOM 1492 C C . ARG A 1 212 ? 10.617 -32.955 28.579 1.00 38.83 209 ARG A C 1
ATOM 1493 O O . ARG A 1 212 ? 9.889 -32.021 28.240 1.00 28.82 209 ARG A O 1
ATOM 1501 N N . ALA A 1 213 ? 10.317 -33.777 29.581 1.00 42.80 210 ALA A N 1
ATOM 1502 C CA . ALA A 1 213 ? 9.067 -33.667 30.331 1.00 33.93 210 ALA A CA 1
ATOM 1503 C C . ALA A 1 213 ? 9.068 -32.494 31.312 1.00 28.29 210 ALA A C 1
ATOM 1504 O O . ALA A 1 213 ? 8.045 -31.836 31.518 1.00 33.49 210 ALA A O 1
ATOM 1506 N N . ASP A 1 214 ? 10.208 -32.224 31.924 1.00 27.26 211 ASP A N 1
ATOM 1507 C CA . ASP A 1 214 ? 10.259 -31.172 32.930 1.00 38.04 211 ASP A CA 1
ATOM 1508 C C . ASP A 1 214 ? 10.212 -29.775 32.301 1.00 40.11 211 ASP A C 1
ATOM 1509 O O . ASP A 1 214 ? 10.445 -29.633 31.103 1.00 30.41 211 ASP A O 1
ATOM 1514 N N . ARG A 1 215 ? 9.890 -28.756 33.103 1.00 29.53 212 ARG A N 1
ATOM 1515 C CA . ARG A 1 215 ? 9.885 -27.382 32.612 1.00 29.58 212 ARG A CA 1
ATOM 1516 C C . ARG A 1 215 ? 11.338 -26.983 32.415 1.00 43.24 212 ARG A C 1
ATOM 1517 O O . ARG A 1 215 ? 12.237 -27.569 33.012 1.00 35.00 212 ARG A O 1
ATOM 1525 N N . MET A 1 216 ? 11.579 -25.994 31.565 1.00 29.16 213 MET A N 1
ATOM 1526 C CA . MET A 1 216 ? 12.942 -25.575 31.287 1.00 25.11 213 MET A CA 1
ATOM 1527 C C . MET A 1 216 ? 12.920 -24.091 31.028 1.00 30.90 213 MET A C 1
ATOM 1528 O O . MET A 1 216 ? 11.850 -23.505 30.790 1.00 22.81 213 MET A O 1
ATOM 1533 N N . ALA A 1 217 ? 14.089 -23.473 31.083 1.00 22.03 214 ALA A N 1
ATOM 1534 C CA . ALA A 1 217 ? 14.196 -22.091 30.667 1.00 24.49 214 ALA A CA 1
ATOM 1535 C C . ALA A 1 217 ? 14.843 -22.120 29.299 1.00 33.73 214 ALA A C 1
ATOM 1536 O O . ALA A 1 217 ? 15.698 -22.965 29.026 1.00 32.41 214 ALA A O 1
ATOM 1538 N N . LEU A 1 218 ? 14.406 -21.219 28.429 1.00 23.05 215 LEU A N 1
ATOM 1539 C CA . LEU A 1 218 ? 14.980 -21.094 27.105 1.00 22.10 215 LEU A CA 1
ATOM 1540 C C . LEU A 1 218 ? 15.545 -19.693 27.005 1.00 21.91 215 LEU A C 1
ATOM 1541 O O . LEU A 1 218 ? 14.816 -18.721 27.205 1.00 20.21 215 LEU A O 1
ATOM 1546 N N . VAL A 1 219 ? 16.829 -19.584 26.684 1.00 22.74 216 VAL A N 1
ATOM 1547 C CA . VAL A 1 219 ? 17.503 -18.278 26.637 1.00 22.40 216 VAL A CA 1
ATOM 1548 C C . VAL A 1 219 ? 17.793 -17.829 25.217 1.00 18.40 216 VAL A C 1
ATOM 1549 O O . VAL A 1 219 ? 18.388 -18.560 24.434 1.00 22.90 216 VAL A O 1
ATOM 1553 N N . PHE A 1 220 ? 17.353 -16.621 24.877 1.00 18.91 217 PHE A N 1
ATOM 1554 C CA . PHE A 1 220 ? 17.515 -16.110 23.528 1.00 24.46 217 PHE A CA 1
ATOM 1555 C C . PHE A 1 220 ? 18.337 -14.845 23.640 1.00 26.16 217 PHE A C 1
ATOM 1556 O O . PHE A 1 220 ? 18.016 -13.975 24.446 1.00 22.81 217 PHE A O 1
ATOM 1564 N N . GLY A 1 221 ? 19.388 -14.733 22.846 1.00 25.55 218 GLY A N 1
ATOM 1565 C CA . GLY A 1 221 ? 20.162 -13.500 22.825 1.00 31.37 218 GLY A CA 1
ATOM 1566 C C . GLY A 1 221 ? 19.676 -12.698 21.643 1.00 31.86 218 GLY A C 1
ATOM 1567 O O . GLY A 1 221 ? 18.906 -13.209 20.824 1.00 30.23 218 GLY A O 1
ATOM 1568 N N . SER A 1 222 ? 20.084 -11.442 21.543 1.00 30.22 219 SER A N 1
ATOM 1569 C CA . SER A 1 222 ? 19.799 -10.692 20.336 1.00 31.54 219 SER A CA 1
ATOM 1570 C C . SER A 1 222 ? 20.779 -11.322 19.381 1.00 52.61 219 SER A C 1
ATOM 1571 O O . SER A 1 222 ? 21.604 -12.119 19.810 1.00 45.46 219 SER A O 1
ATOM 1574 N N . GLU A 1 223 ? 20.728 -10.999 18.098 1.00 57.93 220 GLU A N 1
ATOM 1575 C CA . GLU A 1 223 ? 21.880 -11.371 17.277 1.00 61.70 220 GLU A CA 1
ATOM 1576 C C . GLU A 1 223 ? 22.715 -10.169 16.893 1.00 65.95 220 GLU A C 1
ATOM 1577 O O . GLU A 1 223 ? 23.405 -10.155 15.874 1.00 71.11 220 GLU A O 1
ATOM 1583 N N . LYS A 1 224 ? 22.630 -9.162 17.755 1.00 69.50 221 LYS A N 1
ATOM 1584 C CA . LYS A 1 224 ? 23.632 -8.117 17.847 1.00 77.86 221 LYS A CA 1
ATOM 1585 C C . LYS A 1 224 ? 24.729 -8.598 18.794 1.00 77.81 221 LYS A C 1
ATOM 1586 O O . LYS A 1 224 ? 25.537 -7.799 19.277 1.00 79.20 221 LYS A O 1
ATOM 1592 N N . GLY A 1 225 ? 24.749 -9.905 19.062 1.00 62.87 222 GLY A N 1
ATOM 1593 C CA . GLY A 1 225 ? 25.763 -10.479 19.929 1.00 72.60 222 GLY A CA 1
ATOM 1594 C C . GLY A 1 225 ? 25.526 -11.905 20.400 1.00 64.55 222 GLY A C 1
ATOM 1595 O O . GLY A 1 225 ? 26.449 -12.557 20.894 1.00 79.10 222 GLY A O 1
ATOM 1596 N N . GLY A 1 226 ? 24.299 -12.395 20.256 1.00 62.27 223 GLY A N 1
ATOM 1597 C CA . GLY A 1 226 ? 23.950 -13.719 20.744 1.00 52.35 223 GLY A CA 1
ATOM 1598 C C . GLY A 1 226 ? 23.825 -13.775 22.257 1.00 55.56 223 GLY A C 1
ATOM 1599 O O . GLY A 1 226 ? 23.740 -12.731 22.923 1.00 51.59 223 GLY A O 1
ATOM 1600 N N . PRO A 1 227 ? 23.814 -15.000 22.813 1.00 59.47 224 PRO A N 1
ATOM 1601 C CA . PRO A 1 227 ? 23.714 -15.231 24.259 1.00 59.34 224 PRO A CA 1
ATOM 1602 C C . PRO A 1 227 ? 25.017 -14.859 24.963 1.00 59.94 224 PRO A C 1
ATOM 1603 O O . PRO A 1 227 ? 26.088 -14.897 24.350 1.00 59.89 224 PRO A O 1
ATOM 1607 N N . SER A 1 228 ? 24.919 -14.510 26.241 1.00 56.93 225 SER A N 1
ATOM 1608 C CA . SER A 1 228 ? 26.075 -14.045 26.994 1.00 54.64 225 SER A CA 1
ATOM 1609 C C . SER A 1 228 ? 26.702 -15.140 27.864 1.00 46.35 225 SER A C 1
ATOM 1610 O O . SER A 1 228 ? 26.148 -16.236 28.007 1.00 39.84 225 SER A O 1
ATOM 1613 N N . GLY A 1 229 ? 27.851 -14.817 28.454 1.00 51.19 226 GLY A N 1
ATOM 1614 C CA . GLY A 1 229 ? 28.708 -15.791 29.108 1.00 38.49 226 GLY A CA 1
ATOM 1615 C C . GLY A 1 229 ? 28.145 -16.582 30.274 1.00 40.87 226 GLY A C 1
ATOM 1616 O O . GLY A 1 229 ? 28.229 -17.815 30.284 1.00 43.68 226 GLY A O 1
ATOM 1617 N N . LEU A 1 230 ? 27.580 -15.892 31.263 1.00 41.89 227 LEU A N 1
ATOM 1618 C CA . LEU A 1 230 ? 27.073 -16.582 32.449 1.00 38.53 227 LEU A CA 1
ATOM 1619 C C . LEU A 1 230 ? 26.042 -17.666 32.116 1.00 36.75 227 LEU A C 1
ATOM 1620 O O . LEU A 1 230 ? 26.032 -18.731 32.742 1.00 36.57 227 LEU A O 1
ATOM 1625 N N . PHE A 1 231 ? 25.186 -17.395 31.128 1.00 39.06 228 PHE A N 1
ATOM 1626 C CA . PHE A 1 231 ? 24.139 -18.340 30.717 1.00 34.70 228 PHE A CA 1
ATOM 1627 C C . PHE A 1 231 ? 24.724 -19.572 30.031 1.00 41.44 228 PHE A C 1
ATOM 1628 O O . PHE A 1 231 ? 24.367 -20.707 30.360 1.00 31.40 228 PHE A O 1
ATOM 1636 N N . GLN A 1 232 ? 25.582 -19.324 29.043 1.00 39.45 229 GLN A N 1
ATOM 1637 C CA . GLN A 1 232 ? 26.382 -20.356 28.397 1.00 36.03 229 GLN A CA 1
ATOM 1638 C C . GLN A 1 232 ? 26.935 -21.325 29.433 1.00 41.64 229 GLN A C 1
ATOM 1639 O O . GLN A 1 232 ? 26.834 -22.546 29.308 1.00 34.19 229 GLN A O 1
ATOM 1645 N N . GLU A 1 233 ? 27.524 -20.759 30.473 1.00 47.16 230 GLU A N 1
ATOM 1646 C CA . GLU A 1 233 ? 28.204 -21.552 31.480 1.00 47.30 230 GLU A CA 1
ATOM 1647 C C . GLU A 1 233 ? 27.253 -22.356 32.360 1.00 47.48 230 GLU A C 1
ATOM 1648 O O . GLU A 1 233 ? 27.625 -23.401 32.878 1.00 43.47 230 GLU A O 1
ATOM 1654 N N . ALA A 1 234 ? 26.021 -21.887 32.520 1.00 40.98 231 ALA A N 1
ATOM 1655 C CA . ALA A 1 234 ? 25.053 -22.635 33.310 1.00 41.24 231 ALA A CA 1
ATOM 1656 C C . ALA A 1 234 ? 24.255 -23.628 32.461 1.00 38.80 231 ALA A C 1
ATOM 1657 O O . ALA A 1 234 ? 23.533 -24.475 32.993 1.00 37.74 231 ALA A O 1
ATOM 1659 N N . SER A 1 235 ? 24.412 -23.538 31.146 1.00 35.42 232 SER A N 1
ATOM 1660 C CA . SER A 1 235 ? 23.539 -24.250 30.217 1.00 34.27 232 SER A CA 1
ATOM 1661 C C . SER A 1 235 ? 23.616 -25.768 30.273 1.00 35.67 232 SER A C 1
ATOM 1662 O O . SER A 1 235 ? 24.695 -26.342 30.415 1.00 41.59 232 SER A O 1
ATOM 1665 N N . ALA A 1 236 ? 22.460 -26.410 30.123 1.00 26.48 233 ALA A N 1
ATOM 1666 C CA . ALA A 1 236 ? 22.364 -27.863 30.000 1.00 24.01 233 ALA A CA 1
ATOM 1667 C C . ALA A 1 236 ? 22.371 -28.280 28.533 1.00 31.57 233 ALA A C 1
ATOM 1668 O O . ALA A 1 236 ? 22.111 -29.438 28.194 1.00 39.32 233 ALA A O 1
ATOM 1670 N N . GLY A 1 237 ? 22.660 -27.326 27.657 1.00 38.13 234 GLY A N 1
ATOM 1671 C CA . GLY A 1 237 ? 22.810 -27.635 26.249 1.00 37.39 234 GLY A CA 1
ATOM 1672 C C . GLY A 1 237 ? 22.384 -26.496 25.343 1.00 36.10 234 GLY A C 1
ATOM 1673 O O . GLY A 1 237 ? 21.699 -25.569 25.768 1.00 23.81 234 GLY A O 1
ATOM 1674 N N . THR A 1 238 ? 22.797 -26.579 24.085 1.00 31.19 235 THR A N 1
ATOM 1675 C CA . THR A 1 238 ? 22.418 -25.615 23.065 1.00 32.07 235 THR A CA 1
ATOM 1676 C C . THR A 1 238 ? 21.357 -26.224 22.150 1.00 36.35 235 THR A C 1
ATOM 1677 O O . THR A 1 238 ? 21.404 -27.421 21.841 1.00 31.97 235 THR A O 1
ATOM 1681 N N . VAL A 1 239 ? 20.401 -25.402 21.727 1.00 28.92 236 VAL A N 1
ATOM 1682 C CA . VAL A 1 239 ? 19.343 -25.856 20.844 1.00 19.43 236 VAL A CA 1
ATOM 1683 C C . VAL A 1 239 ? 19.397 -25.022 19.587 1.00 23.32 236 VAL A C 1
ATOM 1684 O O . VAL A 1 239 ? 19.566 -23.812 19.655 1.00 27.48 236 VAL A O 1
ATOM 1688 N N . SER A 1 240 ? 19.225 -25.664 18.442 1.00 23.10 237 SER A N 1
ATOM 1689 C CA . SER A 1 240 ? 19.328 -24.971 17.166 1.00 30.63 237 SER A CA 1
ATOM 1690 C C . SER A 1 240 ? 18.076 -25.166 16.367 1.00 25.13 237 SER A C 1
ATOM 1691 O O . SER A 1 240 ? 17.493 -26.252 16.376 1.00 25.17 237 SER A O 1
ATOM 1694 N N . ILE A 1 241 ? 17.685 -24.114 15.649 1.00 21.07 238 ILE A N 1
ATOM 1695 C CA . ILE A 1 241 ? 16.663 -24.219 14.623 1.00 15.34 238 ILE A CA 1
ATOM 1696 C C . ILE A 1 241 ? 17.390 -24.381 13.301 1.00 18.58 238 ILE A C 1
ATOM 1697 O O . ILE A 1 241 ? 18.140 -23.496 12.888 1.00 23.21 238 ILE A O 1
ATOM 1702 N N . PRO A 1 242 ? 17.157 -25.507 12.625 1.00 27.74 239 PRO A N 1
ATOM 1703 C CA . PRO A 1 242 ? 17.801 -25.800 11.341 1.00 36.29 239 PRO A CA 1
ATOM 1704 C C . PRO A 1 242 ? 17.433 -24.745 10.309 1.00 32.94 239 PRO A C 1
ATOM 1705 O O . PRO A 1 242 ? 16.257 -24.363 10.176 1.00 24.80 239 PRO A O 1
ATOM 1709 N N . MET A 1 243 ? 18.442 -24.263 9.597 1.00 21.11 240 MET A N 1
ATOM 1710 C CA . MET A 1 243 ? 18.222 -23.296 8.545 1.00 28.19 240 MET A CA 1
ATOM 1711 C C . MET A 1 243 ? 18.911 -23.752 7.267 1.00 36.12 240 MET A C 1
ATOM 1712 O O . MET A 1 243 ? 19.614 -24.762 7.245 1.00 32.91 240 MET A O 1
ATOM 1717 N N . LEU A 1 244 ? 18.700 -23.000 6.202 1.00 23.89 241 LEU A N 1
ATOM 1718 C CA . LEU A 1 244 ? 19.171 -23.392 4.893 1.00 31.60 241 LEU A CA 1
ATOM 1719 C C . LEU A 1 244 ? 20.698 -23.460 4.927 1.00 38.86 241 LEU A C 1
ATOM 1720 O O . LEU A 1 244 ? 21.284 -24.466 4.520 1.00 39.04 241 LEU A O 1
ATOM 1725 N N . SER A 1 245 ? 21.326 -22.389 5.418 1.00 43.48 242 SER A N 1
ATOM 1726 C CA . SER A 1 245 ? 22.788 -22.305 5.544 1.00 46.62 242 SER A CA 1
ATOM 1727 C C . SER A 1 245 ? 23.177 -22.025 6.983 1.00 46.96 242 SER A C 1
ATOM 1728 O O . SER A 1 245 ? 22.425 -21.392 7.728 1.00 41.28 242 SER A O 1
ATOM 1731 N N . SER A 1 246 ? 24.370 -22.464 7.364 1.00 42.73 243 SER A N 1
ATOM 1732 C CA . SER A 1 246 ? 24.843 -22.267 8.728 1.00 45.70 243 SER A CA 1
ATOM 1733 C C . SER A 1 246 ? 25.011 -20.783 9.026 1.00 41.54 243 SER A C 1
ATOM 1734 O O . SER A 1 246 ? 25.038 -20.373 10.187 1.00 54.80 243 SER A O 1
ATOM 1737 N N . THR A 1 247 ? 25.098 -19.975 7.971 1.00 37.72 244 THR A N 1
ATOM 1738 C CA . THR A 1 247 ? 25.341 -18.538 8.116 1.00 42.01 244 THR A CA 1
ATOM 1739 C C . THR A 1 247 ? 24.086 -17.672 8.190 1.00 46.74 244 THR A C 1
ATOM 1740 O O . THR A 1 247 ? 24.175 -16.439 8.239 1.00 40.55 244 THR A O 1
ATOM 1744 N N . GLU A 1 248 ? 22.918 -18.300 8.172 1.00 40.66 245 GLU A N 1
ATOM 1745 C CA . GLU A 1 248 ? 21.685 -17.533 8.269 1.00 37.87 245 GLU A CA 1
ATOM 1746 C C . GLU A 1 248 ? 21.268 -17.317 9.703 1.00 39.15 245 GLU A C 1
ATOM 1747 O O . GLU A 1 248 ? 21.772 -17.969 10.616 1.00 32.78 245 GLU A O 1
ATOM 1753 N N . SER A 1 249 ? 20.328 -16.399 9.891 1.00 37.45 246 SER A N 1
ATOM 1754 C CA . SER A 1 249 ? 19.767 -16.153 11.206 1.00 41.18 246 SER A CA 1
ATOM 1755 C C . SER A 1 249 ? 18.298 -15.759 11.102 1.00 32.08 246 SER A C 1
ATOM 1756 O O . SER A 1 249 ? 17.813 -15.349 10.040 1.00 31.31 246 SER A O 1
ATOM 1759 N N . LEU A 1 250 ? 17.589 -15.895 12.211 1.00 27.94 247 LEU A N 1
ATOM 1760 C CA . LEU A 1 250 ? 16.205 -15.460 12.272 1.00 19.86 247 LEU A CA 1
ATOM 1761 C C . LEU A 1 250 ? 16.084 -14.324 13.286 1.00 25.44 247 LEU A C 1
ATOM 1762 O O . LEU A 1 250 ? 16.885 -14.229 14.205 1.00 23.50 247 LEU A O 1
ATOM 1767 N N . ASN A 1 251 ? 15.095 -13.460 13.086 1.00 20.96 248 ASN A N 1
ATOM 1768 C CA . ASN A 1 251 ? 14.697 -12.464 14.074 1.00 20.96 248 ASN A CA 1
ATOM 1769 C C . ASN A 1 251 ? 14.408 -13.199 15.395 1.00 28.02 248 ASN A C 1
ATOM 1770 O O . ASN A 1 251 ? 13.852 -14.290 15.361 1.00 21.23 248 ASN A O 1
ATOM 1775 N N . VAL A 1 252 ? 14.803 -12.635 16.545 1.00 19.40 249 VAL A N 1
ATOM 1776 C CA . VAL A 1 252 ? 14.662 -13.319 17.847 1.00 19.29 249 VAL A CA 1
ATOM 1777 C C . VAL A 1 252 ? 13.204 -13.709 18.192 1.00 17.74 249 VAL A C 1
ATOM 1778 O O . VAL A 1 252 ? 12.946 -14.785 18.747 1.00 16.27 249 VAL A O 1
ATOM 1782 N N . SER A 1 253 ? 12.256 -12.840 17.849 1.00 14.47 250 SER A N 1
ATOM 1783 C CA . SER A 1 253 ? 10.849 -13.123 18.100 1.00 14.99 250 SER A CA 1
ATOM 1784 C C . SER A 1 253 ? 10.391 -14.357 17.317 1.00 14.28 250 SER A C 1
ATOM 1785 O O . SER A 1 253 ? 9.686 -15.188 17.848 1.00 16.43 250 SER A O 1
ATOM 1788 N N . VAL A 1 254 ? 10.789 -14.463 16.055 1.00 15.14 251 VAL A N 1
ATOM 1789 C CA . VAL A 1 254 ? 10.557 -15.673 15.268 1.00 19.60 251 VAL A CA 1
ATOM 1790 C C . VAL A 1 254 ? 11.134 -16.936 15.954 1.00 13.22 251 VAL A C 1
ATOM 1791 O O . VAL A 1 254 ? 10.466 -17.961 16.039 1.00 16.09 251 VAL A O 1
ATOM 1795 N N . SER A 1 255 ? 12.354 -16.849 16.482 1.00 18.39 252 SER A N 1
ATOM 1796 C CA . SER A 1 255 ? 12.973 -18.002 17.137 1.00 17.07 252 SER A CA 1
ATOM 1797 C C . SER A 1 255 ? 12.219 -18.396 18.384 1.00 18.72 252 SER A C 1
ATOM 1798 O O . SER A 1 255 ? 12.047 -19.588 18.665 1.00 13.86 252 SER A O 1
ATOM 1801 N N . VAL A 1 256 ? 11.760 -17.395 19.138 1.00 14.72 253 VAL A N 1
ATOM 1802 C CA . VAL A 1 256 ? 10.935 -17.668 20.307 1.00 16.82 253 VAL A CA 1
ATOM 1803 C C . VAL A 1 256 ? 9.633 -18.432 19.941 1.00 18.33 253 VAL A C 1
ATOM 1804 O O . VAL A 1 256 ? 9.202 -19.337 20.651 1.00 16.21 253 VAL A O 1
ATOM 1808 N N . GLY A 1 257 ? 8.999 -18.049 18.841 1.00 13.23 254 GLY A N 1
ATOM 1809 C CA . GLY A 1 257 ? 7.732 -18.661 18.472 1.00 17.82 254 GLY A CA 1
ATOM 1810 C C . GLY A 1 257 ? 7.981 -20.111 18.085 1.00 15.57 254 GLY A C 1
ATOM 1811 O O . GLY A 1 257 ? 7.204 -21.015 18.437 1.00 14.58 254 GLY A O 1
ATOM 1812 N N . ILE A 1 258 ? 9.060 -20.333 17.336 1.00 14.30 255 ILE A N 1
ATOM 1813 C CA . ILE A 1 258 ? 9.368 -21.692 16.869 1.00 19.95 255 ILE A CA 1
ATOM 1814 C C . ILE A 1 258 ? 9.694 -22.615 18.043 1.00 17.00 255 ILE A C 1
ATOM 1815 O O . ILE A 1 258 ? 9.185 -23.751 18.130 1.00 15.80 255 ILE A O 1
ATOM 1820 N N . ALA A 1 259 ? 10.522 -22.128 18.957 1.00 14.80 256 ALA A N 1
ATOM 1821 C CA . ALA A 1 259 ? 10.919 -22.915 20.134 1.00 17.22 256 ALA A CA 1
ATOM 1822 C C . ALA A 1 259 ? 9.714 -23.169 21.021 1.00 24.98 256 ALA A C 1
ATOM 1823 O O . ALA A 1 259 ? 9.505 -24.282 21.498 1.00 16.92 256 ALA A O 1
ATOM 1825 N N . LEU A 1 260 ? 8.908 -22.141 21.249 1.00 15.54 257 LEU A N 1
ATOM 1826 C CA . LEU A 1 260 ? 7.759 -22.317 22.128 1.00 15.77 257 LEU A CA 1
ATOM 1827 C C . LEU A 1 260 ? 6.673 -23.184 21.470 1.00 16.86 257 LEU A C 1
ATOM 1828 O O . LEU A 1 260 ? 5.912 -23.870 22.152 1.00 18.16 257 LEU A O 1
ATOM 1833 N N . HIS A 1 261 ? 6.572 -23.132 20.152 1.00 14.26 258 HIS A N 1
ATOM 1834 C CA . HIS A 1 261 ? 5.648 -24.018 19.485 1.00 13.97 258 HIS A CA 1
ATOM 1835 C C . HIS A 1 261 ? 6.040 -25.487 19.734 1.00 23.56 258 HIS A C 1
ATOM 1836 O O . HIS A 1 261 ? 5.186 -26.361 19.908 1.00 20.01 258 HIS A O 1
ATOM 1843 N N . GLU A 1 262 ? 7.331 -25.756 19.713 1.00 17.19 259 GLU A N 1
ATOM 1844 C CA . GLU A 1 262 ? 7.845 -27.107 19.974 1.00 18.81 259 GLU A CA 1
ATOM 1845 C C . GLU A 1 262 ? 7.579 -27.548 21.413 1.00 26.20 259 GLU A C 1
ATOM 1846 O O . GLU A 1 262 ? 7.389 -28.728 21.670 1.00 22.86 259 GLU A O 1
ATOM 1852 N N . ARG A 1 263 ? 7.557 -26.603 22.346 1.00 20.04 260 ARG A N 1
ATOM 1853 C CA . ARG A 1 263 ? 7.252 -26.925 23.740 1.00 22.46 260 ARG A CA 1
ATOM 1854 C C . ARG A 1 263 ? 5.767 -26.809 24.054 1.00 22.45 260 ARG A C 1
ATOM 1855 O O . ARG A 1 263 ? 5.371 -27.029 25.193 1.00 22.28 260 ARG A O 1
ATOM 1863 N N . SER A 1 264 ? 4.947 -26.446 23.067 1.00 20.39 261 SER A N 1
ATOM 1864 C CA . SER A 1 264 ? 3.529 -26.192 23.334 1.00 24.89 261 SER A CA 1
ATOM 1865 C C . SER A 1 264 ? 2.797 -27.366 24.016 1.00 29.04 261 SER A C 1
ATOM 1866 O O . SER A 1 264 ? 1.934 -27.151 24.878 1.00 21.69 261 SER A O 1
ATOM 1869 N N . ALA A 1 265 ? 3.135 -28.601 23.654 1.00 33.53 262 ALA A N 1
ATOM 1870 C CA . ALA A 1 265 ? 2.474 -29.736 24.300 1.00 31.32 262 ALA A CA 1
ATOM 1871 C C . ALA A 1 265 ? 2.765 -29.733 25.802 1.00 28.09 262 ALA A C 1
ATOM 1872 O O . ALA A 1 265 ? 1.844 -29.850 26.604 1.00 32.37 262 ALA A O 1
ATOM 1874 N N . ARG A 1 266 ? 4.030 -29.567 26.186 1.00 21.98 263 ARG A N 1
ATOM 1875 C CA . ARG A 1 266 ? 4.374 -29.503 27.605 1.00 23.15 263 ARG A CA 1
ATOM 1876 C C . ARG A 1 266 ? 3.696 -28.346 28.346 1.00 26.79 263 ARG A C 1
ATOM 1877 O O . ARG A 1 266 ? 3.158 -28.533 29.437 1.00 26.25 263 ARG A O 1
ATOM 1885 N N . ASN A 1 267 ? 3.724 -27.144 27.772 1.00 25.08 264 ASN A N 1
ATOM 1886 C CA . ASN A 1 267 ? 3.146 -25.993 28.471 1.00 23.57 264 ASN A CA 1
ATOM 1887 C C . ASN A 1 267 ? 1.599 -25.94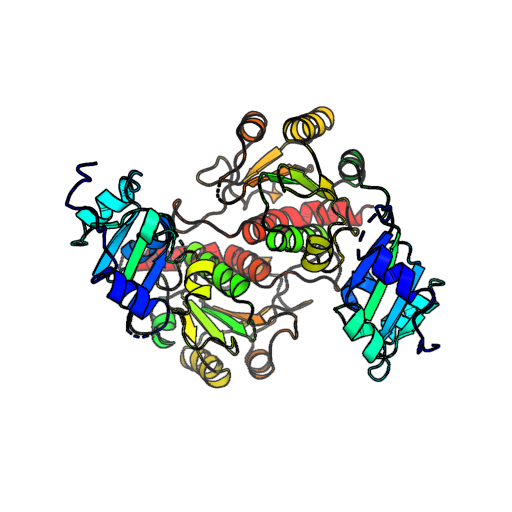8 28.511 1.00 17.84 264 ASN A C 1
ATOM 1888 O O . ASN A 1 267 ? 1.003 -25.546 29.506 1.00 22.69 264 ASN A O 1
ATOM 1893 N N . PHE A 1 268 ? 0.963 -26.333 27.421 1.00 19.56 265 PHE A N 1
ATOM 1894 C CA . PHE A 1 268 ? -0.481 -26.434 27.420 1.00 19.54 265 PHE A CA 1
ATOM 1895 C C . PHE A 1 268 ? -0.963 -27.382 28.539 1.00 29.05 265 PHE A C 1
ATOM 1896 O O . PHE A 1 268 ? -1.927 -27.085 29.231 1.00 21.22 265 PHE A O 1
ATOM 1904 N N . ALA A 1 269 ? -0.272 -28.500 28.736 1.00 25.80 266 ALA A N 1
ATOM 1905 C CA . ALA A 1 269 ? -0.618 -29.401 29.839 1.00 28.82 266 ALA A CA 1
ATOM 1906 C C . ALA A 1 269 ? -0.502 -28.714 31.204 1.00 30.75 266 ALA A C 1
ATOM 1907 O O . ALA A 1 269 ? -1.374 -28.886 32.049 1.00 31.92 266 ALA A O 1
ATOM 1909 N N . VAL A 1 270 ? 0.557 -27.929 31.421 1.00 22.55 267 VAL A N 1
ATOM 1910 C CA . VAL A 1 270 ? 0.699 -27.181 32.671 1.00 18.62 267 VAL A CA 1
ATOM 1911 C C . VAL A 1 270 ? -0.418 -26.142 32.849 1.00 31.10 267 VAL A C 1
ATOM 1912 O O . VAL A 1 270 ? -0.960 -25.958 33.949 1.00 24.45 267 VAL A O 1
ATOM 1916 N N . ARG A 1 271 ? -0.735 -25.448 31.762 1.00 23.15 268 ARG A N 1
ATOM 1917 C CA . ARG A 1 271 ? -1.745 -24.397 31.779 1.00 30.45 268 ARG A CA 1
ATOM 1918 C C . ARG A 1 271 ? -3.137 -24.983 32.036 1.00 27.63 268 ARG A C 1
ATOM 1919 O O . ARG A 1 271 ? -3.947 -24.413 32.775 1.00 29.79 268 ARG A O 1
ATOM 1927 N N . ARG A 1 272 ? -3.393 -26.115 31.393 1.00 27.99 269 ARG A N 1
ATOM 1928 C CA . ARG A 1 272 ? -4.633 -26.867 31.541 1.00 30.63 269 ARG A CA 1
ATOM 1929 C C . ARG A 1 272 ? -4.814 -27.231 33.009 1.00 30.02 269 ARG A C 1
ATOM 1930 O O . ARG A 1 272 ? -5.885 -27.074 33.576 1.00 32.54 269 ARG A O 1
ATOM 1938 N N . ALA A 1 273 ? -3.750 -27.727 33.623 1.00 30.34 270 ALA A N 1
ATOM 1939 C CA . ALA A 1 273 ? -3.810 -28.152 35.017 1.00 31.98 270 ALA A CA 1
ATOM 1940 C C . ALA A 1 273 ? -4.021 -26.989 35.984 1.00 36.67 270 ALA A C 1
ATOM 1941 O O . ALA A 1 273 ? -4.757 -27.107 36.961 1.00 31.38 270 ALA A O 1
ATOM 1943 N N . ALA A 1 274 ? -3.385 -25.857 35.713 1.00 36.19 271 ALA A N 1
ATOM 1944 C CA . ALA A 1 274 ? -3.516 -24.703 36.594 1.00 28.52 271 ALA A CA 1
ATOM 1945 C C . ALA A 1 274 ? -4.926 -24.125 36.501 1.00 31.03 271 ALA A C 1
ATOM 1946 O O . ALA A 1 274 ? -5.464 -23.600 37.474 1.00 30.18 271 ALA A O 1
ATOM 1948 N N . ALA A 1 275 ? -5.531 -24.236 35.327 1.00 33.37 272 ALA A N 1
ATOM 1949 C CA . ALA A 1 275 ? -6.871 -23.699 35.140 1.00 28.37 272 ALA A CA 1
ATOM 1950 C C . ALA A 1 275 ? -7.855 -24.455 36.037 1.00 30.22 272 ALA A C 1
ATOM 1951 O O . ALA A 1 275 ? -8.886 -23.911 36.444 1.00 30.33 272 ALA A O 1
ATOM 1953 N N . GLN A 1 276 ? -7.500 -25.691 36.376 1.00 32.45 273 GLN A N 1
ATOM 1954 C CA . GLN A 1 276 ? -8.348 -26.553 37.199 1.00 34.17 273 GLN A CA 1
ATOM 1955 C C . GLN A 1 276 ? -7.951 -26.588 38.664 1.00 43.82 273 GLN A C 1
ATOM 1956 O O . GLN A 1 276 ? -8.420 -27.443 39.408 1.00 46.67 273 GLN A O 1
ATOM 1962 N N . ALA A 1 277 ? -7.080 -25.678 39.083 1.00 39.98 274 ALA A N 1
ATOM 1963 C CA . ALA A 1 277 ? -6.676 -25.637 40.484 1.00 47.96 274 ALA A CA 1
ATOM 1964 C C . ALA A 1 277 ? -7.235 -24.402 41.172 1.00 54.89 274 ALA A C 1
ATOM 1965 O O . ALA A 1 277 ? -7.808 -24.496 42.258 1.00 66.78 274 ALA A O 1
ATOM 1968 N N . ILE B 1 9 ? 42.780 1.558 -1.340 1.00 49.44 6 ILE B N 1
ATOM 1969 C CA . ILE B 1 9 ? 41.481 2.172 -1.054 1.00 41.32 6 ILE B CA 1
ATOM 1970 C C . ILE B 1 9 ? 41.601 3.714 -0.970 1.00 40.64 6 ILE B C 1
ATOM 1971 O O . ILE B 1 9 ? 41.957 4.269 0.078 1.00 30.75 6 ILE B O 1
ATOM 1976 N N . ILE B 1 10 ? 41.310 4.396 -2.079 1.00 33.36 7 ILE B N 1
ATOM 1977 C CA . ILE B 1 10 ? 41.489 5.855 -2.174 1.00 44.62 7 ILE B CA 1
ATOM 1978 C C . ILE B 1 10 ? 40.439 6.616 -1.371 1.00 42.03 7 ILE B C 1
ATOM 1979 O O . ILE B 1 10 ? 39.348 6.112 -1.134 1.00 41.33 7 ILE B O 1
ATOM 1984 N N . THR B 1 11 ? 40.737 7.858 -1.002 1.00 32.30 8 THR B N 1
ATOM 1985 C CA . THR B 1 11 ? 39.785 8.632 -0.208 1.00 41.63 8 THR B CA 1
ATOM 1986 C C . THR B 1 11 ? 39.298 9.906 -0.906 1.00 46.91 8 THR B C 1
ATOM 1987 O O . THR B 1 11 ? 40.069 10.596 -1.574 1.00 42.13 8 THR B O 1
ATOM 1991 N N . ASN B 1 12 ? 37.998 10.171 -0.762 1.00 34.06 9 ASN B N 1
ATOM 1992 C CA . ASN B 1 12 ? 37.330 11.336 -1.341 1.00 42.03 9 ASN B CA 1
ATOM 1993 C C . ASN B 1 12 ? 37.220 12.458 -0.319 1.00 48.93 9 ASN B C 1
ATOM 1994 O O . ASN B 1 12 ? 36.634 12.288 0.752 1.00 49.17 9 ASN B O 1
ATOM 1999 N N . ALA B 1 13 ? 37.794 13.604 -0.662 1.00 57.16 10 ALA B N 1
ATOM 2000 C CA . ALA B 1 13 ? 37.799 14.769 0.214 1.00 52.01 10 ALA B CA 1
ATOM 2001 C C . ALA B 1 13 ? 36.884 15.865 -0.350 1.00 51.46 10 ALA B C 1
ATOM 2002 O O . ALA B 1 13 ? 36.405 16.729 0.385 1.00 49.67 10 ALA B O 1
ATOM 2004 N N . SER B 1 14 ? 36.620 15.790 -1.653 1.00 60.10 11 SER B N 1
ATOM 2005 C CA . SER B 1 14 ? 35.932 16.848 -2.398 1.00 62.95 11 SER B CA 1
ATOM 2006 C C . SER B 1 14 ? 34.426 16.891 -2.211 1.00 69.84 11 SER B C 1
ATOM 2007 O O . SER B 1 14 ? 33.919 16.820 -1.096 1.00 74.92 11 SER B O 1
ATOM 2010 N N . ASP B 1 15 ? 33.725 17.035 -3.332 1.00 78.19 12 ASP B N 1
ATOM 2011 C CA . ASP B 1 15 ? 32.265 17.040 -3.358 1.00 74.40 12 ASP B CA 1
ATOM 2012 C C . ASP B 1 15 ? 31.704 16.573 -4.707 1.00 77.68 12 ASP B C 1
ATOM 2013 O O . ASP B 1 15 ? 30.563 16.122 -4.782 1.00 76.19 12 ASP B O 1
ATOM 2018 N N . PRO B 1 16 ? 32.490 16.721 -5.786 1.00 80.86 13 PRO B N 1
ATOM 2019 C CA . PRO B 1 16 ? 32.223 15.963 -7.019 1.00 75.48 13 PRO B CA 1
ATOM 2020 C C . PRO B 1 16 ? 33.095 14.696 -7.102 1.00 70.62 13 PRO B C 1
ATOM 2021 O O . PRO B 1 16 ? 34.080 14.606 -6.370 1.00 71.16 13 PRO B O 1
ATOM 2025 N N . ALA B 1 17 ? 32.751 13.725 -7.948 1.00 68.48 14 ALA B N 1
ATOM 2026 C CA . ALA B 1 17 ? 31.570 13.764 -8.803 1.00 66.17 14 ALA B CA 1
ATOM 2027 C C . ALA B 1 17 ? 30.650 12.588 -8.488 1.00 70.45 14 ALA B C 1
ATOM 2028 O O . ALA B 1 17 ? 29.522 12.509 -8.983 1.00 57.12 14 ALA B O 1
ATOM 2030 N N . VAL B 1 18 ? 31.139 11.664 -7.667 1.00 65.68 15 VAL B N 1
ATOM 2031 C CA . VAL B 1 18 ? 30.308 10.552 -7.217 1.00 60.71 15 VAL B CA 1
ATOM 2032 C C . VAL B 1 18 ? 29.682 10.815 -5.849 1.00 59.53 15 VAL B C 1
ATOM 2033 O O . VAL B 1 18 ? 28.992 9.955 -5.301 1.00 50.32 15 VAL B O 1
ATOM 2037 N N . GLN B 1 19 ? 29.934 11.999 -5.296 1.00 50.97 16 GLN B N 1
ATOM 2038 C CA . GLN B 1 19 ? 29.113 12.499 -4.201 1.00 63.70 16 GLN B CA 1
ATOM 2039 C C . GLN B 1 19 ? 27.780 12.916 -4.779 1.00 56.83 16 GLN B C 1
ATOM 2040 O O . GLN B 1 19 ? 26.727 12.654 -4.202 1.00 56.13 16 GLN B O 1
ATOM 2046 N N . ARG B 1 20 ? 27.840 13.572 -5.932 1.00 59.87 17 ARG B N 1
ATOM 2047 C CA . ARG B 1 20 ? 26.644 14.034 -6.615 1.00 52.63 17 ARG B CA 1
ATOM 2048 C C . ARG B 1 20 ? 25.720 12.860 -6.937 1.00 60.39 17 ARG B C 1
ATOM 2049 O O . ARG B 1 20 ? 24.515 12.915 -6.672 1.00 52.62 17 ARG B O 1
ATOM 2057 N N . ILE B 1 21 ? 26.288 11.793 -7.491 1.00 58.50 18 ILE B N 1
ATOM 2058 C CA . ILE B 1 21 ? 25.494 10.630 -7.888 1.00 56.37 18 ILE B CA 1
ATOM 2059 C C . ILE B 1 21 ? 24.834 9.946 -6.690 1.00 55.04 18 ILE B C 1
ATOM 2060 O O . ILE B 1 21 ? 23.701 9.476 -6.785 1.00 54.98 18 ILE B O 1
ATOM 2065 N N . ILE B 1 22 ? 25.547 9.894 -5.567 1.00 46.60 19 ILE B N 1
ATOM 2066 C CA . ILE B 1 22 ? 24.981 9.412 -4.310 1.00 46.57 19 ILE B CA 1
ATOM 2067 C C . ILE B 1 22 ? 23.699 10.194 -3.964 1.00 56.01 19 ILE B C 1
ATOM 2068 O O . ILE B 1 22 ? 22.650 9.602 -3.692 1.00 47.96 19 ILE B O 1
ATOM 2073 N N . ASP B 1 23 ? 23.784 11.522 -3.994 1.00 54.68 20 ASP B N 1
ATOM 2074 C CA . ASP B 1 23 ? 22.634 12.371 -3.682 1.00 60.20 20 ASP B CA 1
ATOM 2075 C C . ASP B 1 23 ? 21.502 12.178 -4.684 1.00 57.75 20 ASP B C 1
ATOM 2076 O O . ASP B 1 23 ? 20.325 12.163 -4.319 1.00 53.55 20 ASP B O 1
ATOM 2081 N N . VAL B 1 24 ? 21.868 12.028 -5.950 1.00 45.33 21 VAL B N 1
ATOM 2082 C CA . VAL B 1 24 ? 20.884 11.913 -7.016 1.00 56.11 21 VAL B CA 1
ATOM 2083 C C . VAL B 1 24 ? 20.001 10.651 -6.894 1.00 65.29 21 VAL B C 1
ATOM 2084 O O . VAL B 1 24 ? 18.880 10.612 -7.412 1.00 67.06 21 VAL B O 1
ATOM 2088 N N . THR B 1 25 ? 20.489 9.630 -6.196 1.00 59.24 22 THR B N 1
ATOM 2089 C CA . THR B 1 25 ? 19.717 8.392 -6.068 1.00 54.66 22 THR B CA 1
ATOM 2090 C C . THR B 1 25 ? 19.098 8.212 -4.681 1.00 50.61 22 THR B C 1
ATOM 2091 O O . THR B 1 25 ? 18.315 7.290 -4.467 1.00 54.64 22 THR B O 1
ATOM 2095 N N . LYS B 1 26 ? 19.436 9.099 -3.749 1.00 47.85 23 LYS B N 1
ATOM 2096 C CA . LYS B 1 26 ? 18.946 8.983 -2.375 1.00 53.74 23 LYS B CA 1
ATOM 2097 C C . LYS B 1 26 ? 17.786 9.923 -2.078 1.00 53.47 23 LYS B C 1
ATOM 2098 O O . LYS B 1 26 ? 16.699 9.775 -2.632 1.00 50.24 23 LYS B O 1
ATOM 2104 N N . ALA B 1 30 ? 15.765 9.628 -13.089 1.00 100.93 27 ALA B N 1
ATOM 2105 C CA . ALA B 1 30 ? 15.384 8.288 -12.668 1.00 85.45 27 ALA B CA 1
ATOM 2106 C C . ALA B 1 30 ? 16.569 7.457 -12.200 1.00 84.83 27 ALA B C 1
ATOM 2107 O O . ALA B 1 30 ? 17.323 6.890 -12.995 1.00 87.23 27 ALA B O 1
ATOM 2109 N N . SER B 1 31 ? 16.735 7.422 -10.888 1.00 85.74 28 SER B N 1
ATOM 2110 C CA . SER B 1 31 ? 17.299 6.259 -10.256 1.00 66.13 28 SER B CA 1
ATOM 2111 C C . SER B 1 31 ? 16.058 5.478 -9.860 1.00 68.35 28 SER B C 1
ATOM 2112 O O . SER B 1 31 ? 15.367 5.812 -8.897 1.00 79.30 28 SER B O 1
ATOM 2115 N N . ILE B 1 32 ? 15.742 4.487 -10.679 1.00 72.17 29 ILE B N 1
ATOM 2116 C CA . ILE B 1 32 ? 14.707 3.512 -10.405 1.00 62.08 29 ILE B CA 1
ATOM 2117 C C . ILE B 1 32 ? 15.472 2.233 -10.655 1.00 53.50 29 ILE B C 1
ATOM 2118 O O . ILE B 1 32 ? 15.086 1.140 -10.234 1.00 54.52 29 ILE B O 1
ATOM 2123 N N . LYS B 1 33 ? 16.598 2.415 -11.338 1.00 47.38 30 LYS B N 1
ATOM 2124 C CA . LYS B 1 33 ? 17.518 1.340 -11.648 1.00 45.47 30 LYS B CA 1
ATOM 2125 C C . LYS B 1 33 ? 18.787 1.404 -10.792 1.00 42.88 30 LYS B C 1
ATOM 2126 O O . LYS B 1 33 ? 19.676 0.573 -10.952 1.00 50.91 30 LYS B O 1
ATOM 2132 N N . THR B 1 34 ? 18.876 2.389 -9.896 1.00 37.66 31 THR B N 1
ATOM 2133 C CA . THR B 1 34 ? 19.969 2.445 -8.917 1.00 47.09 31 THR B CA 1
ATOM 2134 C C . THR B 1 34 ? 19.503 2.849 -7.510 1.00 52.00 31 THR B C 1
ATOM 2135 O O . THR B 1 34 ? 18.662 3.737 -7.369 1.00 53.98 31 THR B O 1
ATOM 2139 N N . THR B 1 35 ? 20.071 2.209 -6.481 1.00 39.25 32 THR B N 1
ATOM 2140 C CA . THR B 1 35 ? 19.770 2.531 -5.079 1.00 43.68 32 THR B CA 1
ATOM 2141 C C . THR B 1 35 ? 21.007 2.584 -4.161 1.00 39.05 32 THR B C 1
ATOM 2142 O O . THR B 1 35 ? 22.136 2.516 -4.620 1.00 45.81 32 THR B O 1
ATOM 2146 N N . LEU B 1 36 ? 20.762 2.676 -2.858 1.00 45.87 33 LEU B N 1
ATOM 2147 C CA . LEU B 1 36 ? 21.821 2.815 -1.862 1.00 53.56 33 LEU B CA 1
ATOM 2148 C C . LEU B 1 36 ? 21.691 1.776 -0.751 1.00 42.64 33 LEU B C 1
ATOM 2149 O O . LEU B 1 36 ? 20.844 1.903 0.134 1.00 48.82 33 LEU B O 1
ATOM 2154 N N . ILE B 1 37 ? 22.533 0.753 -0.787 1.00 30.07 34 ILE B N 1
ATOM 2155 C CA . ILE B 1 37 ? 22.467 -0.292 0.228 1.00 28.36 34 ILE B CA 1
ATOM 2156 C C . ILE B 1 37 ? 23.438 -0.016 1.372 1.00 39.07 34 ILE B C 1
ATOM 2157 O O . ILE B 1 37 ? 24.651 0.110 1.168 1.00 30.98 34 ILE B O 1
ATOM 2162 N N . GLU B 1 38 ? 22.901 0.066 2.583 1.00 37.00 35 GLU B N 1
ATOM 2163 C CA . GLU B 1 38 ? 23.692 0.481 3.734 1.00 38.50 35 GLU B CA 1
ATOM 2164 C C . GLU B 1 38 ? 24.100 -0.674 4.643 1.00 41.89 35 GLU B C 1
ATOM 2165 O O . GLU B 1 38 ? 23.417 -1.698 4.703 1.00 33.81 35 GLU B O 1
ATOM 2171 N N . ASP B 1 39 ? 25.219 -0.479 5.343 1.00 33.22 36 ASP B N 1
ATOM 2172 C CA . ASP B 1 39 ? 25.769 -1.438 6.313 1.00 35.36 36 ASP B CA 1
ATOM 2173 C C . ASP B 1 39 ? 26.542 -2.606 5.714 1.00 32.16 36 ASP B C 1
ATOM 2174 O O . ASP B 1 39 ? 26.265 -3.055 4.602 1.00 35.33 36 ASP B O 1
ATOM 2179 N N . THR B 1 40 ? 27.485 -3.127 6.492 1.00 32.11 37 THR B N 1
ATOM 2180 C CA . THR B 1 40 ? 28.419 -4.136 6.000 1.00 32.28 37 THR B CA 1
ATOM 2181 C C . THR B 1 40 ? 27.784 -5.485 5.638 1.00 34.59 37 THR B C 1
ATOM 2182 O O . THR B 1 40 ? 28.043 -6.048 4.573 1.00 25.63 37 THR B O 1
ATOM 2186 N N . GLU B 1 41 ? 26.971 -6.026 6.526 1.00 30.43 38 GLU B N 1
ATOM 2187 C CA . GLU B 1 41 ? 26.376 -7.326 6.249 1.00 33.62 38 GLU B CA 1
ATOM 2188 C C . GLU B 1 41 ? 25.329 -7.294 5.118 1.00 24.16 38 GLU B C 1
ATOM 2189 O O . GLU B 1 41 ? 25.321 -8.173 4.248 1.00 26.36 38 GLU B O 1
ATOM 2195 N N . PRO B 1 42 ? 24.445 -6.289 5.129 1.00 20.41 39 PRO B N 1
ATOM 2196 C CA . PRO B 1 42 ? 23.466 -6.188 4.042 1.00 29.49 39 PRO B CA 1
ATOM 2197 C C . PRO B 1 42 ? 24.153 -6.022 2.688 1.00 29.53 39 PRO B C 1
ATOM 2198 O O . PRO B 1 42 ? 23.649 -6.553 1.704 1.00 24.30 39 PRO B O 1
ATOM 2202 N N . LEU B 1 43 ? 25.278 -5.307 2.648 1.00 26.25 40 LEU B N 1
ATOM 2203 C CA . LEU B 1 43 ? 26.052 -5.151 1.417 1.00 21.66 40 LEU B CA 1
ATOM 2204 C C . LEU B 1 43 ? 26.571 -6.486 0.902 1.00 24.44 40 LEU B C 1
ATOM 2205 O O . LEU B 1 43 ? 26.456 -6.800 -0.275 1.00 28.66 40 LEU B O 1
ATOM 2210 N N . MET B 1 44 ? 27.171 -7.262 1.792 1.00 26.52 41 MET B N 1
ATOM 2211 C CA . MET B 1 44 ? 27.696 -8.559 1.403 1.00 26.55 41 MET B CA 1
ATOM 2212 C C . MET B 1 44 ? 26.612 -9.528 0.934 1.00 23.00 41 MET B C 1
ATOM 2213 O O . MET B 1 44 ? 26.811 -10.256 -0.032 1.00 27.05 41 MET B O 1
ATOM 2218 N N . GLU B 1 45 ? 25.453 -9.509 1.587 1.00 27.24 42 GLU B N 1
ATOM 2219 C CA . GLU B 1 45 ? 24.330 -10.319 1.118 1.00 23.53 42 GLU B CA 1
ATOM 2220 C C . GLU B 1 45 ? 23.911 -9.962 -0.313 1.00 27.93 42 GLU B C 1
ATOM 2221 O O . GLU B 1 45 ? 23.797 -10.835 -1.171 1.00 31.84 42 GLU B O 1
ATOM 2227 N N . CYS B 1 46 ? 23.661 -8.685 -0.564 1.00 22.59 43 CYS B N 1
ATOM 2228 C CA . CYS B 1 46 ? 23.310 -8.227 -1.909 1.00 31.79 43 CYS B CA 1
ATOM 2229 C C . CYS B 1 46 ? 24.340 -8.646 -2.957 1.00 30.55 43 CYS B C 1
ATOM 2230 O O . CYS B 1 46 ? 23.980 -9.137 -4.034 1.00 29.72 43 CYS B O 1
ATOM 2233 N N . ILE B 1 47 ? 25.619 -8.468 -2.635 1.00 30.65 44 ILE B N 1
ATOM 2234 C CA . ILE B 1 47 ? 26.688 -8.863 -3.548 1.00 31.43 44 ILE B CA 1
ATOM 2235 C C . ILE B 1 47 ? 26.630 -10.354 -3.851 1.00 33.50 44 ILE B C 1
ATOM 2236 O O . ILE B 1 47 ? 26.652 -10.743 -5.011 1.00 32.29 44 ILE B O 1
ATOM 2241 N N . ARG B 1 48 ? 26.575 -11.181 -2.807 1.00 33.66 45 ARG B N 1
ATOM 2242 C CA . ARG B 1 48 ? 26.416 -12.632 -2.966 1.00 33.32 45 ARG B CA 1
ATOM 2243 C C . ARG B 1 48 ? 25.208 -12.989 -3.814 1.00 31.94 45 ARG B C 1
ATOM 2244 O O . ARG B 1 48 ? 25.214 -13.986 -4.533 1.00 33.92 45 ARG B O 1
ATOM 2252 N N . ALA B 1 49 ? 24.155 -12.193 -3.697 1.00 26.51 46 ALA B N 1
ATOM 2253 C CA . ALA B 1 49 ? 22.909 -12.491 -4.392 1.00 31.97 46 ALA B CA 1
ATOM 2254 C C . ALA B 1 49 ? 23.012 -12.135 -5.864 1.00 38.66 46 ALA B C 1
ATOM 2255 O O . ALA B 1 49 ? 22.086 -12.381 -6.625 1.00 31.20 46 ALA B O 1
ATOM 2257 N N . GLY B 1 50 ? 24.129 -11.527 -6.256 1.00 43.10 47 GLY B N 1
ATOM 2258 C CA . GLY B 1 50 ? 24.348 -11.162 -7.645 1.00 38.46 47 GLY B CA 1
ATOM 2259 C C . GLY B 1 50 ? 23.949 -9.739 -8.006 1.00 33.98 47 GLY B C 1
ATOM 2260 O O . GLY B 1 50 ? 23.898 -9.382 -9.193 1.00 38.71 47 GLY B O 1
ATOM 2261 N N . VAL B 1 51 ? 23.668 -8.918 -6.998 1.00 34.52 48 VAL B N 1
ATOM 2262 C CA . VAL B 1 51 ? 23.366 -7.514 -7.253 1.00 35.75 48 VAL B CA 1
ATOM 2263 C C . VAL B 1 51 ? 24.623 -6.816 -7.788 1.00 38.51 48 VAL B C 1
ATOM 2264 O O . VAL B 1 51 ? 25.730 -7.022 -7.282 1.00 35.30 48 VAL B O 1
ATOM 2268 N N . GLN B 1 52 ? 24.445 -6.013 -8.830 1.00 40.92 49 GLN B N 1
ATOM 2269 C CA . GLN B 1 52 ? 25.571 -5.400 -9.519 1.00 40.58 49 GLN B CA 1
ATOM 2270 C C . GLN B 1 52 ? 25.857 -4.045 -8.918 1.00 39.61 49 GLN B C 1
ATOM 2271 O O . GLN B 1 52 ? 25.040 -3.134 -8.996 1.00 42.06 49 GLN B O 1
ATOM 2277 N N . PHE B 1 53 ? 27.024 -3.933 -8.304 1.00 36.14 50 PHE B N 1
ATOM 2278 C CA . PHE B 1 53 ? 27.404 -2.716 -7.619 1.00 35.33 50 PHE B CA 1
ATOM 2279 C C . PHE B 1 53 ? 28.290 -1.810 -8.450 1.00 30.53 50 PHE B C 1
ATOM 2280 O O . PHE B 1 53 ? 29.172 -2.261 -9.186 1.00 41.74 50 PHE B O 1
ATOM 2288 N N . ILE B 1 54 ? 28.028 -0.523 -8.308 1.00 39.98 51 ILE B N 1
ATOM 2289 C CA . ILE B 1 54 ? 28.774 0.510 -8.980 1.00 32.65 51 ILE B CA 1
ATOM 2290 C C . ILE B 1 54 ? 30.017 0.806 -8.161 1.00 34.01 51 ILE B C 1
ATOM 2291 O O . ILE B 1 54 ? 31.124 0.835 -8.692 1.00 42.89 51 ILE B O 1
ATOM 2296 N N . GLU B 1 55 ? 29.823 1.002 -6.858 1.00 32.35 52 GLU B N 1
ATOM 2297 C CA . GLU B 1 55 ? 30.923 1.315 -5.955 1.00 31.89 52 GLU B CA 1
ATOM 2298 C C . GLU B 1 55 ? 30.470 1.248 -4.496 1.00 30.68 52 GLU B C 1
ATOM 2299 O O . GLU B 1 55 ? 29.308 1.535 -4.169 1.00 32.93 52 GLU B O 1
ATOM 2305 N N . VAL B 1 56 ? 31.389 0.857 -3.623 1.00 26.34 53 VAL B N 1
ATOM 2306 C CA . VAL B 1 56 ? 31.105 0.830 -2.201 1.00 28.69 53 VAL B CA 1
ATOM 2307 C C . VAL B 1 56 ? 32.011 1.791 -1.448 1.00 37.40 53 VAL B C 1
ATOM 2308 O O . VAL B 1 56 ? 33.149 2.064 -1.862 1.00 33.25 53 VAL B O 1
ATOM 2312 N N . TYR B 1 57 ? 31.491 2.328 -0.351 1.00 30.54 54 TYR B N 1
ATOM 2313 C CA . TYR B 1 57 ? 32.167 3.410 0.340 1.00 26.46 54 TYR B CA 1
ATOM 2314 C C . TYR B 1 57 ? 32.211 3.131 1.824 1.00 41.32 54 TYR B C 1
ATOM 2315 O O . TYR B 1 57 ? 31.296 2.518 2.380 1.00 36.35 54 TYR B O 1
ATOM 2324 N N . GLY B 1 58 ? 33.284 3.582 2.461 1.00 35.71 55 GLY B N 1
ATOM 2325 C CA . GLY B 1 58 ? 33.377 3.568 3.908 1.00 40.09 55 GLY B CA 1
ATOM 2326 C C . GLY B 1 58 ? 33.694 4.969 4.363 1.00 34.38 55 GLY B C 1
ATOM 2327 O O . GLY B 1 58 ? 33.869 5.861 3.529 1.00 38.35 55 GLY B O 1
ATOM 2328 N N . SER B 1 59 ? 33.775 5.169 5.674 1.00 56.68 56 SER B N 1
ATOM 2329 C CA . SER B 1 59 ? 34.126 6.472 6.242 1.00 52.71 56 SER B CA 1
ATOM 2330 C C . SER B 1 59 ? 35.593 6.544 6.641 1.00 58.50 56 SER B C 1
ATOM 2331 O O . SER B 1 59 ? 36.099 5.658 7.334 1.00 60.41 56 SER B O 1
ATOM 2334 N N . SER B 1 60 ? 36.275 7.604 6.214 1.00 60.47 57 SER B N 1
ATOM 2335 C CA . SER B 1 60 ? 37.658 7.816 6.627 1.00 59.27 57 SER B CA 1
ATOM 2336 C C . SER B 1 60 ? 37.753 7.703 8.144 1.00 71.42 57 SER B C 1
ATOM 2337 O O . SER B 1 60 ? 36.893 8.222 8.864 1.00 63.57 57 SER B O 1
ATOM 2340 N N . GLY B 1 61 ? 38.785 7.006 8.621 1.00 72.62 58 GLY B N 1
ATOM 2341 C CA . GLY B 1 61 ? 39.012 6.838 10.048 1.00 71.85 58 GLY B CA 1
ATOM 2342 C C . GLY B 1 61 ? 38.704 5.442 10.571 1.00 82.65 58 GLY B C 1
ATOM 2343 O O . GLY B 1 61 ? 39.582 4.766 11.116 1.00 74.04 58 GLY B O 1
ATOM 2344 N N . THR B 1 62 ? 37.449 5.020 10.420 1.00 81.95 59 THR B N 1
ATOM 2345 C CA . THR B 1 62 ? 37.024 3.678 10.810 1.00 78.78 59 THR B CA 1
ATOM 2346 C C . THR B 1 62 ? 37.055 2.756 9.599 1.00 71.09 59 THR B C 1
ATOM 2347 O O . THR B 1 62 ? 36.454 3.055 8.566 1.00 66.30 59 THR B O 1
ATOM 2351 N N . PRO B 1 63 ? 37.756 1.622 9.738 1.00 69.15 60 PRO B N 1
ATOM 2352 C CA . PRO B 1 63 ? 38.174 0.732 8.652 1.00 64.11 60 PRO B CA 1
ATOM 2353 C C . PRO B 1 63 ? 37.056 -0.163 8.126 1.00 51.32 60 PRO B C 1
ATOM 2354 O O . PRO B 1 63 ? 36.132 -0.531 8.858 1.00 55.46 60 PRO B O 1
ATOM 2358 N N . LEU B 1 64 ? 37.160 -0.509 6.849 1.00 52.28 61 LEU B N 1
ATOM 2359 C CA . LEU B 1 64 ? 36.208 -1.402 6.211 1.00 54.03 61 LEU B CA 1
ATOM 2360 C C . LEU B 1 64 ? 36.483 -2.843 6.584 1.00 47.43 61 LEU B C 1
ATOM 2361 O O . LEU B 1 64 ? 37.635 -3.290 6.589 1.00 42.70 61 LEU B O 1
ATOM 2366 N N . ASP B 1 65 ? 35.415 -3.562 6.907 1.00 33.56 62 ASP B N 1
ATOM 2367 C CA . ASP B 1 65 ? 35.479 -4.991 7.161 1.00 35.97 62 ASP B CA 1
ATOM 2368 C C . ASP B 1 65 ? 36.327 -5.673 6.085 1.00 38.49 62 ASP B C 1
ATOM 2369 O O . ASP B 1 65 ? 36.078 -5.500 4.893 1.00 37.95 62 ASP B O 1
ATOM 2374 N N . PRO B 1 66 ? 37.352 -6.439 6.496 1.00 43.10 63 PRO B N 1
ATOM 2375 C CA . PRO B 1 66 ? 38.227 -7.067 5.495 1.00 41.96 63 PRO B CA 1
ATOM 2376 C C . PRO B 1 66 ? 37.480 -8.040 4.590 1.00 36.01 63 PRO B C 1
ATOM 2377 O O . PRO B 1 66 ? 37.781 -8.109 3.393 1.00 37.92 63 PRO B O 1
ATOM 2381 N N . ALA B 1 67 ? 36.530 -8.782 5.157 1.00 40.40 64 ALA B N 1
ATOM 2382 C CA . ALA B 1 67 ? 35.753 -9.764 4.396 1.00 39.23 64 ALA B CA 1
ATOM 2383 C C . ALA B 1 67 ? 34.941 -9.073 3.308 1.00 36.87 64 ALA B C 1
ATOM 2384 O O . ALA B 1 67 ? 34.741 -9.629 2.228 1.00 35.97 64 ALA B O 1
ATOM 2386 N N . LEU B 1 68 ? 34.469 -7.864 3.606 1.00 33.11 65 LEU B N 1
ATOM 2387 C CA . LEU B 1 68 ? 33.818 -7.017 2.604 1.00 32.79 65 LEU B CA 1
ATOM 2388 C C . LEU B 1 68 ? 34.800 -6.601 1.512 1.00 31.11 65 LEU B C 1
ATOM 2389 O O . LEU B 1 68 ? 34.483 -6.669 0.326 1.00 31.05 65 LEU B O 1
ATOM 2394 N N . LEU B 1 69 ? 35.992 -6.164 1.921 1.00 34.27 66 LEU B N 1
ATOM 2395 C CA . LEU B 1 69 ? 37.007 -5.723 0.965 1.00 39.59 66 LEU B CA 1
ATOM 2396 C C . LEU B 1 69 ? 37.427 -6.873 0.070 1.00 41.54 66 LEU B C 1
ATOM 2397 O O . LEU B 1 69 ? 37.609 -6.689 -1.142 1.00 29.40 66 LEU B O 1
ATOM 2402 N N . ASP B 1 70 ? 37.563 -8.055 0.670 1.00 33.63 67 ASP B N 1
ATOM 2403 C CA . ASP B 1 70 ? 37.940 -9.248 -0.073 1.00 35.11 67 ASP B CA 1
ATOM 2404 C C . ASP B 1 70 ? 36.880 -9.584 -1.105 1.00 39.50 67 ASP B C 1
ATOM 2405 O O . ASP B 1 70 ? 37.191 -9.853 -2.264 1.00 30.81 67 ASP B O 1
ATOM 2410 N N . LEU B 1 71 ? 35.620 -9.556 -0.683 1.00 32.01 68 LEU B N 1
ATOM 2411 C CA . LEU B 1 71 ? 34.536 -9.834 -1.600 1.00 30.16 68 LEU B CA 1
ATOM 2412 C C . LEU B 1 71 ? 34.530 -8.796 -2.706 1.00 36.22 68 LEU B C 1
ATOM 2413 O O . LEU B 1 71 ? 34.366 -9.132 -3.875 1.00 41.53 68 LEU B O 1
ATOM 2418 N N . CYS B 1 72 ? 34.695 -7.529 -2.340 1.00 30.66 69 CYS B N 1
ATOM 2419 C CA . CYS B 1 72 ? 34.692 -6.471 -3.343 1.00 39.00 69 CYS B CA 1
ATOM 2420 C C . CYS B 1 72 ? 35.857 -6.689 -4.303 1.00 32.25 69 CYS B C 1
ATOM 2421 O O . CYS B 1 72 ? 35.732 -6.479 -5.504 1.00 40.73 69 CYS B O 1
ATOM 2424 N N . ARG B 1 73 ? 36.978 -7.134 -3.752 1.00 39.05 70 ARG B N 1
ATOM 2425 C CA . ARG B 1 73 ? 38.183 -7.428 -4.529 1.00 48.67 70 ARG B CA 1
ATOM 2426 C C . ARG B 1 73 ? 37.957 -8.579 -5.527 1.00 46.51 70 ARG B C 1
ATOM 2427 O O . ARG B 1 73 ? 38.335 -8.474 -6.692 1.00 47.04 70 ARG B O 1
ATOM 2435 N N . GLN B 1 74 ? 37.323 -9.658 -5.070 1.00 41.35 71 GLN B N 1
ATOM 2436 C CA . GLN B 1 74 ? 37.030 -10.824 -5.914 1.00 48.40 71 GLN B CA 1
ATOM 2437 C C . GLN B 1 74 ? 36.021 -10.506 -7.011 1.00 41.50 71 GLN B C 1
ATOM 2438 O O . GLN B 1 74 ? 36.114 -11.012 -8.129 1.00 49.58 71 GLN B O 1
ATOM 2444 N N . ARG B 1 75 ? 35.023 -9.701 -6.678 1.00 40.19 72 ARG B N 1
ATOM 2445 C CA . ARG B 1 75 ? 34.211 -9.079 -7.701 1.00 36.89 72 ARG B CA 1
ATOM 2446 C C . ARG B 1 75 ? 35.115 -7.926 -8.098 1.00 53.44 72 ARG B C 1
ATOM 2447 O O . ARG B 1 75 ? 36.156 -7.739 -7.480 1.00 49.16 72 ARG B O 1
ATOM 2455 N N . GLU B 1 76 ? 34.771 -7.163 -9.124 1.00 57.21 73 GLU B N 1
ATOM 2456 C CA . GLU B 1 76 ? 35.625 -6.026 -9.463 1.00 56.05 73 GLU B CA 1
ATOM 2457 C C . GLU B 1 76 ? 34.916 -4.765 -9.025 1.00 47.66 73 GLU B C 1
ATOM 2458 O O . GLU B 1 76 ? 34.650 -3.879 -9.830 1.00 48.00 73 GLU B O 1
ATOM 2464 N N . ILE B 1 77 ? 34.584 -4.692 -7.746 1.00 42.74 74 ILE B N 1
ATOM 2465 C CA . ILE B 1 77 ? 33.779 -3.585 -7.273 1.00 37.63 74 ILE B CA 1
ATOM 2466 C C . ILE B 1 77 ? 34.700 -2.599 -6.598 1.00 33.90 74 ILE B C 1
ATOM 2467 O O . ILE B 1 77 ? 35.302 -2.923 -5.583 1.00 36.67 74 ILE B O 1
ATOM 2472 N N . PRO B 1 78 ? 34.810 -1.388 -7.160 1.00 42.99 75 PRO B N 1
ATOM 2473 C CA . PRO B 1 78 ? 35.687 -0.361 -6.592 1.00 39.61 75 PRO B CA 1
ATOM 2474 C C . PRO B 1 78 ? 35.187 0.090 -5.223 1.00 39.96 75 PRO B C 1
ATOM 2475 O O . PRO B 1 78 ? 33.978 0.203 -4.997 1.00 29.27 75 PRO B O 1
ATOM 2479 N N . VAL B 1 79 ? 36.124 0.341 -4.318 1.00 25.65 76 VAL B N 1
ATOM 2480 C CA . VAL B 1 79 ? 35.814 0.788 -2.971 1.00 32.24 76 VAL B CA 1
ATOM 2481 C C . VAL B 1 79 ? 36.583 2.067 -2.673 1.00 36.00 76 VAL B C 1
ATOM 2482 O O . VAL B 1 79 ? 37.788 2.121 -2.888 1.00 35.62 76 VAL B O 1
ATOM 2486 N N . ARG B 1 80 ? 35.903 3.096 -2.180 1.00 29.07 77 ARG B N 1
ATOM 2487 C CA . ARG B 1 80 ? 36.609 4.302 -1.755 1.00 38.04 77 ARG B CA 1
ATOM 2488 C C . ARG B 1 80 ? 36.116 4.838 -0.426 1.00 41.92 77 ARG B C 1
ATOM 2489 O O . ARG B 1 80 ? 34.950 4.688 -0.084 1.00 37.90 77 ARG B O 1
ATOM 2497 N N . LEU B 1 81 ? 37.016 5.445 0.337 1.00 31.28 78 LEU B N 1
ATOM 2498 C CA . LEU B 1 81 ? 36.603 6.088 1.571 1.00 33.40 78 LEU B CA 1
ATOM 2499 C C . LEU B 1 81 ? 36.111 7.476 1.241 1.00 45.44 78 LEU B C 1
ATOM 2500 O O . LEU B 1 81 ? 36.524 8.069 0.239 1.00 40.00 78 LEU B O 1
ATOM 2505 N N . ILE B 1 82 ? 35.202 7.967 2.076 1.00 40.83 79 ILE B N 1
ATOM 2506 C CA . ILE B 1 82 ? 34.667 9.303 1.943 1.00 33.95 79 ILE B CA 1
ATOM 2507 C C . ILE B 1 82 ? 34.942 10.040 3.231 1.00 45.14 79 ILE B C 1
ATOM 2508 O O . ILE B 1 82 ? 34.773 9.483 4.318 1.00 43.33 79 ILE B O 1
ATOM 2513 N N . ASP B 1 83 ? 35.384 11.287 3.105 1.00 50.71 80 ASP B N 1
ATOM 2514 C CA . ASP B 1 83 ? 35.640 12.120 4.266 1.00 50.60 80 ASP B CA 1
ATOM 2515 C C . ASP B 1 83 ? 34.438 12.100 5.194 1.00 54.21 80 ASP B C 1
ATOM 2516 O O . ASP B 1 83 ? 33.303 12.305 4.761 1.00 43.36 80 ASP B O 1
ATOM 2521 N N . VAL B 1 84 ? 34.705 11.853 6.471 1.00 51.57 81 VAL B N 1
ATOM 2522 C CA . VAL B 1 84 ? 33.662 11.739 7.480 1.00 51.70 81 VAL B CA 1
ATOM 2523 C C . VAL B 1 84 ? 32.689 12.919 7.440 1.00 58.68 81 VAL B C 1
ATOM 2524 O O . VAL B 1 84 ? 31.539 12.802 7.863 1.00 58.70 81 VAL B O 1
ATOM 2528 N N . SER B 1 85 ? 33.150 14.055 6.924 1.00 53.53 82 SER B N 1
ATOM 2529 C CA . SER B 1 85 ? 32.345 15.268 6.945 1.00 53.67 82 SER B CA 1
ATOM 2530 C C . SER B 1 85 ? 31.394 15.338 5.752 1.00 54.58 82 SER B C 1
ATOM 2531 O O . SER B 1 85 ? 30.359 15.997 5.811 1.00 64.66 82 SER B O 1
ATOM 2534 N N . ILE B 1 86 ? 31.748 14.664 4.666 1.00 47.95 83 ILE B N 1
ATOM 2535 C CA . ILE B 1 86 ? 30.868 14.625 3.510 1.00 47.19 83 ILE B CA 1
ATOM 2536 C C . ILE B 1 86 ? 29.743 13.624 3.754 1.00 55.43 83 ILE B C 1
ATOM 2537 O O . ILE B 1 86 ? 28.602 13.843 3.342 1.00 50.85 83 ILE B O 1
ATOM 2542 N N . VAL B 1 87 ? 30.075 12.526 4.426 1.00 48.31 84 VAL B N 1
ATOM 2543 C CA . VAL B 1 87 ? 29.086 11.514 4.782 1.00 53.42 84 VAL B CA 1
ATOM 2544 C C . VAL B 1 87 ? 27.960 12.131 5.606 1.00 56.07 84 VAL B C 1
ATOM 2545 O O . VAL B 1 87 ? 26.781 11.949 5.306 1.00 58.84 84 VAL B O 1
ATOM 2549 N N . ASN B 1 88 ? 28.337 12.861 6.647 1.00 52.11 85 ASN B N 1
ATOM 2550 C CA . ASN B 1 88 ? 27.379 13.582 7.474 1.00 56.62 85 ASN B CA 1
ATOM 2551 C C . ASN B 1 88 ? 26.498 14.556 6.685 1.00 60.45 85 ASN B C 1
ATOM 2552 O O . ASN B 1 88 ? 25.407 14.908 7.127 1.00 62.48 85 ASN B O 1
ATOM 2557 N N . GLN B 1 89 ? 26.978 14.996 5.526 1.00 57.86 86 GLN B N 1
ATOM 2558 C CA . GLN B 1 89 ? 26.180 15.833 4.627 1.00 62.47 86 GLN B CA 1
ATOM 2559 C C . GLN B 1 89 ? 25.284 14.993 3.726 1.00 69.53 86 GLN B C 1
ATOM 2560 O O . GLN B 1 89 ? 24.252 15.461 3.243 1.00 64.16 86 GLN B O 1
ATOM 2566 N N . LEU B 1 90 ? 25.698 13.754 3.484 1.00 68.01 87 LEU B N 1
ATOM 2567 C CA . LEU B 1 90 ? 24.919 12.844 2.665 1.00 64.36 87 LEU B CA 1
ATOM 2568 C C . LEU B 1 90 ? 23.737 12.327 3.470 1.00 68.56 87 LEU B C 1
ATOM 2569 O O . LEU B 1 90 ? 22.675 12.055 2.915 1.00 59.25 87 LEU B O 1
ATOM 2574 N N . PHE B 1 91 ? 23.926 12.205 4.782 1.00 68.17 88 PHE B N 1
ATOM 2575 C CA . PHE B 1 91 ? 22.910 11.621 5.653 1.00 67.84 88 PHE B CA 1
ATOM 2576 C C . PHE B 1 91 ? 22.420 12.598 6.726 1.00 62.15 88 PHE B C 1
ATOM 2577 O O . PHE B 1 91 ? 23.192 13.061 7.569 1.00 62.46 88 PHE B O 1
ATOM 2585 N N . ALA B 1 97 ? 25.003 4.459 6.304 1.00 48.30 94 ALA B N 1
ATOM 2586 C CA . ALA B 1 97 ? 25.500 5.001 7.566 1.00 61.01 94 ALA B CA 1
ATOM 2587 C C . ALA B 1 97 ? 26.998 5.293 7.506 1.00 49.40 94 ALA B C 1
ATOM 2588 O O . ALA B 1 97 ? 27.408 6.368 7.067 1.00 65.09 94 ALA B O 1
ATOM 2590 N N . LYS B 1 98 ? 27.809 4.334 7.948 1.00 60.57 95 LYS B N 1
ATOM 2591 C CA . LYS B 1 98 ? 29.268 4.463 7.910 1.00 43.77 95 LYS B CA 1
ATOM 2592 C C . LYS B 1 98 ? 29.869 3.691 6.725 1.00 41.79 95 LYS B C 1
ATOM 2593 O O . LYS B 1 98 ? 30.942 4.034 6.231 1.00 38.78 95 LYS B O 1
ATOM 2599 N N . VAL B 1 99 ? 29.173 2.645 6.285 1.00 37.84 96 VAL B N 1
ATOM 2600 C CA . VAL B 1 99 ? 29.507 1.933 5.053 1.00 30.96 96 VAL B CA 1
ATOM 2601 C C . VAL B 1 99 ? 28.251 1.796 4.214 1.00 34.68 96 VAL B C 1
ATOM 2602 O O . VAL B 1 99 ? 27.168 1.522 4.728 1.00 31.62 96 VAL B O 1
ATOM 2606 N N . PHE B 1 100 ? 28.386 1.979 2.914 1.00 26.18 97 PHE B N 1
ATOM 2607 C CA . PHE B 1 100 ? 27.231 1.884 2.042 1.00 31.59 97 PHE B CA 1
ATOM 2608 C C . PHE B 1 100 ? 27.729 1.695 0.636 1.00 34.48 97 PHE B C 1
ATOM 2609 O O . PHE B 1 100 ? 28.932 1.754 0.391 1.00 34.97 97 PHE B O 1
ATOM 2617 N N . GLY B 1 101 ? 26.809 1.438 -0.285 1.00 26.92 98 GLY B N 1
ATOM 2618 C CA . GLY B 1 101 ? 27.170 1.177 -1.661 1.00 26.18 98 GLY B CA 1
ATOM 2619 C C . GLY B 1 101 ? 26.070 1.609 -2.595 1.00 33.63 98 GLY B C 1
ATOM 2620 O O . GLY B 1 101 ? 24.943 1.839 -2.171 1.00 31.03 98 GLY B O 1
ATOM 2621 N N . ILE B 1 102 ? 26.400 1.726 -3.874 1.00 33.77 99 ILE B N 1
ATOM 2622 C CA . ILE B 1 102 ? 25.426 2.132 -4.865 1.00 29.87 99 ILE B CA 1
ATOM 2623 C C . ILE B 1 102 ? 25.368 1.014 -5.896 1.00 34.33 99 ILE B C 1
ATOM 2624 O O . ILE B 1 102 ? 26.400 0.535 -6.355 1.00 39.68 99 ILE B O 1
ATOM 2629 N N . ALA B 1 103 ? 24.158 0.575 -6.226 1.00 30.96 100 ALA B N 1
ATOM 2630 C CA . ALA B 1 103 ? 23.966 -0.655 -6.988 1.00 36.76 100 ALA B CA 1
ATOM 2631 C C . ALA B 1 103 ? 22.875 -0.489 -8.036 1.00 38.33 100 ALA B C 1
ATOM 2632 O O . ALA B 1 103 ? 22.039 0.404 -7.932 1.00 33.81 100 ALA B O 1
ATOM 2634 N N . ARG B 1 104 ? 22.888 -1.349 -9.047 1.00 37.36 101 ARG B N 1
ATOM 2635 C CA . ARG B 1 104 ? 21.778 -1.401 -9.997 1.00 45.93 101 ARG B CA 1
ATOM 2636 C C . ARG B 1 104 ? 20.652 -2.269 -9.431 1.00 40.04 101 ARG B C 1
ATOM 2637 O O . ARG B 1 104 ? 20.899 -3.398 -8.991 1.00 34.68 101 ARG B O 1
ATOM 2645 N N . VAL B 1 105 ? 19.426 -1.753 -9.437 1.00 35.19 102 VAL B N 1
ATOM 2646 C CA . VAL B 1 105 ? 18.291 -2.569 -9.005 1.00 33.15 102 VAL B CA 1
ATOM 2647 C C . VAL B 1 105 ? 18.095 -3.713 -9.976 1.00 41.45 102 VAL B C 1
ATOM 2648 O O . VAL B 1 105 ? 17.938 -3.491 -11.177 1.00 42.49 102 VAL B O 1
ATOM 2652 N N . PRO B 1 106 ? 18.134 -4.954 -9.466 1.00 45.14 103 PRO B N 1
ATOM 2653 C CA . PRO B 1 106 ? 17.930 -6.099 -10.351 1.00 33.16 103 PRO B CA 1
ATOM 2654 C C . PRO B 1 106 ? 16.577 -5.983 -11.039 1.00 37.47 103 PRO B C 1
ATOM 2655 O O . PRO B 1 106 ? 15.680 -5.289 -10.556 1.00 38.99 103 PRO B O 1
ATOM 2659 N N . ARG B 1 107 ? 16.436 -6.634 -12.182 1.00 50.50 104 ARG B N 1
ATOM 2660 C CA . ARG B 1 107 ? 15.136 -6.709 -12.816 1.00 49.83 104 ARG B CA 1
ATOM 2661 C C . ARG B 1 107 ? 14.197 -7.370 -11.817 1.00 45.53 104 ARG B C 1
ATOM 2662 O O . ARG B 1 107 ? 14.519 -8.429 -11.267 1.00 45.35 104 ARG B O 1
ATOM 2670 N N . PRO B 1 108 ? 13.055 -6.720 -11.544 1.00 47.15 105 PRO B N 1
ATOM 2671 C CA . PRO B 1 108 ? 12.025 -7.242 -10.642 1.00 46.25 105 PRO B CA 1
ATOM 2672 C C . PRO B 1 108 ? 11.721 -8.714 -10.901 1.00 48.33 105 PRO B C 1
ATOM 2673 O O . PRO B 1 108 ? 11.550 -9.111 -12.058 1.00 38.61 105 PRO B O 1
ATOM 2677 N N . ALA B 1 109 ? 11.677 -9.512 -9.836 1.00 35.89 106 ALA B N 1
ATOM 2678 C CA . ALA B 1 109 ? 11.249 -10.903 -9.949 1.00 41.76 106 ALA B CA 1
ATOM 2679 C C . ALA B 1 109 ? 9.815 -10.926 -10.439 1.00 33.79 106 ALA B C 1
ATOM 2680 O O . ALA B 1 109 ? 9.048 -10.021 -10.151 1.00 26.57 106 ALA B O 1
ATOM 2682 N N . ARG B 1 110 ? 9.451 -11.963 -11.176 1.00 41.59 107 ARG B N 1
ATOM 2683 C CA . ARG B 1 110 ? 8.052 -12.162 -11.527 1.00 45.22 107 ARG B CA 1
ATOM 2684 C C . ARG B 1 110 ? 7.533 -13.433 -10.875 1.00 36.77 107 ARG B C 1
ATOM 2685 O O . ARG B 1 110 ? 8.321 -14.253 -10.385 1.00 31.24 107 ARG B O 1
ATOM 2693 N N . LEU B 1 111 ? 6.211 -13.588 -10.865 1.00 34.69 108 LEU B N 1
ATOM 2694 C CA . LEU B 1 111 ? 5.583 -14.697 -10.165 1.00 35.36 108 LEU B CA 1
ATOM 2695 C C . LEU B 1 111 ? 6.107 -16.013 -10.686 1.00 35.11 108 LEU B C 1
ATOM 2696 O O . LEU B 1 111 ? 6.276 -16.970 -9.925 1.00 32.82 108 LEU B O 1
ATOM 2701 N N . ALA B 1 112 ? 6.358 -16.077 -11.989 1.00 36.66 109 ALA B N 1
ATOM 2702 C CA . ALA B 1 112 ? 6.838 -17.316 -12.582 1.00 35.26 109 ALA B CA 1
ATOM 2703 C C . ALA B 1 112 ? 8.184 -17.719 -11.982 1.00 34.37 109 ALA B C 1
ATOM 2704 O O . ALA B 1 112 ? 8.476 -18.914 -11.850 1.00 37.79 109 ALA B O 1
ATOM 2706 N N . ASP B 1 113 ? 9.002 -16.734 -11.624 1.00 31.61 110 ASP B N 1
ATOM 2707 C CA . ASP B 1 113 ? 10.284 -17.016 -10.980 1.00 35.01 110 ASP B CA 1
ATOM 2708 C C . ASP B 1 113 ? 10.081 -17.843 -9.711 1.00 29.12 110 ASP B C 1
ATOM 2709 O O . ASP B 1 113 ? 10.898 -18.694 -9.363 1.00 29.61 110 ASP B O 1
ATOM 2714 N N . ILE B 1 114 ? 8.984 -17.586 -9.012 1.00 30.18 111 ILE B N 1
ATOM 2715 C CA . ILE B 1 114 ? 8.702 -18.322 -7.794 1.00 22.28 111 ILE B CA 1
ATOM 2716 C C . ILE B 1 114 ? 8.325 -19.770 -8.096 1.00 29.94 111 ILE B C 1
ATOM 2717 O O . ILE B 1 114 ? 8.783 -20.695 -7.426 1.00 30.07 111 ILE B O 1
ATOM 2722 N N . ALA B 1 115 ? 7.498 -19.970 -9.118 1.00 33.38 112 ALA B N 1
ATOM 2723 C CA . ALA B 1 115 ? 7.060 -21.316 -9.474 1.00 35.08 112 ALA B CA 1
ATOM 2724 C C . ALA B 1 115 ? 8.217 -22.149 -9.981 1.00 29.64 112 ALA B C 1
ATOM 2725 O O . ALA B 1 115 ? 8.319 -23.328 -9.651 1.00 34.59 112 ALA B O 1
ATOM 2727 N N . GLU B 1 116 ? 9.108 -21.551 -10.771 1.00 35.97 113 GLU B N 1
ATOM 2728 C CA . GLU B 1 116 ? 10.215 -22.334 -11.335 1.00 39.88 113 GLU B CA 1
ATOM 2729 C C . GLU B 1 116 ? 11.217 -22.828 -10.293 1.00 42.22 113 GLU B C 1
ATOM 2730 O O . GLU B 1 116 ? 11.748 -23.938 -10.406 1.00 38.38 113 GLU B O 1
ATOM 2736 N N . ARG B 1 117 ? 11.454 -22.012 -9.268 1.00 40.07 114 ARG B N 1
ATOM 2737 C CA . ARG B 1 117 ? 12.433 -22.350 -8.240 1.00 31.51 114 ARG B CA 1
ATOM 2738 C C . ARG B 1 117 ? 12.002 -23.586 -7.456 1.00 38.53 114 ARG B C 1
ATOM 2739 O O . ARG B 1 117 ? 12.834 -24.373 -7.000 1.00 33.32 114 ARG B O 1
ATOM 2747 N N . GLY B 1 118 ? 10.695 -23.769 -7.314 1.00 34.03 115 GLY B N 1
ATOM 2748 C CA . GLY B 1 118 ? 10.183 -24.901 -6.564 1.00 35.66 115 GLY B CA 1
ATOM 2749 C C . GLY B 1 118 ? 10.183 -24.591 -5.080 1.00 32.59 115 GLY B C 1
ATOM 2750 O O . GLY B 1 118 ? 10.964 -23.754 -4.620 1.00 29.76 115 GLY B O 1
ATOM 2751 N N . GLY B 1 119 ? 9.311 -25.265 -4.332 1.00 28.11 116 GLY B N 1
ATOM 2752 C CA . GLY B 1 119 ? 9.208 -25.028 -2.905 1.00 25.98 116 GLY B CA 1
ATOM 2753 C C . GLY B 1 119 ? 7.962 -24.225 -2.587 1.00 25.86 116 GLY B C 1
ATOM 2754 O O . GLY B 1 119 ? 7.267 -23.764 -3.497 1.00 25.49 116 GLY B O 1
ATOM 2755 N N . ASP B 1 120 ? 7.679 -24.061 -1.301 1.00 25.80 117 ASP B N 1
ATOM 2756 C CA . ASP B 1 120 ? 6.453 -23.400 -0.865 1.00 23.52 117 ASP B CA 1
ATOM 2757 C C . ASP B 1 120 ? 6.449 -21.922 -1.208 1.00 28.15 117 ASP B C 1
ATOM 2758 O O . ASP B 1 120 ? 7.506 -21.279 -1.306 1.00 28.51 117 ASP B O 1
ATOM 2763 N N . VAL B 1 121 ? 5.251 -21.376 -1.364 1.00 18.01 118 VAL B N 1
ATOM 2764 C CA . VAL B 1 121 ? 5.101 -19.959 -1.661 1.00 21.55 118 VAL B CA 1
ATOM 2765 C C . VAL B 1 121 ? 4.532 -19.251 -0.443 1.00 20.82 118 VAL B C 1
ATOM 2766 O O . VAL B 1 121 ? 3.537 -19.695 0.135 1.00 26.07 118 VAL B O 1
ATOM 2770 N N . VAL B 1 122 ? 5.154 -18.152 -0.051 1.00 24.89 119 VAL B N 1
ATOM 2771 C CA . VAL B 1 122 ? 4.621 -17.359 1.044 1.00 16.65 119 VAL B CA 1
ATOM 2772 C C . VAL B 1 122 ? 3.862 -16.170 0.472 1.00 21.93 119 VAL B C 1
ATOM 2773 O O . VAL B 1 122 ? 4.438 -15.341 -0.231 1.00 24.16 119 VAL B O 1
ATOM 2777 N N . VAL B 1 123 ? 2.574 -16.082 0.786 1.00 20.09 120 VAL B N 1
ATOM 2778 C CA . VAL B 1 123 ? 1.777 -14.930 0.385 1.00 19.82 120 VAL B CA 1
ATOM 2779 C C . VAL B 1 123 ? 1.419 -14.112 1.607 1.00 21.33 120 VAL B C 1
ATOM 2780 O O . VAL B 1 123 ? 0.845 -14.638 2.559 1.00 19.47 120 VAL B O 1
ATOM 2784 N N . LEU B 1 124 ? 1.775 -12.831 1.602 1.00 20.30 121 LEU B N 1
ATOM 2785 C CA . LEU B 1 124 ? 1.296 -11.928 2.634 1.00 21.47 121 LEU B CA 1
ATOM 2786 C C . LEU B 1 124 ? 0.125 -11.125 2.055 1.00 26.81 121 LEU B C 1
ATOM 2787 O O . LEU B 1 124 ? 0.208 -10.596 0.942 1.00 25.13 121 LEU B O 1
ATOM 2792 N N . ASP B 1 125 ? -0.965 -11.038 2.808 1.00 24.90 122 ASP B N 1
ATOM 2793 C CA . ASP B 1 125 ? -2.182 -10.386 2.315 1.00 28.77 122 ASP B CA 1
ATOM 2794 C C . ASP B 1 125 ? -2.534 -9.252 3.245 1.00 21.41 122 ASP B C 1
ATOM 2795 O O . ASP B 1 125 ? -3.078 -9.461 4.320 1.00 35.13 122 ASP B O 1
ATOM 2800 N N . GLY B 1 126 ? -2.180 -8.037 2.843 1.00 25.49 123 GLY B N 1
ATOM 2801 C CA . GLY B 1 126 ? -2.500 -6.879 3.642 1.00 25.46 123 GLY B CA 1
ATOM 2802 C C . GLY B 1 126 ? -1.428 -6.573 4.651 1.00 27.13 123 GLY B C 1
ATOM 2803 O O . GLY B 1 126 ? -1.607 -5.703 5.491 1.00 29.05 123 GLY B O 1
ATOM 2804 N N . VAL B 1 127 ? -0.310 -7.292 4.589 1.00 24.62 124 VAL B N 1
ATOM 2805 C CA . VAL B 1 127 ? 0.787 -6.993 5.506 1.00 22.79 124 VAL B CA 1
ATOM 2806 C C . VAL B 1 127 ? 1.578 -5.768 5.046 1.00 27.05 124 VAL B C 1
ATOM 2807 O O . VAL B 1 127 ? 2.196 -5.780 3.975 1.00 22.30 124 VAL B O 1
ATOM 2811 N N . LYS B 1 128 ? 1.558 -4.718 5.862 1.00 27.03 125 LYS B N 1
ATOM 2812 C CA . LYS B 1 128 ? 2.056 -3.406 5.422 1.00 37.16 125 LYS B CA 1
ATOM 2813 C C . LYS B 1 128 ? 3.232 -2.873 6.230 1.00 29.64 125 LYS B C 1
ATOM 2814 O O . LYS B 1 128 ? 4.004 -2.039 5.748 1.00 28.95 125 LYS B O 1
ATOM 2820 N N . ILE B 1 129 ? 3.379 -3.347 7.462 1.00 26.32 126 ILE B N 1
ATOM 2821 C CA . ILE B 1 129 ? 4.421 -2.821 8.330 1.00 21.25 126 ILE B CA 1
ATOM 2822 C C . ILE B 1 129 ? 5.742 -3.391 7.825 1.00 31.55 126 ILE B C 1
ATOM 2823 O O . ILE B 1 129 ? 5.949 -4.601 7.849 1.00 26.02 126 ILE B O 1
ATOM 2828 N N . VAL B 1 130 ? 6.621 -2.535 7.309 1.00 22.22 127 VAL B N 1
ATOM 2829 C CA . VAL B 1 130 ? 7.760 -3.046 6.542 1.00 20.83 127 VAL B CA 1
ATOM 2830 C C . VAL B 1 130 ? 8.710 -3.902 7.376 1.00 23.59 127 VAL B C 1
ATOM 2831 O O . VAL B 1 130 ? 9.367 -4.787 6.833 1.00 24.13 127 VAL B O 1
ATOM 2835 N N . GLY B 1 131 ? 8.791 -3.641 8.679 1.00 22.54 128 GLY B N 1
ATOM 2836 C CA . GLY B 1 131 ? 9.640 -4.447 9.547 1.00 26.49 128 GLY B CA 1
ATOM 2837 C C . GLY B 1 131 ? 9.200 -5.913 9.644 1.00 19.21 128 GLY B C 1
ATOM 2838 O O . GLY B 1 131 ? 10.051 -6.815 9.759 1.00 20.20 128 GLY B O 1
ATOM 2839 N N . ASN B 1 132 ? 7.884 -6.134 9.642 1.00 20.64 129 ASN B N 1
ATOM 2840 C CA . ASN B 1 132 ? 7.303 -7.471 9.552 1.00 24.54 129 ASN B CA 1
ATOM 2841 C C . ASN B 1 132 ? 7.626 -8.090 8.201 1.00 25.14 129 ASN B C 1
ATOM 2842 O O . ASN B 1 132 ? 8.045 -9.244 8.112 1.00 20.16 129 ASN B O 1
ATOM 2847 N N . ILE B 1 133 ? 7.405 -7.327 7.135 1.00 20.38 130 ILE B N 1
ATOM 2848 C CA . ILE B 1 133 ? 7.745 -7.800 5.802 1.00 17.98 130 ILE B CA 1
ATOM 2849 C C . ILE B 1 133 ? 9.220 -8.222 5.728 1.00 21.77 130 ILE B C 1
ATOM 2850 O O . ILE B 1 133 ? 9.547 -9.307 5.257 1.00 23.28 130 ILE B O 1
ATOM 2855 N N . GLY B 1 134 ? 10.109 -7.350 6.189 1.00 22.77 131 GLY B N 1
ATOM 2856 C CA . GLY B 1 134 ? 11.531 -7.630 6.150 1.00 24.66 131 GLY B CA 1
ATOM 2857 C C . GLY B 1 134 ? 11.937 -8.855 6.958 1.00 16.05 131 GLY B C 1
ATOM 2858 O O . GLY B 1 134 ? 12.762 -9.637 6.514 1.00 17.86 131 GLY B O 1
ATOM 2859 N N . ALA B 1 135 ? 11.380 -9.006 8.155 1.00 20.03 132 ALA B N 1
ATOM 2860 C CA . ALA B 1 135 ? 11.669 -10.188 8.960 1.00 20.24 132 ALA B CA 1
ATOM 2861 C C . ALA B 1 135 ? 11.161 -11.450 8.265 1.00 15.08 132 ALA B C 1
ATOM 2862 O O . ALA B 1 135 ? 11.801 -12.510 8.309 1.00 15.16 132 ALA B O 1
ATOM 2864 N N . ILE B 1 136 ? 9.998 -11.338 7.635 1.00 17.04 133 ILE B N 1
ATOM 2865 C CA . ILE B 1 136 ? 9.434 -12.463 6.881 1.00 19.24 133 ILE B CA 1
ATOM 2866 C C . ILE B 1 136 ? 10.310 -12.832 5.669 1.00 16.42 133 ILE B C 1
ATOM 2867 O O . ILE B 1 136 ? 10.518 -14.002 5.356 1.00 15.52 133 ILE B O 1
ATOM 2872 N N . VAL B 1 137 ? 10.865 -11.834 4.991 1.00 17.97 134 VAL B N 1
ATOM 2873 C CA . VAL B 1 137 ? 11.806 -12.149 3.914 1.00 17.17 134 VAL B CA 1
ATOM 2874 C C . VAL B 1 137 ? 12.984 -13.001 4.405 1.00 18.67 134 VAL B C 1
ATOM 2875 O O . VAL B 1 137 ? 13.384 -13.974 3.734 1.00 18.04 134 VAL B O 1
ATOM 2879 N N . ARG B 1 138 ? 13.541 -12.645 5.566 1.00 18.78 135 ARG B N 1
ATOM 2880 C CA . ARG B 1 138 ? 14.691 -13.370 6.137 1.00 19.57 135 ARG B CA 1
ATOM 2881 C C . ARG B 1 138 ? 14.303 -14.774 6.574 1.00 21.42 135 ARG B C 1
ATOM 2882 O O . ARG B 1 138 ? 15.027 -15.735 6.320 1.00 17.57 135 ARG B O 1
ATOM 2890 N N . THR B 1 139 ? 13.142 -14.892 7.213 1.00 15.62 136 THR B N 1
ATOM 2891 C CA . THR B 1 139 ? 12.616 -16.207 7.602 1.00 21.21 136 THR B CA 1
ATOM 2892 C C . THR B 1 139 ? 12.380 -17.109 6.401 1.00 18.85 136 THR B C 1
ATOM 2893 O O . THR B 1 139 ? 12.802 -18.274 6.408 1.00 19.05 136 THR B O 1
ATOM 2897 N N . SER B 1 140 ? 11.746 -16.558 5.365 1.00 15.11 137 SER B N 1
ATOM 2898 C CA . SER B 1 140 ? 11.398 -17.316 4.155 1.00 16.59 137 SER B CA 1
ATOM 2899 C C . SER B 1 140 ? 12.651 -17.843 3.471 1.00 21.26 137 SER B C 1
ATOM 2900 O O . SER B 1 140 ? 12.690 -18.983 3.001 1.00 21.20 137 SER B O 1
ATOM 2903 N N . LEU B 1 141 ? 13.697 -17.029 3.468 1.00 21.20 138 LEU B N 1
ATOM 2904 C CA . LEU B 1 141 ? 14.964 -17.438 2.889 1.00 18.89 138 LEU B CA 1
ATOM 2905 C C . LEU B 1 141 ? 15.598 -18.525 3.758 1.00 17.84 138 LEU B C 1
ATOM 2906 O O . LEU B 1 141 ? 15.932 -19.614 3.277 1.00 26.03 138 LEU B O 1
ATOM 2911 N N . ALA B 1 142 ? 15.725 -18.236 5.045 1.00 18.50 139 ALA B N 1
ATOM 2912 C CA . ALA B 1 142 ? 16.383 -19.137 5.986 1.00 20.45 139 ALA B CA 1
ATOM 2913 C C . ALA B 1 142 ? 15.735 -20.507 6.064 1.00 22.86 139 ALA B C 1
ATOM 2914 O O . ALA B 1 142 ? 16.413 -21.518 6.263 1.00 21.02 139 ALA B O 1
ATOM 2916 N N . LEU B 1 143 ? 14.419 -20.549 5.921 1.00 24.00 140 LEU B N 1
ATOM 2917 C CA . LEU B 1 143 ? 13.683 -21.787 6.116 1.00 18.87 140 LEU B CA 1
ATOM 2918 C C . LEU B 1 143 ? 13.331 -22.462 4.791 1.00 21.32 140 LEU B C 1
ATOM 2919 O O . LEU B 1 143 ? 12.622 -23.475 4.758 1.00 21.98 140 LEU B O 1
ATOM 2924 N N . GLY B 1 144 ? 13.839 -21.887 3.704 1.00 19.12 141 GLY B N 1
ATOM 2925 C CA . GLY B 1 144 ? 13.846 -22.538 2.406 1.00 18.78 141 GLY B CA 1
ATOM 2926 C C . GLY B 1 144 ? 12.662 -22.338 1.469 1.00 25.28 141 GLY B C 1
ATOM 2927 O O . GLY B 1 144 ? 12.474 -23.126 0.543 1.00 19.07 141 GLY B O 1
ATOM 2928 N N . ALA B 1 145 ? 11.872 -21.292 1.675 1.00 24.93 142 ALA B N 1
ATOM 2929 C CA . ALA B 1 145 ? 10.695 -21.075 0.822 1.00 22.21 142 ALA B CA 1
ATOM 2930 C C . ALA B 1 145 ? 11.114 -20.695 -0.604 1.00 26.57 142 ALA B C 1
ATOM 2931 O O . ALA B 1 145 ? 12.198 -20.124 -0.809 1.00 21.93 142 ALA B O 1
ATOM 2933 N N . ALA B 1 146 ? 10.263 -21.002 -1.585 1.00 20.36 143 ALA B N 1
ATOM 2934 C CA . ALA B 1 146 ? 10.548 -20.619 -2.966 1.00 27.23 143 ALA B CA 1
ATOM 2935 C C . ALA B 1 146 ? 10.615 -19.112 -3.134 1.00 27.13 143 ALA B C 1
ATOM 2936 O O . ALA B 1 146 ? 11.482 -18.599 -3.837 1.00 32.76 143 ALA B O 1
ATOM 2938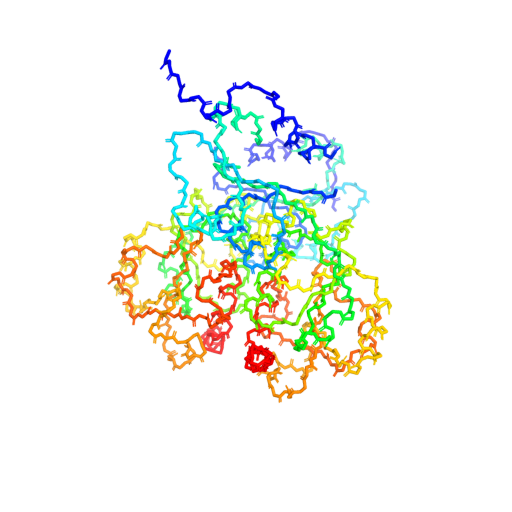 N N . GLY B 1 147 ? 9.691 -18.400 -2.502 1.00 20.49 144 GLY B N 1
ATOM 2939 C CA . GLY B 1 147 ? 9.567 -16.978 -2.733 1.00 21.07 144 GLY B CA 1
ATOM 2940 C C . GLY B 1 147 ? 8.402 -16.387 -1.971 1.00 21.39 144 GLY B C 1
ATOM 2941 O O . GLY B 1 147 ? 7.723 -17.088 -1.219 1.00 23.07 144 GLY B O 1
ATOM 2942 N N . ILE B 1 148 ? 8.189 -15.090 -2.157 1.00 17.44 145 ILE B N 1
ATOM 2943 C CA . ILE B 1 148 ? 7.209 -14.328 -1.400 1.00 21.44 145 ILE B CA 1
ATOM 2944 C C . ILE B 1 148 ? 6.359 -13.485 -2.362 1.00 26.32 145 ILE B C 1
ATOM 2945 O O . ILE B 1 148 ? 6.890 -12.827 -3.259 1.00 24.22 145 ILE B O 1
ATOM 2950 N N . VAL B 1 149 ? 5.044 -13.538 -2.187 1.00 22.66 146 VAL B N 1
ATOM 2951 C CA . VAL B 1 149 ? 4.133 -12.709 -2.961 1.00 25.01 146 VAL B CA 1
ATOM 2952 C C . VAL B 1 149 ? 3.552 -11.713 -1.992 1.00 20.87 146 VAL B C 1
ATOM 2953 O O . VAL B 1 149 ? 3.006 -12.106 -0.964 1.00 24.29 146 VAL B O 1
ATOM 2957 N N . LEU B 1 150 ? 3.675 -10.424 -2.304 1.00 20.43 147 LEU B N 1
ATOM 2958 C CA . LEU B 1 150 ? 3.185 -9.377 -1.426 1.00 20.23 147 LEU B CA 1
ATOM 2959 C C . LEU B 1 150 ? 1.945 -8.749 -2.042 1.00 31.30 147 LEU B C 1
ATOM 2960 O O . LEU B 1 150 ? 2.037 -8.074 -3.079 1.00 28.89 147 LEU B O 1
ATOM 2965 N N . VAL B 1 151 ? 0.801 -8.978 -1.398 1.00 26.99 148 VAL B N 1
ATOM 2966 C CA . VAL B 1 151 ? -0.478 -8.421 -1.851 1.00 28.37 148 VAL B CA 1
ATOM 2967 C C . VAL B 1 151 ? -0.881 -7.279 -0.922 1.00 32.71 148 VAL B C 1
ATOM 2968 O O . VAL B 1 151 ? -0.856 -7.428 0.302 1.00 28.60 148 VAL B O 1
ATOM 2972 N N . ASP B 1 152 ? -1.219 -6.123 -1.487 1.00 30.81 149 ASP B N 1
ATOM 2973 C CA . ASP B 1 152 ? -1.704 -5.014 -0.674 1.00 21.63 149 ASP B CA 1
ATOM 2974 C C . ASP B 1 152 ? -0.690 -4.592 0.377 1.00 35.20 149 ASP B C 1
ATOM 2975 O O . ASP B 1 152 ? -1.065 -4.278 1.507 1.00 35.73 149 ASP B O 1
ATOM 2980 N N . SER B 1 153 ? 0.589 -4.599 0.014 1.00 31.34 150 SER B N 1
ATOM 2981 C CA . SER B 1 153 ? 1.658 -4.297 0.956 1.00 24.49 150 SER B CA 1
ATOM 2982 C C . SER B 1 153 ? 1.882 -2.795 1.071 1.00 34.83 150 SER B C 1
ATOM 2983 O O . SER B 1 153 ? 2.508 -2.328 2.023 1.00 26.35 150 SER B O 1
ATOM 2986 N N . ASP B 1 154 ? 1.374 -2.051 0.086 1.00 36.11 151 ASP B N 1
ATOM 2987 C CA . ASP B 1 154 ? 1.591 -0.596 -0.015 1.00 32.82 151 ASP B CA 1
ATOM 2988 C C . ASP B 1 154 ? 3.019 -0.201 -0.363 1.00 31.70 151 ASP B C 1
ATOM 2989 O O . ASP B 1 154 ? 3.486 0.892 -0.038 1.00 36.01 151 ASP B O 1
ATOM 2994 N N . LEU B 1 155 ? 3.708 -1.095 -1.050 1.00 36.05 152 LEU B N 1
ATOM 2995 C CA . LEU B 1 155 ? 5.037 -0.790 -1.536 1.00 31.55 152 LEU B CA 1
ATOM 2996 C C . LEU B 1 155 ? 4.997 -0.584 -3.042 1.00 30.49 152 LEU B C 1
ATOM 2997 O O . LEU B 1 155 ? 4.220 -1.231 -3.754 1.00 36.32 152 LEU B O 1
ATOM 3002 N N . ALA B 1 156 ? 5.844 0.320 -3.527 1.00 35.01 153 ALA B N 1
ATOM 3003 C CA . ALA B 1 156 ? 5.963 0.561 -4.956 1.00 35.98 153 ALA B CA 1
ATOM 3004 C C . ALA B 1 156 ? 6.860 -0.486 -5.599 1.00 38.44 153 ALA B C 1
ATOM 3005 O O . ALA B 1 156 ? 6.517 -1.059 -6.626 1.00 36.63 153 ALA B O 1
ATOM 3007 N N . THR B 1 157 ? 8.018 -0.725 -4.989 1.00 32.90 154 THR B N 1
ATOM 3008 C CA . THR B 1 157 ? 8.947 -1.751 -5.463 1.00 34.76 154 THR B CA 1
ATOM 3009 C C . THR B 1 157 ? 9.499 -2.488 -4.259 1.00 21.42 154 THR B C 1
ATOM 3010 O O . THR B 1 157 ? 9.561 -1.930 -3.167 1.00 30.05 154 THR B O 1
ATOM 3014 N N . ILE B 1 158 ? 9.916 -3.734 -4.459 1.00 31.42 155 ILE B N 1
ATOM 3015 C CA . ILE B 1 158 ? 10.620 -4.444 -3.391 1.00 39.66 155 ILE B CA 1
ATOM 3016 C C . ILE B 1 158 ? 11.944 -3.747 -3.088 1.00 32.86 155 ILE B C 1
ATOM 3017 O O . ILE B 1 158 ? 12.519 -3.931 -2.014 1.00 34.43 155 ILE B O 1
ATOM 3022 N N . ALA B 1 159 ? 12.418 -2.916 -4.017 1.00 37.10 156 ALA B N 1
ATOM 3023 C CA . ALA B 1 159 ? 13.697 -2.231 -3.823 1.00 29.70 156 ALA B CA 1
ATOM 3024 C C . ALA B 1 159 ? 13.575 -1.048 -2.866 1.00 36.65 156 ALA B C 1
ATOM 3025 O O . ALA B 1 159 ? 14.532 -0.320 -2.645 1.00 35.22 156 ALA B O 1
ATOM 3027 N N . ASP B 1 160 ? 12.384 -0.865 -2.307 1.00 38.50 157 ASP B N 1
ATOM 3028 C CA . ASP B 1 160 ? 12.119 0.230 -1.376 1.00 39.60 157 ASP B CA 1
ATOM 3029 C C . ASP B 1 160 ? 13.138 0.247 -0.239 1.00 45.20 157 ASP B C 1
ATOM 3030 O O . ASP B 1 160 ? 13.335 -0.759 0.441 1.00 33.91 157 ASP B O 1
ATOM 3035 N N . ARG B 1 161 ? 13.775 1.395 -0.022 1.00 44.31 158 ARG B N 1
ATOM 3036 C CA . ARG B 1 161 ? 14.860 1.495 0.959 1.00 44.41 158 ARG B CA 1
ATOM 3037 C C . ARG B 1 161 ? 14.503 1.078 2.394 1.00 40.55 158 ARG B C 1
ATOM 3038 O O . ARG B 1 161 ? 15.364 0.616 3.146 1.00 39.88 158 ARG B O 1
ATOM 3046 N N . ARG B 1 162 ? 13.242 1.239 2.776 1.00 42.31 159 ARG B N 1
ATOM 3047 C CA . ARG B 1 162 ? 12.799 0.780 4.091 1.00 40.81 159 ARG B CA 1
ATOM 3048 C C . ARG B 1 162 ? 12.892 -0.737 4.197 1.00 31.71 159 ARG B C 1
ATOM 3049 O O . ARG B 1 162 ? 13.399 -1.261 5.190 1.00 27.70 159 ARG B O 1
ATOM 3057 N N . LEU B 1 163 ? 12.412 -1.417 3.157 1.00 31.44 160 LEU B N 1
ATOM 3058 C CA . LEU B 1 163 ? 12.435 -2.878 3.065 1.00 29.92 160 LEU B CA 1
ATOM 3059 C C . LEU B 1 163 ? 13.852 -3.412 2.892 1.00 29.88 160 LEU B C 1
ATOM 3060 O O . LEU B 1 163 ? 14.198 -4.472 3.408 1.00 32.42 160 LEU B O 1
ATOM 3065 N N . LEU B 1 164 ? 14.662 -2.679 2.132 1.00 34.22 161 LEU B N 1
ATOM 3066 C CA . LEU B 1 164 ? 16.070 -2.997 1.963 1.00 35.22 161 LEU B CA 1
ATOM 3067 C C . LEU B 1 164 ? 16.717 -3.118 3.326 1.00 27.61 161 LEU B C 1
ATOM 3068 O O . LEU B 1 164 ? 17.460 -4.051 3.600 1.00 30.71 161 LEU B O 1
ATOM 3073 N N . ARG B 1 165 ? 16.444 -2.142 4.177 1.00 31.15 162 ARG B N 1
ATOM 3074 C CA . ARG B 1 165 ? 17.009 -2.115 5.513 1.00 30.54 162 ARG B CA 1
ATOM 3075 C C . ARG B 1 165 ? 16.333 -3.174 6.395 1.00 35.63 162 ARG B C 1
ATOM 3076 O O . ARG B 1 165 ? 16.995 -3.962 7.075 1.00 32.36 162 ARG B O 1
ATOM 3084 N N . ALA B 1 166 ? 15.006 -3.206 6.371 1.00 29.38 163 ALA B N 1
ATOM 3085 C CA . ALA B 1 166 ? 14.281 -4.101 7.261 1.00 28.29 163 ALA B CA 1
ATOM 3086 C C . ALA B 1 166 ? 14.624 -5.549 6.953 1.00 24.97 163 ALA B C 1
ATOM 3087 O O . ALA B 1 166 ? 14.695 -6.370 7.853 1.00 27.65 163 ALA B O 1
ATOM 3089 N N . SER B 1 167 ? 14.853 -5.852 5.678 1.00 22.84 164 SER B N 1
ATOM 3090 C CA . SER B 1 167 ? 15.217 -7.204 5.277 1.00 21.15 164 SER B CA 1
ATOM 3091 C C . SER B 1 167 ? 16.719 -7.513 5.436 1.00 25.04 164 SER B C 1
ATOM 3092 O O . SER B 1 167 ? 17.166 -8.622 5.137 1.00 25.28 164 SER B O 1
ATOM 3095 N N . ARG B 1 168 ? 17.492 -6.544 5.914 1.00 29.93 165 ARG B N 1
ATOM 3096 C CA . ARG B 1 168 ? 18.937 -6.743 6.074 1.00 34.05 165 ARG B CA 1
ATOM 3097 C C . ARG B 1 168 ? 19.611 -7.170 4.766 1.00 30.27 165 ARG B C 1
ATOM 3098 O O . ARG B 1 168 ? 20.591 -7.930 4.762 1.00 31.21 165 ARG B O 1
ATOM 3106 N N . GLY B 1 169 ? 19.082 -6.674 3.661 1.00 28.55 166 GLY B N 1
ATOM 3107 C CA . GLY B 1 169 ? 19.665 -6.903 2.358 1.00 28.20 166 GLY B CA 1
ATOM 3108 C C . GLY B 1 169 ? 19.368 -8.265 1.785 1.00 34.41 166 GLY B C 1
ATOM 3109 O O . GLY B 1 169 ? 20.114 -8.732 0.928 1.00 35.77 166 GLY B O 1
ATOM 3110 N N . TYR B 1 170 ? 18.301 -8.909 2.266 1.00 24.90 167 TYR B N 1
ATOM 3111 C CA . TYR B 1 170 ? 17.925 -10.241 1.787 1.00 27.00 167 TYR B CA 1
ATOM 3112 C C . TYR B 1 170 ? 16.778 -10.186 0.764 1.00 21.75 167 TYR B C 1
ATOM 3113 O O . TYR B 1 170 ? 16.413 -11.195 0.161 1.00 23.05 167 TYR B O 1
ATOM 3122 N N . VAL B 1 171 ? 16.229 -8.995 0.563 1.00 24.40 168 VAL B N 1
ATOM 3123 C CA . VAL B 1 171 ? 15.088 -8.829 -0.328 1.00 22.27 168 VAL B CA 1
ATOM 3124 C C . VAL B 1 171 ? 15.388 -9.312 -1.765 1.00 35.65 168 VAL B C 1
ATOM 3125 O O . VAL B 1 171 ? 14.470 -9.596 -2.531 1.00 27.06 168 VAL B O 1
ATOM 3129 N N . PHE B 1 172 ? 16.671 -9.432 -2.111 1.00 21.78 169 PHE B N 1
ATOM 3130 C CA . PHE B 1 172 ? 17.071 -9.842 -3.458 1.00 20.31 169 PHE B CA 1
ATOM 3131 C C . PHE B 1 172 ? 17.609 -11.263 -3.479 1.00 28.56 169 PHE B C 1
ATOM 3132 O O . PHE B 1 172 ? 18.007 -11.777 -4.527 1.00 34.80 169 PHE B O 1
ATOM 3140 N N . SER B 1 173 ? 17.618 -11.907 -2.321 1.00 25.19 170 SER B N 1
ATOM 3141 C CA . SER B 1 173 ? 18.203 -13.236 -2.217 1.00 25.09 170 SER B CA 1
ATOM 3142 C C . SER B 1 173 ? 17.225 -14.386 -2.533 1.00 32.27 170 SER B C 1
ATOM 3143 O O . SER B 1 173 ? 17.638 -15.535 -2.677 1.00 26.93 170 SER B O 1
ATOM 3146 N N . LEU B 1 174 ? 15.932 -14.078 -2.620 1.00 25.44 171 LEU B N 1
ATOM 3147 C CA . LEU B 1 174 ? 14.977 -15.008 -3.215 1.00 28.00 171 LEU B CA 1
ATOM 3148 C C . LEU B 1 174 ? 13.947 -14.128 -3.891 1.00 25.71 171 LEU B C 1
ATOM 3149 O O . LEU B 1 174 ? 13.891 -12.932 -3.619 1.00 27.17 171 LEU B O 1
ATOM 3154 N N . PRO B 1 175 ? 13.145 -14.712 -4.789 1.00 27.95 172 PRO B N 1
ATOM 3155 C CA . PRO B 1 175 ? 12.170 -13.921 -5.541 1.00 24.71 172 PRO B CA 1
ATOM 3156 C C . PRO B 1 175 ? 11.104 -13.341 -4.623 1.00 28.75 172 PRO B C 1
ATOM 3157 O O . PRO B 1 175 ? 10.385 -14.084 -3.948 1.00 27.62 172 PRO B O 1
ATOM 3161 N N . VAL B 1 176 ? 11.030 -12.015 -4.575 1.00 19.47 173 VAL B N 1
ATOM 3162 C CA . VAL B 1 176 ? 9.990 -11.315 -3.824 1.00 20.04 173 VAL B CA 1
ATOM 3163 C C . VAL B 1 176 ? 9.222 -10.468 -4.816 1.00 28.71 173 VAL B C 1
ATOM 3164 O O . VAL B 1 176 ? 9.826 -9.696 -5.556 1.00 29.19 173 VAL B O 1
ATOM 3168 N N . VAL B 1 177 ? 7.898 -10.631 -4.839 1.00 27.19 174 VAL B N 1
ATOM 3169 C CA . VAL B 1 177 ? 7.068 -10.061 -5.908 1.00 32.79 174 VAL B CA 1
ATOM 3170 C C . VAL B 1 177 ? 5.824 -9.332 -5.418 1.00 32.22 174 VAL B C 1
ATOM 3171 O O . VAL B 1 177 ? 5.047 -9.875 -4.630 1.00 28.08 174 VAL B O 1
ATOM 3175 N N . LEU B 1 178 ? 5.619 -8.113 -5.905 1.00 28.48 175 LEU B N 1
ATOM 3176 C CA . LEU B 1 178 ? 4.348 -7.435 -5.706 1.00 30.99 175 LEU B CA 1
ATOM 3177 C C . LEU B 1 178 ? 3.316 -7.949 -6.706 1.00 38.59 175 LEU B C 1
ATOM 3178 O O . LEU B 1 178 ? 3.591 -8.054 -7.901 1.00 32.83 175 LEU B O 1
ATOM 3183 N N . ALA B 1 179 ? 2.133 -8.286 -6.202 1.00 27.01 176 ALA B N 1
ATOM 3184 C CA . ALA B 1 179 ? 1.021 -8.687 -7.059 1.00 31.61 176 ALA B CA 1
ATOM 3185 C C . ALA B 1 179 ? -0.294 -8.089 -6.579 1.00 31.70 176 ALA B C 1
ATOM 3186 O O . ALA B 1 179 ? -0.405 -7.649 -5.430 1.00 29.75 176 ALA B O 1
ATOM 3188 N N . ASP B 1 180 ? -1.285 -8.069 -7.465 1.00 38.45 177 ASP B N 1
ATOM 3189 C CA . ASP B 1 180 ? -2.662 -7.812 -7.058 1.00 39.03 177 ASP B CA 1
ATOM 3190 C C . ASP B 1 180 ? -3.244 -9.134 -6.560 1.00 25.85 177 ASP B C 1
ATOM 3191 O O . ASP B 1 180 ? -2.812 -10.200 -6.974 1.00 38.47 177 ASP B O 1
ATOM 3196 N N . ARG B 1 181 ? -4.240 -9.057 -5.689 1.00 38.74 178 ARG B N 1
ATOM 3197 C CA . ARG B 1 181 ? -4.880 -10.248 -5.134 1.00 39.79 178 ARG B CA 1
ATOM 3198 C C . ARG B 1 181 ? -5.364 -11.210 -6.221 1.00 41.75 178 ARG B C 1
ATOM 3199 O O . ARG B 1 181 ? -4.988 -12.386 -6.228 1.00 28.75 178 ARG B O 1
ATOM 3207 N N . GLU B 1 182 ? -6.204 -10.721 -7.137 1.00 41.92 179 GLU B N 1
ATOM 3208 C CA . GLU B 1 182 ? -6.725 -11.576 -8.205 1.00 41.79 179 GLU B CA 1
ATOM 3209 C C . GLU B 1 182 ? -5.580 -12.171 -8.993 1.00 34.93 179 GLU B C 1
ATOM 3210 O O . GLU B 1 182 ? -5.591 -13.354 -9.335 1.00 35.74 179 GLU B O 1
ATOM 3216 N N . GLU B 1 183 ? -4.589 -11.340 -9.284 1.00 41.25 180 GLU B N 1
ATOM 3217 C CA . GLU B 1 183 ? -3.399 -11.792 -9.991 1.00 36.02 180 GLU B CA 1
ATOM 3218 C C . GLU B 1 183 ? -2.786 -13.014 -9.296 1.00 32.65 180 GLU B C 1
ATOM 3219 O O . GLU B 1 183 ? -2.592 -14.065 -9.913 1.00 29.77 180 GLU B O 1
ATOM 3225 N N . ALA B 1 184 ? -2.508 -12.871 -8.005 1.00 33.52 181 ALA B N 1
ATOM 3226 C CA . ALA B 1 184 ? -1.911 -13.953 -7.213 1.00 32.56 181 ALA B CA 1
ATOM 3227 C C . ALA B 1 184 ? -2.752 -15.228 -7.203 1.00 30.53 181 ALA B C 1
ATOM 3228 O O . ALA B 1 184 ? -2.236 -16.332 -7.386 1.00 30.74 181 ALA B O 1
ATOM 3230 N N . VAL B 1 185 ? -4.048 -15.079 -6.972 1.00 34.31 182 VAL B N 1
ATOM 3231 C CA . VAL B 1 185 ? -4.924 -16.242 -6.951 1.00 32.26 182 VAL B CA 1
ATOM 3232 C C . VAL B 1 185 ? -4.923 -16.927 -8.321 1.00 32.38 182 VAL B C 1
ATOM 3233 O O . VAL B 1 185 ? -4.842 -18.149 -8.404 1.00 34.79 182 VAL B O 1
ATOM 3237 N N . SER B 1 186 ? -4.958 -16.134 -9.394 1.00 35.32 183 SER B N 1
ATOM 3238 C CA . SER B 1 186 ? -4.915 -16.687 -10.750 1.00 38.17 183 SER B CA 1
ATOM 3239 C C . SER B 1 186 ? -3.611 -17.438 -11.034 1.00 42.52 183 SER B C 1
ATOM 3240 O O . SER B 1 186 ? -3.634 -18.526 -11.619 1.00 38.81 183 SER B O 1
ATOM 3243 N N . PHE B 1 187 ? -2.485 -16.870 -10.599 1.00 39.11 184 PHE B N 1
ATOM 3244 C CA . PHE B 1 187 ? -1.172 -17.501 -10.778 1.00 35.89 184 PHE B CA 1
ATOM 3245 C C . PHE B 1 187 ? -1.065 -18.852 -10.069 1.00 37.16 184 PHE B C 1
ATOM 3246 O O . PHE B 1 187 ? -0.554 -19.817 -10.636 1.00 38.95 184 PHE B O 1
ATOM 3254 N N . LEU B 1 188 ? -1.558 -18.936 -8.835 1.00 27.68 185 LEU B N 1
ATOM 3255 C CA . LEU B 1 188 ? -1.504 -20.198 -8.107 1.00 26.64 185 LEU B CA 1
ATOM 3256 C C . LEU B 1 188 ? -2.373 -21.247 -8.793 1.00 41.52 185 LEU B C 1
ATOM 3257 O O . LEU B 1 188 ? -2.019 -22.432 -8.842 1.00 31.15 185 LEU B O 1
ATOM 3262 N N . ARG B 1 189 ? -3.507 -20.801 -9.327 1.00 35.34 186 ARG B N 1
ATOM 3263 C CA . ARG B 1 189 ? -4.426 -21.708 -10.017 1.00 43.42 186 ARG B CA 1
ATOM 3264 C C . ARG B 1 189 ? -3.787 -22.412 -11.218 1.00 39.36 186 ARG B C 1
ATOM 3265 O O . ARG B 1 189 ? -3.683 -23.634 -11.227 1.00 36.57 186 ARG B O 1
ATOM 3273 N N . ASP B 1 190 ? -3.349 -21.659 -12.225 1.00 39.33 187 ASP B N 1
ATOM 3274 C CA . ASP B 1 190 ? -2.785 -22.318 -13.409 1.00 48.16 187 ASP B CA 1
ATOM 3275 C C . ASP B 1 190 ? -1.447 -23.009 -13.155 1.00 53.48 187 ASP B C 1
ATOM 3276 O O . ASP B 1 190 ? -0.909 -23.672 -14.041 1.00 59.81 187 ASP B O 1
ATOM 3281 N N . ASN B 1 191 ? -0.917 -22.874 -11.945 1.00 42.10 188 ASN B N 1
ATOM 3282 C CA . ASN B 1 191 ? 0.305 -23.587 -11.601 1.00 40.23 188 ASN B CA 1
ATOM 3283 C C . ASN B 1 191 ? 0.064 -24.824 -10.745 1.00 44.38 188 ASN B C 1
ATOM 3284 O O . ASN B 1 191 ? 1.006 -25.514 -10.349 1.00 39.43 188 ASN B O 1
ATOM 3289 N N . ASP B 1 192 ? -1.209 -25.115 -10.483 1.00 44.26 189 ASP B N 1
ATOM 3290 C CA . ASP B 1 192 ? -1.572 -26.284 -9.689 1.00 45.73 189 ASP B CA 1
ATOM 3291 C C . ASP B 1 192 ? -0.915 -26.217 -8.306 1.00 36.94 189 ASP B C 1
ATOM 3292 O O . ASP B 1 192 ? -0.415 -27.217 -7.785 1.00 41.06 189 ASP B O 1
ATOM 3297 N N . ILE B 1 193 ? -0.910 -25.013 -7.736 1.00 37.32 190 ILE B N 1
ATOM 3298 C CA . ILE B 1 193 ? -0.354 -24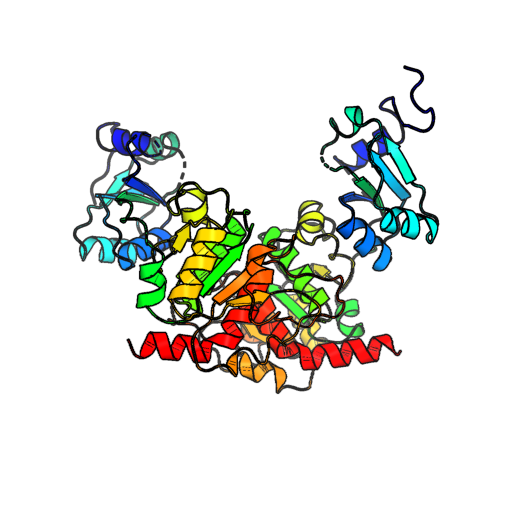.764 -6.410 1.00 38.72 190 ILE B CA 1
ATOM 3299 C C . ILE B 1 193 ? -1.485 -24.513 -5.419 1.00 36.40 190 ILE B C 1
ATOM 3300 O O . ILE B 1 193 ? -2.080 -23.432 -5.395 1.00 33.40 190 ILE B O 1
ATOM 3305 N N . ALA B 1 194 ? -1.776 -25.512 -4.603 1.00 32.98 191 ALA B N 1
ATOM 3306 C CA . ALA B 1 194 ? -2.817 -25.382 -3.594 1.00 35.54 191 ALA B CA 1
ATOM 3307 C C . ALA B 1 194 ? -2.430 -24.320 -2.577 1.00 35.31 191 ALA B C 1
ATOM 3308 O O . ALA B 1 194 ? -1.272 -24.246 -2.143 1.00 28.95 191 ALA B O 1
ATOM 3310 N N . LEU B 1 195 ? -3.392 -23.492 -2.200 1.00 27.70 192 LEU B N 1
ATOM 3311 C CA . LEU B 1 195 ? -3.145 -22.503 -1.170 1.00 31.17 192 LEU B CA 1
ATOM 3312 C C . LEU B 1 195 ? -3.983 -22.764 0.081 1.00 35.91 192 LEU B C 1
ATOM 3313 O O . LEU B 1 195 ? -5.158 -23.146 -0.002 1.00 28.42 192 LEU B O 1
ATOM 3318 N N . MET B 1 196 ? -3.362 -22.593 1.243 1.00 26.93 193 MET B N 1
ATOM 3319 C CA . MET B 1 196 ? -4.096 -22.616 2.501 1.00 27.17 193 MET B CA 1
ATOM 3320 C C . MET B 1 196 ? -3.951 -21.298 3.201 1.00 29.84 193 MET B C 1
ATOM 3321 O O . MET B 1 196 ? -2.951 -20.617 3.033 1.00 26.20 193 MET B O 1
ATOM 3326 N N . VAL B 1 197 ? -4.944 -20.945 4.006 1.00 23.93 194 VAL B N 1
ATOM 3327 C CA . VAL B 1 197 ? -4.931 -19.655 4.654 1.00 25.42 194 VAL B CA 1
ATOM 3328 C C . VAL B 1 197 ? -4.658 -19.836 6.139 1.00 23.14 194 VAL B C 1
ATOM 3329 O O . VAL B 1 197 ? -5.246 -20.706 6.776 1.00 22.81 194 VAL B O 1
ATOM 3333 N N . LEU B 1 198 ? -3.725 -19.063 6.697 1.00 25.87 195 LEU B N 1
ATOM 3334 C CA . LEU B 1 198 ? -3.505 -19.167 8.132 1.00 23.68 195 LEU B CA 1
ATOM 3335 C C . LEU B 1 198 ? -4.566 -18.368 8.870 1.00 28.52 195 LEU B C 1
ATOM 3336 O O . LEU B 1 198 ? -4.731 -17.173 8.633 1.00 37.15 195 LEU B O 1
ATOM 3341 N N . ASP B 1 199 ? -5.291 -19.027 9.768 1.00 31.74 196 ASP B N 1
ATOM 3342 C CA . ASP B 1 199 ? -6.315 -18.339 10.557 1.00 32.54 196 ASP B CA 1
ATOM 3343 C C . ASP B 1 199 ? -6.762 -19.211 11.716 1.00 27.79 196 ASP B C 1
ATOM 3344 O O . ASP B 1 199 ? -6.541 -20.414 11.705 1.00 30.68 196 ASP B O 1
ATOM 3349 N N . THR B 1 200 ? -7.408 -18.600 12.704 1.00 37.35 197 THR B N 1
ATOM 3350 C CA . THR B 1 200 ? -7.886 -19.309 13.893 1.00 34.17 197 THR B CA 1
ATOM 3351 C C . THR B 1 200 ? -9.087 -20.205 13.578 1.00 38.51 197 THR B C 1
ATOM 3352 O O . THR B 1 200 ? -9.749 -20.028 12.560 1.00 30.38 197 THR B O 1
ATOM 3356 N N . ASP B 1 201 ? -9.361 -21.147 14.479 1.00 35.68 198 ASP B N 1
ATOM 3357 C CA . ASP B 1 201 ? -10.390 -22.177 14.297 1.00 49.44 198 ASP B CA 1
ATOM 3358 C C . ASP B 1 201 ? -10.513 -22.671 12.854 1.00 47.68 198 ASP B C 1
ATOM 3359 O O . ASP B 1 201 ? -11.558 -22.558 12.218 1.00 43.77 198 ASP B O 1
ATOM 3364 N N . GLY B 1 202 ? -9.425 -23.235 12.352 1.00 39.34 199 GLY B N 1
ATOM 3365 C CA . GLY B 1 202 ? -9.405 -23.749 11.002 1.00 27.72 199 GLY B CA 1
ATOM 3366 C C . GLY B 1 202 ? -9.605 -25.251 10.886 1.00 43.90 199 GLY B C 1
ATOM 3367 O O . GLY B 1 202 ? -9.734 -25.988 11.866 1.00 34.15 199 GLY B O 1
ATOM 3368 N N . ASP B 1 203 ? -9.626 -25.673 9.630 1.00 45.06 200 ASP B N 1
ATOM 3369 C CA . ASP B 1 203 ? -9.700 -27.049 9.177 1.00 41.49 200 ASP B CA 1
ATOM 3370 C C . ASP B 1 203 ? -8.504 -27.910 9.629 1.00 39.77 200 ASP B C 1
ATOM 3371 O O . ASP B 1 203 ? -8.655 -29.079 9.956 1.00 34.57 200 ASP B O 1
ATOM 3376 N N . LEU B 1 204 ? -7.310 -27.328 9.629 1.00 23.97 201 LEU B N 1
ATOM 3377 C CA . LEU B 1 204 ? -6.078 -28.099 9.781 1.00 22.84 201 LEU B CA 1
ATOM 3378 C C . LEU B 1 204 ? -5.165 -27.524 10.860 1.00 30.46 201 LEU B C 1
ATOM 3379 O O . LEU B 1 204 ? -5.194 -26.328 11.122 1.00 29.37 201 LEU B O 1
ATOM 3384 N N . GLY B 1 205 ? -4.356 -28.380 11.474 1.00 26.50 202 GLY B N 1
ATOM 3385 C CA . GLY B 1 205 ? -3.387 -27.944 12.459 1.00 31.33 202 GLY B CA 1
ATOM 3386 C C . GLY B 1 205 ? -2.057 -27.661 11.790 1.00 32.29 202 GLY B C 1
ATOM 3387 O O . GLY B 1 205 ? -1.639 -28.373 10.867 1.00 27.32 202 GLY B O 1
ATOM 3388 N N . VAL B 1 206 ? -1.377 -26.621 12.255 1.00 27.09 203 VAL B N 1
ATOM 3389 C CA . VAL B 1 206 ? -0.066 -26.301 11.703 1.00 21.75 203 VAL B CA 1
ATOM 3390 C C . VAL B 1 206 ? 0.895 -27.503 11.806 1.00 27.83 203 VAL B C 1
ATOM 3391 O O . VAL B 1 206 ? 1.786 -27.656 10.972 1.00 26.71 203 VAL B O 1
ATOM 3395 N N . LYS B 1 207 ? 0.698 -28.357 12.818 1.00 30.52 204 LYS B N 1
ATOM 3396 C CA . LYS B 1 207 ? 1.583 -29.506 13.076 1.00 32.04 204 LYS B CA 1
ATOM 3397 C C . LYS B 1 207 ? 1.476 -30.628 12.043 1.00 32.96 204 LYS B C 1
ATOM 3398 O O . LYS B 1 207 ? 2.272 -31.564 12.054 1.00 41.87 204 LYS B O 1
ATOM 3404 N N . ASP B 1 208 ? 0.487 -30.529 11.167 1.00 30.08 205 ASP B N 1
ATOM 3405 C CA . ASP B 1 208 ? 0.294 -31.493 10.100 1.00 36.46 205 ASP B CA 1
ATOM 3406 C C . ASP B 1 208 ? 0.649 -30.886 8.744 1.00 35.13 205 ASP B C 1
ATOM 3407 O O . ASP B 1 208 ? 0.357 -31.469 7.708 1.00 38.03 205 ASP B O 1
ATOM 3412 N N . LEU B 1 209 ? 1.246 -29.697 8.746 1.00 30.70 206 LEU B N 1
ATOM 3413 C CA . LEU B 1 209 ? 1.605 -29.031 7.495 1.00 29.85 206 LEU B CA 1
ATOM 3414 C C . LEU B 1 209 ? 2.620 -29.892 6.729 1.00 19.78 206 LEU B C 1
ATOM 3415 O O . LEU B 1 209 ? 2.613 -29.931 5.497 1.00 27.80 206 LEU B O 1
ATOM 3420 N N . GLY B 1 210 ? 3.467 -30.594 7.472 1.00 20.93 207 GLY B N 1
ATOM 3421 C CA . GLY B 1 210 ? 4.500 -31.440 6.891 1.00 26.46 207 GLY B CA 1
ATOM 3422 C C . GLY B 1 210 ? 4.008 -32.726 6.234 1.00 35.67 207 GLY B C 1
ATOM 3423 O O . GLY B 1 210 ? 4.777 -33.393 5.533 1.00 29.40 207 GLY B O 1
ATOM 3424 N N . ASP B 1 211 ? 2.739 -33.075 6.459 1.00 26.04 208 ASP B N 1
ATOM 3425 C CA . ASP B 1 211 ? 2.136 -34.274 5.856 1.00 36.13 208 ASP B CA 1
ATOM 3426 C C . ASP B 1 211 ? 2.087 -34.189 4.336 1.00 34.30 208 ASP B C 1
ATOM 3427 O O . ASP B 1 211 ? 2.340 -35.175 3.643 1.00 39.67 208 ASP B O 1
ATOM 3432 N N . ARG B 1 212 ? 1.742 -33.012 3.823 1.00 29.84 209 ARG B N 1
ATOM 3433 C CA . ARG B 1 212 ? 1.651 -32.799 2.380 1.00 29.74 209 ARG 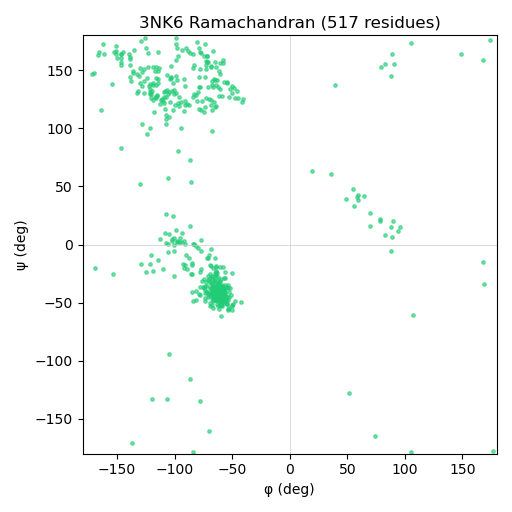B CA 1
ATOM 3434 C C . ARG B 1 212 ? 3.019 -32.849 1.706 1.00 38.01 209 ARG B C 1
ATOM 3435 O O . ARG B 1 212 ? 3.927 -32.100 2.068 1.00 27.40 209 ARG B O 1
ATOM 3443 N N . ALA B 1 213 ? 3.158 -33.714 0.709 1.00 35.83 210 ALA B N 1
ATOM 3444 C CA . ALA B 1 213 ? 4.442 -33.888 0.038 1.00 35.93 210 ALA B CA 1
ATOM 3445 C C . ALA B 1 213 ? 4.724 -32.770 -0.965 1.00 35.62 210 ALA B C 1
ATOM 3446 O O . ALA B 1 213 ? 5.842 -32.261 -1.041 1.00 41.94 210 ALA B O 1
ATOM 3448 N N . ASP B 1 214 ? 3.716 -32.388 -1.741 1.00 33.46 211 ASP B N 1
ATOM 3449 C CA . ASP B 1 214 ? 3.928 -31.366 -2.758 1.00 35.84 211 ASP B CA 1
ATOM 3450 C C . ASP B 1 214 ? 3.973 -29.956 -2.163 1.00 38.24 211 ASP B C 1
ATOM 3451 O O . ASP B 1 214 ? 3.575 -29.738 -1.023 1.00 27.90 211 ASP B O 1
ATOM 3456 N N . ARG B 1 215 ? 4.459 -29.003 -2.946 1.00 29.06 212 ARG B N 1
ATOM 3457 C CA . ARG B 1 215 ? 4.555 -27.634 -2.476 1.00 29.26 212 ARG B CA 1
ATOM 3458 C C . ARG B 1 215 ? 3.151 -27.076 -2.274 1.00 32.95 212 ARG B C 1
ATOM 3459 O O . ARG B 1 215 ? 2.166 -27.663 -2.715 1.00 23.49 212 ARG B O 1
ATOM 3467 N N . MET B 1 216 ? 3.058 -25.944 -1.591 1.00 30.27 213 MET B N 1
ATOM 3468 C CA . MET B 1 216 ? 1.776 -25.294 -1.360 1.00 28.60 213 MET B CA 1
ATOM 3469 C C . MET B 1 216 ? 2.044 -23.822 -1.197 1.00 25.84 213 MET B C 1
ATOM 3470 O O . MET B 1 216 ? 3.195 -23.417 -1.007 1.00 24.87 213 MET B O 1
ATOM 3475 N N . ALA B 1 217 ? 0.990 -23.023 -1.270 1.00 21.84 214 ALA B N 1
ATOM 3476 C CA . ALA B 1 217 ? 1.056 -21.626 -0.886 1.00 24.47 214 ALA B CA 1
ATOM 3477 C C . ALA B 1 217 ? 0.453 -21.454 0.502 1.00 30.23 214 ALA B C 1
ATOM 3478 O O . ALA B 1 217 ? -0.570 -22.067 0.812 1.00 28.51 214 ALA B O 1
ATOM 3480 N N . LEU B 1 218 ? 1.081 -20.622 1.333 1.00 26.68 215 LEU B N 1
ATOM 3481 C CA . LEU B 1 218 ? 0.528 -20.280 2.638 1.00 24.66 215 LEU B CA 1
ATOM 3482 C C . LEU B 1 218 ? 0.227 -18.781 2.709 1.00 25.27 215 LEU B C 1
ATOM 3483 O O . LEU B 1 218 ? 1.091 -17.947 2.445 1.00 22.19 215 LEU B O 1
ATOM 3488 N N . VAL B 1 219 ? -1.008 -18.451 3.079 1.00 21.56 216 VAL B N 1
ATOM 3489 C CA . VAL B 1 219 ? -1.483 -17.073 3.021 1.00 22.91 216 VAL B CA 1
ATOM 3490 C C . VAL B 1 219 ? -1.645 -16.517 4.421 1.00 18.36 216 VAL B C 1
ATOM 3491 O O . VAL B 1 219 ? -2.396 -17.058 5.225 1.00 22.36 216 VAL B O 1
ATOM 3495 N N . PHE B 1 220 ? -0.936 -15.429 4.702 1.00 18.47 217 PHE B N 1
ATOM 3496 C CA . PHE B 1 220 ? -0.960 -14.823 6.023 1.00 19.49 217 PHE B CA 1
ATOM 3497 C C . PHE B 1 220 ? -1.574 -13.443 5.877 1.00 19.00 217 PHE B C 1
ATOM 3498 O O . PHE B 1 220 ? -1.136 -12.680 5.031 1.00 25.93 217 PHE B O 1
ATOM 3506 N N . GLY B 1 221 ? -2.580 -13.137 6.693 1.00 31.04 218 GLY B N 1
ATOM 3507 C CA . GLY B 1 221 ? -3.180 -11.813 6.696 1.00 32.08 218 GLY B CA 1
ATOM 3508 C C . GLY B 1 221 ? -2.491 -11.005 7.766 1.00 30.37 218 GLY B C 1
ATOM 3509 O O . GLY B 1 221 ? -1.757 -11.570 8.579 1.00 27.54 218 GLY B O 1
ATOM 3510 N N . SER B 1 222 ? -2.700 -9.691 7.766 1.00 33.77 219 SER B N 1
ATOM 3511 C CA . SER B 1 222 ? -2.246 -8.862 8.875 1.00 29.01 219 SER B CA 1
ATOM 3512 C C . SER B 1 222 ? -3.126 -9.192 10.070 1.00 48.45 219 SER B C 1
ATOM 3513 O O . SER B 1 222 ? -3.779 -10.236 10.101 1.00 48.59 219 SER B O 1
ATOM 3516 N N . GLU B 1 223 ? -3.172 -8.313 11.059 1.00 54.92 220 GLU B N 1
ATOM 3517 C CA . GLU B 1 223 ? -4.225 -8.452 12.053 1.00 63.67 220 GLU B CA 1
ATOM 3518 C C . GLU B 1 223 ? -4.690 -7.105 12.592 1.00 73.97 220 GLU B C 1
ATOM 3519 O O . GLU B 1 223 ? -5.341 -6.339 11.877 1.00 72.81 220 GLU B O 1
ATOM 3525 N N . GLY B 1 225 ? -7.007 -7.146 9.121 1.00 54.49 222 GLY B N 1
ATOM 3526 C CA . GLY B 1 225 ? -7.027 -8.309 9.992 1.00 57.91 222 GLY B CA 1
ATOM 3527 C C . GLY B 1 225 ? -7.590 -9.559 9.336 1.00 73.29 222 GLY B C 1
ATOM 3528 O O . GLY B 1 225 ? -8.771 -9.610 8.983 1.00 72.92 222 GLY B O 1
ATOM 3529 N N . GLY B 1 226 ? -6.744 -10.578 9.187 1.00 72.40 223 GLY B N 1
ATOM 3530 C CA . GLY B 1 226 ? -7.132 -11.816 8.530 1.00 67.10 223 GLY B CA 1
ATOM 3531 C C . GLY B 1 226 ? -6.884 -11.759 7.032 1.00 64.41 223 GLY B C 1
ATOM 3532 O O . GLY B 1 226 ? -6.668 -10.680 6.475 1.00 67.31 223 GLY B O 1
ATOM 3533 N N . PRO B 1 227 ? -6.885 -12.923 6.367 1.00 61.32 224 PRO B N 1
ATOM 3534 C CA . PRO B 1 227 ? -6.734 -12.960 4.909 1.00 54.06 224 PRO B CA 1
ATOM 3535 C C . PRO B 1 227 ? -8.041 -12.597 4.216 1.00 64.61 224 PRO B C 1
ATOM 3536 O O . PRO B 1 227 ? -9.106 -12.599 4.842 1.00 62.98 224 PRO B O 1
ATOM 3540 N N . SER B 1 228 ? -7.948 -12.303 2.924 1.00 58.43 225 SER B N 1
ATOM 3541 C CA . SER B 1 228 ? -9.064 -11.770 2.152 1.00 55.69 225 SER B CA 1
ATOM 3542 C C . SER B 1 228 ? -10.088 -12.824 1.725 1.00 54.09 225 SER B C 1
ATOM 3543 O O . SER B 1 228 ? -9.852 -14.029 1.836 1.00 53.30 225 SER B O 1
ATOM 3546 N N . GLY B 1 229 ? -11.220 -12.346 1.212 1.00 61.13 226 GLY B N 1
ATOM 3547 C CA . GLY B 1 229 ? -12.286 -13.211 0.740 1.00 55.51 226 GLY B CA 1
ATOM 3548 C C . GLY B 1 229 ? -11.887 -14.003 -0.490 1.00 43.42 226 GLY B C 1
ATOM 3549 O O . GLY B 1 229 ? -12.161 -15.204 -0.570 1.00 39.43 226 GLY B O 1
ATOM 3550 N N . LEU B 1 230 ? -11.242 -13.334 -1.446 1.00 36.96 227 LEU B N 1
ATOM 3551 C CA . LEU B 1 230 ? -10.746 -14.004 -2.651 1.00 38.05 227 LEU B CA 1
ATOM 3552 C C . LEU B 1 230 ? -9.806 -15.172 -2.351 1.00 36.68 227 LEU B C 1
ATOM 3553 O O . LEU B 1 230 ? -9.857 -16.208 -3.023 1.00 37.54 227 LEU B O 1
ATOM 3558 N N . PHE B 1 231 ? -8.926 -14.997 -1.365 1.00 38.06 228 PHE B N 1
ATOM 3559 C CA . PHE B 1 231 ? -8.039 -16.084 -0.957 1.00 33.05 228 PHE B CA 1
ATOM 3560 C C . PHE B 1 231 ? -8.833 -17.157 -0.243 1.00 30.38 228 PHE B C 1
ATOM 3561 O O . PHE B 1 231 ? -8.642 -18.354 -0.486 1.00 32.40 228 PHE B O 1
ATOM 3569 N N . GLN B 1 232 ? -9.705 -16.737 0.666 1.00 33.58 229 GLN B N 1
ATOM 3570 C CA . GLN B 1 232 ? -10.584 -17.689 1.352 1.00 43.85 229 GLN B CA 1
ATOM 3571 C C . GLN B 1 232 ? -11.422 -18.496 0.364 1.00 43.89 229 GLN B C 1
ATOM 3572 O O . GLN B 1 232 ? -11.628 -19.702 0.533 1.00 34.77 229 GLN B O 1
ATOM 3578 N N . GLU B 1 233 ? -11.902 -17.824 -0.673 1.00 46.89 230 GLU B N 1
ATOM 3579 C CA . GLU B 1 233 ? -12.685 -18.496 -1.700 1.00 44.94 230 GLU B CA 1
ATOM 3580 C C . GLU B 1 233 ? -11.828 -19.473 -2.509 1.00 43.50 230 GLU B C 1
ATOM 3581 O O . GLU B 1 233 ? -12.339 -20.472 -3.016 1.00 33.68 230 GLU B O 1
ATOM 3587 N N . ALA B 1 234 ? -10.525 -19.208 -2.610 1.00 32.65 231 ALA B N 1
ATOM 3588 C CA . ALA B 1 234 ? -9.649 -20.103 -3.371 1.00 37.37 231 ALA B CA 1
ATOM 3589 C C . ALA B 1 234 ? -8.991 -21.201 -2.513 1.00 30.78 231 ALA B C 1
ATOM 3590 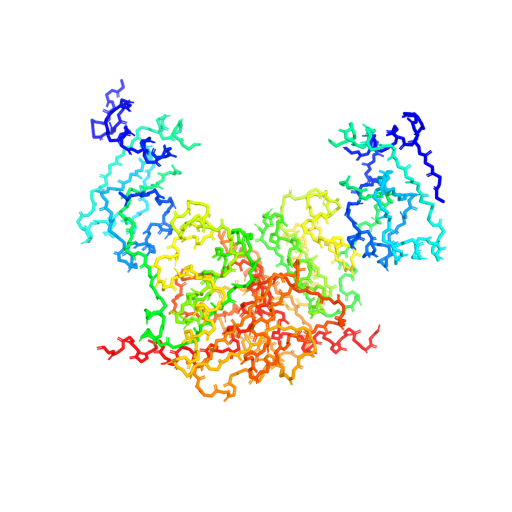O O . ALA B 1 234 ? -8.511 -22.202 -3.033 1.00 37.10 231 ALA B O 1
ATOM 3592 N N . SER B 1 235 ? -9.007 -21.006 -1.198 1.00 30.63 232 SER B N 1
ATOM 3593 C CA . SER B 1 235 ? -8.338 -21.873 -0.230 1.00 32.12 232 SER B CA 1
ATOM 3594 C C . SER B 1 235 ? -8.748 -23.343 -0.265 1.00 37.93 232 SER B C 1
ATOM 3595 O O . SER B 1 235 ? -9.921 -23.664 -0.405 1.00 33.33 232 SER B O 1
ATOM 3598 N N . ALA B 1 236 ? -7.757 -24.221 -0.114 1.00 34.72 233 ALA B N 1
ATOM 3599 C CA . ALA B 1 236 ? -7.969 -25.655 0.017 1.00 37.12 233 ALA B CA 1
ATOM 3600 C C . ALA B 1 236 ? -8.016 -26.040 1.494 1.00 34.62 233 ALA B C 1
ATOM 3601 O O . ALA B 1 236 ? -8.154 -27.216 1.832 1.00 33.53 233 ALA B O 1
ATOM 3603 N N . GLY B 1 237 ? -7.899 -25.041 2.368 1.00 31.09 234 GLY B N 1
ATOM 3604 C CA . GLY B 1 237 ? -7.930 -25.272 3.801 1.00 35.62 234 GLY B CA 1
ATOM 3605 C C . GLY B 1 237 ? -7.501 -24.097 4.671 1.00 24.85 234 GLY B C 1
ATOM 3606 O O . GLY B 1 237 ? -6.831 -23.183 4.203 1.00 28.26 234 GLY B O 1
ATOM 3607 N N . THR B 1 238 ? -7.923 -24.121 5.936 1.00 24.17 235 THR B N 1
ATOM 3608 C CA . THR B 1 238 ? -7.524 -23.128 6.931 1.00 24.27 235 THR B CA 1
ATOM 3609 C C . THR B 1 238 ? -6.660 -23.792 7.982 1.00 25.85 235 THR B C 1
ATOM 3610 O O . THR B 1 238 ? -7.090 -24.728 8.639 1.00 24.19 235 THR B O 1
ATOM 3614 N N . VAL B 1 239 ? -5.431 -23.297 8.124 1.00 24.74 236 VAL B N 1
ATOM 3615 C CA . VAL B 1 239 ? -4.445 -23.851 9.048 1.00 24.00 236 VAL B CA 1
ATOM 3616 C C . VAL B 1 239 ? -4.368 -23.015 10.324 1.00 20.68 236 VAL B C 1
ATOM 3617 O O . VAL B 1 239 ? -4.239 -21.789 10.264 1.00 24.73 236 VAL B O 1
ATOM 3621 N N . SER B 1 240 ? -4.456 -23.674 11.472 1.00 21.84 237 SER B N 1
ATOM 3622 C CA . SER B 1 240 ? -4.481 -22.969 12.754 1.00 23.76 237 SER B CA 1
ATOM 3623 C C . SER B 1 240 ? -3.320 -23.369 13.634 1.00 31.53 237 SER B C 1
ATOM 3624 O O . SER B 1 240 ? -3.028 -24.553 13.799 1.00 23.68 237 SER B O 1
ATOM 3627 N N . ILE B 1 241 ? -2.657 -22.361 14.194 1.00 19.93 238 ILE B N 1
ATOM 3628 C CA . ILE B 1 241 ? -1.664 -22.573 15.229 1.00 16.04 238 ILE B CA 1
ATOM 3629 C C . ILE B 1 241 ? -2.369 -22.535 16.580 1.00 23.65 238 ILE B C 1
ATOM 3630 O O . ILE B 1 241 ? -2.979 -21.525 16.940 1.00 23.54 238 ILE B O 1
ATOM 3635 N N . PRO B 1 242 ? -2.270 -23.630 17.340 1.00 23.38 239 PRO B N 1
ATOM 3636 C CA . PRO B 1 242 ? -2.980 -23.748 18.613 1.00 25.60 239 PRO B CA 1
ATOM 3637 C C . PRO B 1 242 ? -2.488 -22.691 19.577 1.00 25.87 239 PRO B C 1
ATOM 3638 O O . PRO B 1 242 ? -1.294 -22.399 19.604 1.00 20.73 239 PRO B O 1
ATOM 3642 N N . MET B 1 243 ? -3.402 -22.127 20.358 1.00 20.05 240 MET B N 1
ATOM 3643 C CA . MET B 1 243 ? -3.047 -21.098 21.320 1.00 23.65 240 MET B CA 1
ATOM 3644 C C . MET B 1 243 ? -3.954 -21.328 22.501 1.00 28.39 240 MET B C 1
ATOM 3645 O O . MET B 1 243 ? -4.936 -22.067 22.393 1.00 26.98 240 MET B O 1
ATOM 3650 N N . LEU B 1 244 ? -3.642 -20.704 23.625 1.00 19.60 241 LEU B N 1
ATOM 3651 C CA . LEU B 1 244 ? -4.482 -20.865 24.799 1.00 28.20 241 LEU B CA 1
ATOM 3652 C C . LEU B 1 244 ? -5.925 -20.422 24.545 1.00 33.15 241 LEU B C 1
ATOM 3653 O O . LEU B 1 244 ? -6.831 -21.032 25.089 1.00 27.07 241 LEU B O 1
ATOM 3658 N N . SER B 1 245 ? -6.122 -19.372 23.736 1.00 30.08 242 SER B N 1
ATOM 3659 C CA . SER B 1 245 ? -7.456 -18.806 23.428 1.00 34.74 242 SER B CA 1
ATOM 3660 C C . SER B 1 245 ? -7.603 -18.426 21.958 1.00 35.35 242 SER B C 1
ATOM 3661 O O . SER B 1 245 ? -6.666 -17.915 21.364 1.00 32.42 242 SER B O 1
ATOM 3664 N N . SER B 1 246 ? -8.797 -18.608 21.389 1.00 32.49 243 SER B N 1
ATOM 3665 C CA . SER B 1 246 ? -9.032 -18.228 19.992 1.00 32.22 243 SER B CA 1
ATOM 3666 C C . SER B 1 246 ? -8.995 -16.728 19.814 1.00 39.81 243 SER B C 1
ATOM 3667 O O . SER B 1 246 ? -8.847 -16.228 18.695 1.00 46.02 243 SER B O 1
ATOM 3670 N N . THR B 1 247 ? -9.154 -16.009 20.918 1.00 37.26 244 THR B N 1
ATOM 3671 C CA . THR B 1 247 ? -9.094 -14.552 20.879 1.00 45.60 244 THR B CA 1
ATOM 3672 C C . THR B 1 247 ? -7.650 -14.050 20.784 1.00 45.24 244 THR B C 1
ATOM 3673 O O . THR B 1 247 ? -7.397 -12.916 20.367 1.00 32.07 244 THR B O 1
ATOM 3677 N N . GLU B 1 248 ? -6.700 -14.896 21.171 1.00 32.14 245 GLU B N 1
ATOM 3678 C CA . GLU B 1 248 ? -5.292 -14.508 21.105 1.00 27.82 245 GLU B CA 1
ATOM 3679 C C . GLU B 1 248 ? -4.763 -14.441 19.684 1.00 32.21 245 GLU B C 1
ATOM 3680 O O . GLU B 1 248 ? -5.350 -15.001 18.768 1.00 24.28 245 GLU B O 1
ATOM 3686 N N . SER B 1 249 ? -3.638 -13.761 19.492 1.00 20.40 246 SER B N 1
ATOM 3687 C CA . SER B 1 249 ? -3.067 -13.726 18.160 1.00 26.64 246 SER B CA 1
ATOM 3688 C C . SER B 1 249 ? -1.560 -13.590 18.254 1.00 25.88 246 SER B C 1
ATOM 3689 O O . SER B 1 249 ? -1.026 -13.229 19.300 1.00 24.86 246 SER B O 1
ATOM 3692 N N . LEU B 1 250 ? -0.881 -13.936 17.172 1.00 23.91 247 LEU B N 1
ATOM 3693 C CA . LEU B 1 250 ? 0.564 -13.827 17.132 1.00 24.54 247 LEU B CA 1
ATOM 3694 C C . LEU B 1 250 ? 0.902 -12.764 16.109 1.00 19.66 247 LEU B C 1
ATOM 3695 O O . LEU B 1 250 ? 0.141 -12.548 15.162 1.00 19.91 247 LEU B O 1
ATOM 3700 N N . ASN B 1 251 ? 2.034 -12.105 16.306 1.00 17.73 248 ASN B N 1
ATOM 3701 C CA . ASN B 1 251 ? 2.614 -11.252 15.272 1.00 19.26 248 ASN B CA 1
ATOM 3702 C C . ASN B 1 251 ? 2.788 -12.055 13.983 1.00 28.01 248 ASN B C 1
ATOM 3703 O O . ASN B 1 251 ? 3.180 -13.227 14.005 1.00 18.12 248 ASN B O 1
ATOM 3708 N N . VAL B 1 252 ? 2.476 -11.436 12.851 1.00 15.99 249 VAL B N 1
ATOM 3709 C CA . VAL B 1 252 ? 2.423 -12.172 11.596 1.00 14.81 249 VAL B CA 1
ATOM 3710 C C . VAL B 1 252 ? 3.755 -12.840 11.241 1.00 16.33 249 VAL B C 1
ATOM 3711 O O . VAL B 1 252 ? 3.780 -13.936 10.692 1.00 14.51 249 VAL B O 1
ATOM 3715 N N . SER B 1 253 ? 4.858 -12.155 11.516 1.00 17.46 250 SER B N 1
ATOM 3716 C CA . SER B 1 253 ? 6.193 -12.716 11.273 1.00 13.69 250 SER B CA 1
ATOM 3717 C C . SER B 1 253 ? 6.420 -13.989 12.108 1.00 14.72 250 SER B C 1
ATOM 3718 O O . SER B 1 253 ? 7.070 -14.940 11.657 1.00 17.85 250 SER B O 1
ATOM 3721 N N . VAL B 1 254 ? 5.894 -14.004 13.326 1.00 13.47 251 VAL B N 1
ATOM 3722 C CA . VAL B 1 254 ? 5.977 -15.191 14.171 1.00 14.10 251 VAL B CA 1
ATOM 3723 C C . VAL B 1 254 ? 5.165 -16.346 13.562 1.00 18.51 251 VAL B C 1
ATOM 3724 O O . VAL B 1 254 ? 5.644 -17.480 13.500 1.00 14.55 251 VAL B O 1
ATOM 3728 N N . SER B 1 255 ? 3.954 -16.056 13.089 1.00 13.84 252 SER B N 1
ATOM 3729 C CA . SER B 1 255 ? 3.122 -17.091 12.464 1.00 16.49 252 SER B CA 1
ATOM 3730 C C . SER B 1 255 ? 3.828 -17.703 11.278 1.00 17.87 252 SER B C 1
ATOM 3731 O O . SER B 1 255 ? 3.818 -18.918 11.108 1.00 17.45 252 SER B O 1
ATOM 3734 N N . VAL B 1 256 ? 4.489 -16.869 10.486 1.00 14.32 253 VAL B N 1
ATOM 3735 C CA . VAL B 1 256 ? 5.241 -17.342 9.323 1.00 15.51 253 VAL B CA 1
ATOM 3736 C C . VAL B 1 256 ? 6.398 -18.273 9.725 1.00 14.42 253 VAL B C 1
ATOM 3737 O O . VAL B 1 256 ? 6.630 -19.300 9.081 1.00 16.48 253 VAL B O 1
ATOM 3741 N N . GLY B 1 257 ? 7.131 -17.893 10.767 1.00 11.76 254 GLY B N 1
ATOM 3742 C CA . GLY B 1 257 ? 8.200 -18.723 11.308 1.00 9.78 254 GLY B CA 1
ATOM 3743 C C . GLY B 1 257 ? 7.673 -20.092 11.728 1.00 17.89 254 GLY B C 1
ATOM 3744 O O . GLY B 1 257 ? 8.255 -21.131 11.392 1.00 16.44 254 GLY B O 1
ATOM 3745 N N . ILE B 1 258 ? 6.574 -20.124 12.461 1.00 15.06 255 ILE B N 1
ATOM 3746 C CA . ILE B 1 258 ? 6.050 -21.436 12.911 1.00 17.98 255 ILE B CA 1
ATOM 3747 C C . ILE B 1 258 ? 5.620 -22.313 11.723 1.00 19.13 255 ILE B C 1
ATOM 3748 O O . ILE B 1 258 ? 5.998 -23.492 11.625 1.00 15.67 255 ILE B O 1
ATOM 3753 N N . ALA B 1 259 ? 4.865 -21.729 10.800 1.00 16.77 256 ALA B N 1
ATOM 3754 C CA . ALA B 1 259 ? 4.395 -22.441 9.601 1.00 21.61 256 ALA B CA 1
ATOM 3755 C C . ALA B 1 259 ? 5.529 -22.981 8.711 1.00 24.50 256 ALA B C 1
ATOM 3756 O O . ALA B 1 259 ? 5.554 -24.158 8.354 1.00 19.90 256 ALA B O 1
ATOM 3758 N N . LEU B 1 260 ? 6.472 -22.130 8.352 1.00 19.31 257 LEU B N 1
ATOM 3759 C CA . LEU B 1 260 ? 7.594 -22.592 7.536 1.00 15.71 257 LEU B CA 1
ATOM 3760 C C . LEU B 1 260 ? 8.474 -23.594 8.247 1.00 15.32 257 LEU B C 1
ATOM 3761 O O . LEU B 1 260 ? 9.046 -24.472 7.611 1.00 21.77 257 LEU B O 1
ATOM 3766 N N . HIS B 1 261 ? 8.611 -23.446 9.561 1.00 15.52 258 HIS B N 1
ATOM 3767 C CA . HIS B 1 261 ? 9.341 -24.438 10.324 1.00 19.31 258 HIS B CA 1
ATOM 3768 C C . HIS B 1 261 ? 8.722 -25.831 10.165 1.00 23.65 258 HIS B C 1
ATOM 3769 O O . HIS B 1 261 ? 9.443 -26.807 9.983 1.00 18.77 258 HIS B O 1
ATOM 3776 N N . GLU B 1 262 ? 7.397 -25.923 10.245 1.00 20.11 259 GLU B N 1
ATOM 3777 C CA . GLU B 1 262 ? 6.712 -27.194 9.997 1.00 20.69 259 GLU B CA 1
ATOM 3778 C C . GLU B 1 262 ? 6.897 -27.681 8.555 1.00 25.39 259 GLU B C 1
ATOM 3779 O O . GLU B 1 262 ? 6.749 -28.865 8.273 1.00 24.70 259 GLU B O 1
ATOM 3785 N N . ARG B 1 263 ? 7.180 -26.762 7.635 1.00 21.67 260 ARG B N 1
ATOM 3786 C CA . ARG B 1 263 ? 7.383 -27.145 6.240 1.00 21.59 260 ARG B CA 1
ATOM 3787 C C . ARG B 1 263 ? 8.861 -27.283 5.858 1.00 27.54 260 ARG B C 1
ATOM 3788 O O . ARG B 1 263 ? 9.165 -27.532 4.690 1.00 24.24 260 ARG B O 1
ATOM 3796 N N . SER B 1 264 ? 9.778 -27.106 6.815 1.00 19.22 261 SER B N 1
ATOM 3797 C CA . SER B 1 264 ? 11.185 -26.945 6.439 1.00 25.60 261 SER B CA 1
ATOM 3798 C C . SER B 1 264 ? 11.783 -28.226 5.853 1.00 25.81 261 SER B C 1
ATOM 3799 O O . SER B 1 264 ? 12.527 -28.162 4.872 1.00 26.61 261 SER B O 1
ATOM 3802 N N . ALA B 1 265 ? 11.456 -29.378 6.437 1.00 25.47 262 ALA B N 1
ATOM 3803 C CA . ALA B 1 265 ? 11.864 -30.666 5.851 1.00 29.10 262 ALA B CA 1
ATOM 3804 C C . ALA B 1 265 ? 11.495 -30.711 4.373 1.00 30.29 262 ALA B C 1
ATOM 3805 O O . ALA B 1 265 ? 12.349 -30.938 3.526 1.00 25.39 262 ALA B O 1
ATOM 3807 N N . ARG B 1 266 ? 10.210 -30.507 4.073 1.00 25.80 263 ARG B N 1
ATOM 3808 C CA . ARG B 1 266 ? 9.742 -30.396 2.692 1.00 21.63 263 ARG B CA 1
ATOM 3809 C C . ARG B 1 266 ? 10.539 -29.402 1.832 1.00 30.66 263 ARG B C 1
ATOM 3810 O O . ARG B 1 266 ? 10.996 -29.743 0.736 1.00 23.63 263 ARG B O 1
ATOM 3818 N N . ASN B 1 267 ? 10.684 -28.165 2.304 1.00 19.27 264 ASN B N 1
ATOM 3819 C CA . ASN B 1 267 ? 11.374 -27.146 1.506 1.00 21.21 264 ASN B CA 1
ATOM 3820 C C . ASN B 1 267 ? 12.897 -27.335 1.390 1.00 25.21 264 ASN B C 1
ATOM 3821 O O . ASN B 1 267 ? 13.499 -27.055 0.342 1.00 23.35 264 ASN B O 1
ATOM 3826 N N . PHE B 1 268 ? 13.524 -27.817 2.450 1.00 21.56 265 PHE B N 1
ATOM 3827 C CA . PHE B 1 268 ? 14.962 -28.077 2.378 1.00 25.77 265 PHE B CA 1
ATOM 3828 C C . PHE B 1 268 ? 15.243 -29.158 1.324 1.00 28.67 265 PHE B C 1
ATOM 3829 O O . PHE B 1 268 ? 16.204 -29.068 0.564 1.00 28.61 265 PHE B O 1
ATOM 3837 N N . ALA B 1 269 ? 14.400 -30.182 1.283 1.00 28.03 266 ALA B N 1
ATOM 3838 C CA . ALA B 1 269 ? 14.569 -31.224 0.274 1.00 32.28 266 ALA B CA 1
ATOM 3839 C C . ALA B 1 269 ? 14.488 -30.633 -1.132 1.00 30.97 266 ALA B C 1
ATOM 3840 O O . ALA B 1 269 ? 15.262 -31.003 -2.008 1.00 28.63 266 ALA B O 1
ATOM 3842 N N . VAL B 1 270 ? 13.557 -29.707 -1.359 1.00 22.73 267 VAL B N 1
ATOM 3843 C CA . VAL B 1 270 ? 13.492 -29.038 -2.655 1.00 25.63 267 VAL B CA 1
ATOM 3844 C C . VAL B 1 270 ? 14.737 -28.185 -2.896 1.00 32.38 267 VAL B C 1
ATOM 3845 O O . VAL B 1 270 ? 15.309 -28.203 -3.987 1.00 31.54 267 VAL B O 1
ATOM 3849 N N . ARG B 1 271 ? 15.148 -27.423 -1.888 1.00 27.69 268 ARG B N 1
ATOM 3850 C CA . ARG B 1 271 ? 16.311 -26.546 -2.023 1.00 26.78 268 ARG B CA 1
ATOM 3851 C C . ARG B 1 271 ? 17.608 -27.314 -2.313 1.00 28.16 268 ARG B C 1
ATOM 3852 O O . ARG B 1 271 ? 18.509 -26.808 -2.981 1.00 30.67 268 ARG B O 1
ATOM 3860 N N . ARG B 1 272 ? 17.709 -28.527 -1.798 1.00 28.07 269 ARG B N 1
ATOM 3861 C CA . ARG B 1 272 ? 18.958 -29.263 -1.920 1.00 35.86 269 ARG B CA 1
ATOM 3862 C C . ARG B 1 272 ? 18.944 -30.338 -3.003 1.00 38.82 269 ARG B C 1
ATOM 3863 O O . ARG B 1 272 ? 19.894 -31.085 -3.131 1.00 34.51 269 ARG B O 1
ATOM 3871 N N . ALA B 1 273 ? 17.858 -30.417 -3.765 1.00 39.68 270 ALA B N 1
ATOM 3872 C CA . ALA B 1 273 ? 17.813 -31.287 -4.933 1.00 46.99 270 ALA B CA 1
ATOM 3873 C C . ALA B 1 273 ? 18.247 -30.484 -6.155 1.00 49.38 270 ALA B C 1
ATOM 3874 O O . ALA B 1 273 ? 18.648 -31.045 -7.173 1.00 51.80 270 ALA B O 1
ATOM 3876 N N . ALA B 1 274 ? 18.166 -29.161 -6.032 1.00 60.57 271 ALA B N 1
ATOM 3877 C CA . ALA B 1 274 ? 18.565 -28.236 -7.091 1.00 61.17 271 ALA B CA 1
ATOM 3878 C C . ALA B 1 274 ? 19.780 -27.417 -6.661 1.00 63.83 271 ALA B C 1
ATOM 3879 O O . ALA B 1 274 ? 19.941 -26.261 -7.062 1.00 65.57 271 ALA B O 1
#

CATH classification: 3.30.1330.30 (+1 more: 3.40.1280.10)

Nearest PDB structures (foldseek):
  3nk6-assembly1_A  TM=1.004E+00  e=1.469E-54  Streptomyces actuosus
  3nk7-assembly1_A  TM=9.864E-01  e=3.613E-47  Streptomyces actuosus
  3nk6-assembly1_B  TM=9.847E-01  e=8.191E-46  Streptomyces actuosus
  3nk7-assembly1_B  TM=9.800E-01  e=7.677E-45  Streptomyces actuosus
  3gyq-assembly1_B  TM=8.856E-01  e=1.251E-37  Streptomyces cyaneus

Radius of gyration: 24.95 Å; Cα contacts (8 Å, |Δi|>4): 1066; chains: 2; bounding box: 68×58×56 Å

Solvent-accessible surface area: 23572 Å² total; per-residue (Å²): 174,172,91,67,174,110,19,23,75,70,73,74,59,37,1,143,68,0,37,74,26,79,125,137,200,46,9,3,3,26,58,30,128,14,0,53,17,0,2,134,34,42,10,111,17,65,14,1,2,0,1,18,85,48,122,19,60,105,52,0,49,63,17,3,167,121,106,168,21,69,41,76,43,0,42,44,70,6,1,98,132,10,118,48,108,11,0,0,1,0,118,32,48,219,111,32,158,22,58,32,0,17,141,66,16,3,1,1,0,0,1,4,12,3,88,121,20,44,30,0,0,9,0,0,9,0,0,6,0,0,0,0,0,0,0,1,2,3,65,6,115,17,96,74,23,15,36,64,126,0,8,122,19,0,106,0,21,3,32,19,8,18,7,9,60,12,93,64,92,77,1,20,23,17,3,155,101,48,137,7,35,8,8,0,30,44,60,130,23,124,52,32,0,103,65,2,20,116,86,72,109,78,0,0,4,0,0,11,22,104,191,68,19,26,30,40,84,0,73,141,57,33,61,14,29,1,15,13,62,29,46,42,94,124,19,38,12,29,16,5,0,6,0,0,0,0,0,3,13,0,10,67,78,1,24,51,50,24,143,62,51,91,146,137,106,128,81,13,83,60,93,94,76,38,4,169,56,0,57,105,16,104,134,38,127,154,30,18,2,4,34,50,36,143,18,0,21,20,0,1,136,43,39,7,100,22,63,12,0,0,0,2,26,79,86,123,14,54,103,56,2,32,64,17,2,153,126,100,166,20,73,17,55,35,0,47,61,62,13,2,94,148,15,102,44,100,21,0,0,0,1,142,29,47,224,98,26,155,21,42,37,0,17,138,80,16,2,0,0,0,0,1,6,16,2,92,112,31,39,31,0,0,11,0,0,16,0,0,11,0,0,0,1,0,0,0,1,2,1,66,6,111,19,94,63,20,8,31,92,135,0,8,132,29,0,110,0,40,0,30,27,8,21,2,9,53,12,99,58,120,78,1,19,42,20,3,159,106,48,137,7,35,7,10,0,26,55,47,128,30,109,64,29,0,105,84,7,25,113,81,72,109,74,1,0,2,0,3,9,38,137,88,28,14,25,40,65,0,75,142,45,31,62,11,36,1,20,12,65,38,68,48,80,119,13,18,12,26,14,6,0,11,0,0,0,0,0,2,18,1,6,69,86,2,18,66,54,29,150,96,117